Protein 1VP7 (pdb70)

Secondary structure (DSSP, 8-state):
---B--SHHHHHHHHHHHHH---S-S-HHHHHHHHHHHHHHHHHHHHHHHHHHHHHHHHHHHHHTT-/----SPBP-SHHHHHHHHHHHHH-------HHHHHHHHHHHHHHHHHHHHHHHHHHHHHHHHHHHHHGGG-PPPP-/-----SPBP-SHHHHHHHHHHHHH---S-S-HHHHHHHHHHHHHHHHHHHHHHHHHHHHHHHHHHHHT--/-PPPP-SHHHHHHHHHHHHH----HHHHHHHHHHHHHHHHHHHHHHHHHHHHHHHHHHHHHGGG-TT-/-PPBP-SHHHHHHHHHHHHH-----S-HHHHHHHHHHHHHHHHHHHHHHHHHHHHHHHHHHHHH--/------SHHHHHHHHHHHHH-----HHHHHHHHHHHHHHHHHHHHHHHHHHHHHHHHHHHHH--

Solvent-accessible surface area: 24234 Å² total

Foldseek 3Di:
DDDADQDQPVLVVLLVVLVCCVPPDQPPVVVVVSVVNNVVSVVSNVVNVVVVVVVVVVVVCVVPVVD/DADPPDQDLDQPVLVVVLVVLVVCVPPPDDPVVVVNSVVSNVVSVVSNVVVVVVVVVVVVVVVVVVCVVVDDDDDD/DDADPDDQDQDQPVLVVVLVVLVVVVVCVDDPVVNVNSVVNNVVSVVSNVVNVVVVVVVVVVVVCVVPVD/DDDADQAQPVLVVVLVVLVVVCDDDVVVVVSVVSNVVSVVSNVVNVVVVVVVVVVVVVVVCVVVDPVD/DPDQDQDQVVLVVVLVVLVVVVVPPDDPVVNVVSVVSNVVSVVSNVVVVVVVVVVVVVVVVVVVDD/DDDADLDLVVLVVVLVVLVVVCVDDPVVVVVSVVNNVVSVVSNVVNVVVVVVVVVVVVVVVVPD

Structure (mmCIF, N/CA/C/O backbone):
data_1VP7
#
_entry.id   1VP7
#
_cell.length_a   107.030
_cell.length_b   107.030
_cell.length_c   207.260
_cell.angle_alpha   90.00
_cell.angle_beta   90.00
_cell.angle_gamma   120.00
#
_symmetry.space_group_name_H-M   'P 6 2 2'
#
loop_
_entity.id
_entity.type
_entity.pdbx_description
1 polymer 'exodeoxyribonuclease VII small subunit'
2 water water
#
loop_
_atom_site.group_PDB
_atom_site.id
_atom_site.type_symbol
_atom_site.label_atom_id
_atom_site.label_alt_id
_atom_site.label_comp_id
_atom_site.label_asym_id
_atom_site.label_entity_id
_atom_site.label_seq_id
_atom_site.pdbx_PDB_ins_code
_atom_site.Cartn_x
_atom_site.Cartn_y
_atom_site.Cartn_z
_atom_site.occupancy
_atom_site.B_iso_or_equiv
_atom_site.auth_seq_id
_atom_site.auth_comp_id
_atom_site.auth_asym_id
_atom_site.auth_atom_id
_atom_site.pdbx_PDB_model_num
ATOM 1 N N . ALA A 1 25 ? 10.543 65.203 76.919 1.00 37.80 13 ALA A N 1
ATOM 2 C CA . ALA A 1 25 ? 10.619 65.785 75.550 1.00 39.01 13 ALA A CA 1
ATOM 3 C C . ALA A 1 25 ? 10.830 64.647 74.548 1.00 33.44 13 ALA A C 1
ATOM 4 O O . ALA A 1 25 ? 11.253 63.569 74.927 1.00 30.23 13 ALA A O 1
ATOM 6 N N . ARG A 1 26 ? 10.458 64.882 73.291 1.00 28.79 14 ARG A N 1
ATOM 7 C CA . ARG A 1 26 ? 10.352 63.816 72.341 1.00 25.06 14 ARG A CA 1
ATOM 8 C C . ARG A 1 26 ? 11.783 63.409 71.942 1.00 20.55 14 ARG A C 1
ATOM 9 O O . ARG A 1 26 ? 12.644 64.272 71.784 1.00 20.45 14 ARG A O 1
ATOM 11 N N . PRO A 1 27 ? 12.043 62.097 71.833 1.00 15.46 15 PRO A N 1
ATOM 12 C CA . PRO A 1 27 ? 13.350 61.601 71.352 1.00 14.77 15 PRO A CA 1
ATOM 13 C C . PRO A 1 27 ? 13.647 62.209 70.001 1.00 16.28 15 PRO A C 1
ATOM 14 O O . PRO A 1 27 ? 12.718 62.635 69.301 1.00 18.52 15 PRO A O 1
ATOM 18 N N . LEU A 1 28 ? 14.922 62.310 69.646 1.00 15.06 16 LEU A N 1
ATOM 19 C CA . LEU A 1 28 ? 15.299 63.026 68.427 1.00 14.12 16 LEU A CA 1
ATOM 20 C C . LEU A 1 28 ? 15.744 61.966 67.431 1.00 14.99 16 LEU A C 1
ATOM 21 O O . LEU A 1 28 ? 16.632 61.183 67.744 1.00 19.46 16 LEU A O 1
ATOM 26 N N . PRO A 1 29 ? 15.151 61.956 66.223 1.00 15.52 17 PRO A N 1
ATOM 27 C CA . PRO A 1 29 ? 15.539 60.951 65.226 1.00 13.72 17 PRO A CA 1
ATOM 28 C C . PRO A 1 29 ? 17.004 61.104 64.884 1.00 15.79 17 PRO A C 1
ATOM 29 O O . PRO A 1 29 ? 17.535 62.234 64.892 1.00 15.18 17 PRO A O 1
ATOM 33 N N . GLN A 1 30 ? 17.637 59.980 64.541 1.00 15.42 18 GLN A N 1
ATOM 34 C CA . GLN A 1 30 ? 19.063 59.966 64.245 1.00 14.78 18 GLN A CA 1
ATOM 35 C C . GLN A 1 30 ? 19.412 59.527 62.801 1.00 17.85 18 GLN A C 1
ATOM 36 O O . GLN A 1 30 ? 20.579 59.523 62.414 1.00 17.76 18 GLN A O 1
ATOM 42 N N . ASP A 1 31 ? 18.402 59.167 62.015 1.00 18.89 19 ASP A N 1
ATOM 43 C CA . ASP A 1 31 ? 18.595 58.821 60.606 1.00 19.31 19 ASP A CA 1
ATOM 44 C C . ASP A 1 31 ? 18.216 60.035 59.744 1.00 20.56 19 ASP A C 1
ATOM 45 O O . ASP A 1 31 ? 17.292 60.778 60.090 1.00 19.54 19 ASP A O 1
ATOM 50 N N . PHE A 1 32 ? 18.911 60.190 58.612 1.00 20.83 20 PHE A N 1
ATOM 51 C CA . PHE A 1 32 ? 18.738 61.302 57.719 1.00 20.10 20 PHE A CA 1
ATOM 52 C C . PHE A 1 32 ? 17.273 61.519 57.293 1.00 22.44 20 PHE A C 1
ATOM 53 O O . PHE A 1 32 ? 16.735 62.641 57.423 1.00 21.08 20 PHE A O 1
ATOM 61 N N . GLU A 1 33 ? 16.640 60.464 56.776 1.00 19.11 21 GLU A N 1
ATOM 62 C CA . GLU A 1 33 ? 15.290 60.591 56.208 1.00 23.05 21 GLU A CA 1
ATOM 63 C C . GLU A 1 33 ? 14.207 61.055 57.195 1.00 22.75 21 GLU A C 1
ATOM 64 O O . GLU A 1 33 ? 13.391 61.935 56.861 1.00 23.34 21 GLU A O 1
ATOM 67 N N . THR A 1 34 ? 14.168 60.463 58.392 1.00 21.91 22 THR A N 1
ATOM 68 C CA . THR A 1 34 ? 13.218 60.948 59.417 1.00 20.48 22 THR A CA 1
ATOM 69 C C . THR A 1 34 ? 13.532 62.371 59.908 1.00 20.04 22 THR A C 1
ATOM 70 O O . THR A 1 34 ? 12.620 63.178 60.081 1.00 22.07 22 THR A O 1
ATOM 74 N N . ALA A 1 35 ? 14.816 62.664 60.134 1.00 17.85 23 ALA A N 1
ATOM 75 C CA . ALA A 1 35 ? 15.226 63.988 60.615 1.00 17.86 23 ALA A CA 1
ATOM 76 C C . ALA A 1 35 ? 14.837 65.041 59.577 1.00 16.66 23 ALA A C 1
ATOM 77 O O . ALA A 1 35 ? 14.262 66.082 59.920 1.00 15.69 23 ALA A O 1
ATOM 79 N N . LEU A 1 36 ? 15.146 64.753 58.305 1.00 16.89 24 LEU A N 1
ATOM 80 C CA . LEU A 1 36 ? 14.786 65.648 57.185 1.00 19.90 24 LEU A CA 1
ATOM 81 C C . LEU A 1 36 ? 13.292 65.881 57.121 1.00 20.51 24 LEU A C 1
ATOM 82 O O . LEU A 1 36 ? 12.849 67.028 57.104 1.00 22.30 24 LEU A O 1
ATOM 87 N N . ALA A 1 37 ? 12.521 64.798 57.106 1.00 20.57 25 ALA A N 1
ATOM 88 C CA . ALA A 1 37 ? 11.049 64.903 57.106 1.00 20.88 25 ALA A CA 1
ATOM 89 C C . ALA A 1 37 ? 10.480 65.706 58.288 1.00 22.31 25 ALA A C 1
ATOM 90 O O . ALA A 1 37 ? 9.611 66.543 58.069 1.00 26.40 25 ALA A O 1
ATOM 92 N N . GLU A 1 38 ? 10.988 65.527 59.517 1.00 21.98 26 GLU A N 1
ATOM 93 C CA . GLU A 1 38 ? 10.547 66.422 60.605 1.00 21.47 26 GLU A CA 1
ATOM 94 C C . GLU A 1 38 ? 10.977 67.856 60.409 1.00 20.79 26 GLU A C 1
ATOM 95 O O . GLU A 1 38 ? 10.243 68.765 60.769 1.00 21.85 26 GLU A O 1
ATOM 101 N N . LEU A 1 39 ? 12.197 68.063 59.924 1.00 19.71 27 LEU A N 1
ATOM 102 C CA . LEU A 1 39 ? 12.662 69.419 59.662 1.00 20.42 27 LEU A CA 1
ATOM 103 C C . LEU A 1 39 ? 11.706 70.132 58.650 1.00 20.45 27 LEU A C 1
ATOM 104 O O . LEU A 1 39 ? 11.239 71.236 58.925 1.00 19.11 27 LEU A O 1
ATOM 109 N N . GLU A 1 40 ? 11.403 69.492 57.519 1.00 18.97 28 GLU A N 1
ATOM 110 C CA . GLU A 1 40 ? 10.444 70.052 56.527 1.00 22.40 28 GLU A CA 1
ATOM 111 C C . GLU A 1 40 ? 9.117 70.418 57.161 1.00 22.61 28 GLU A C 1
ATOM 112 O O . GLU A 1 40 ? 8.592 71.528 57.004 1.00 24.06 28 GLU A O 1
ATOM 118 N N . SER A 1 41 ? 8.613 69.496 57.949 1.00 22.94 29 SER A N 1
ATOM 119 C CA . SER A 1 41 ? 7.371 69.696 58.655 1.00 23.61 29 SER A CA 1
ATOM 120 C C . SER A 1 41 ? 7.419 70.821 59.721 1.00 24.59 29 SER A C 1
ATOM 121 O O . SER A 1 41 ? 6.443 71.574 59.906 1.00 29.51 29 SER A O 1
ATOM 124 N N . LEU A 1 42 ? 8.559 70.982 60.389 1.00 25.45 30 LEU A N 1
ATOM 125 C CA . LEU A 1 42 ? 8.734 72.062 61.375 1.00 24.67 30 LEU A CA 1
ATOM 126 C C . LEU A 1 42 ? 8.756 73.415 60.665 1.00 23.73 30 LEU A C 1
ATOM 127 O O . LEU A 1 42 ? 8.210 74.423 61.152 1.00 22.47 30 LEU A O 1
ATOM 132 N N . VAL A 1 43 ? 9.404 73.434 59.503 1.00 24.50 31 VAL A N 1
ATOM 133 C CA . VAL A 1 43 ? 9.510 74.663 58.693 1.00 24.37 31 VAL A CA 1
ATOM 134 C C . VAL A 1 43 ? 8.114 75.159 58.264 1.00 23.33 31 VAL A C 1
ATOM 135 O O . VAL A 1 43 ? 7.800 76.311 58.505 1.00 24.89 31 VAL A O 1
ATOM 139 N N . SER A 1 44 ? 7.286 74.292 57.671 1.00 21.65 32 SER A N 1
ATOM 140 C CA . SER A 1 44 ? 5.930 74.656 57.265 1.00 24.54 32 SER A CA 1
ATOM 141 C C . SER A 1 44 ? 5.142 75.213 58.426 1.00 25.16 32 SER A C 1
ATOM 142 O O . SER A 1 44 ? 4.496 76.242 58.271 1.00 29.09 32 SER A O 1
ATOM 145 N N . ALA A 1 45 ? 5.219 74.553 59.584 1.00 24.37 33 ALA A N 1
ATOM 146 C CA . ALA A 1 45 ? 4.474 74.977 60.787 1.00 23.26 33 ALA A CA 1
ATOM 147 C C . ALA A 1 45 ? 4.946 76.349 61.176 1.00 22.03 33 ALA A C 1
ATOM 148 O O . ALA A 1 45 ? 4.144 77.237 61.456 1.00 21.80 33 ALA A O 1
ATOM 158 N N . GLU A 1 47 ? 6.108 78.616 59.185 1.00 27.17 35 GLU A N 1
ATOM 159 C CA . GLU A 1 47 ? 5.750 79.613 58.180 1.00 25.91 35 GLU A CA 1
ATOM 160 C C . GLU A 1 47 ? 4.244 79.779 58.049 1.00 25.61 35 GLU A C 1
ATOM 161 O O . GLU A 1 47 ? 3.820 80.695 57.383 1.00 27.16 35 GLU A O 1
ATOM 167 N N . ASN A 1 48 ? 3.429 78.898 58.638 1.00 23.72 36 ASN A N 1
ATOM 168 C CA . ASN A 1 48 ? 1.984 79.056 58.489 1.00 22.44 36 ASN A CA 1
ATOM 169 C C . ASN A 1 48 ? 1.423 80.109 59.437 1.00 23.08 36 ASN A C 1
ATOM 170 O O . ASN A 1 48 ? 0.218 80.445 59.375 1.00 26.02 36 ASN A O 1
ATOM 175 N N . GLY A 1 49 ? 2.289 80.636 60.301 1.00 19.28 37 GLY A N 1
ATOM 176 C CA . GLY A 1 49 ? 1.950 81.772 61.143 1.00 19.96 37 GLY A CA 1
ATOM 177 C C . GLY A 1 49 ? 1.000 81.469 62.288 1.00 20.03 37 GLY A C 1
ATOM 178 O O . GLY A 1 49 ? 0.269 82.358 62.744 1.00 19.79 37 GLY A O 1
ATOM 179 N N . THR A 1 50 ? 1.024 80.235 62.782 1.00 17.74 38 THR A N 1
ATOM 180 C CA . THR A 1 50 ? 0.072 79.836 63.807 1.00 17.56 38 THR A CA 1
ATOM 181 C C . THR A 1 50 ? 0.739 79.355 65.089 1.00 19.57 38 THR A C 1
ATOM 182 O O . THR A 1 50 ? 0.075 79.220 66.089 1.00 23.39 38 THR A O 1
ATOM 186 N N . LEU A 1 51 ? 2.045 79.106 65.078 1.00 19.67 39 LEU A N 1
ATOM 187 C CA . LEU A 1 51 ? 2.743 78.707 66.306 1.00 18.17 39 LEU A CA 1
ATOM 188 C C . LEU A 1 51 ? 2.916 79.933 67.211 1.00 16.14 39 LEU A C 1
ATOM 189 O O . LEU A 1 51 ? 3.479 80.927 66.756 1.00 15.29 39 LEU A O 1
ATOM 194 N N . PRO A 1 52 ? 2.436 79.851 68.478 1.00 13.67 40 PRO A N 1
ATOM 195 C CA . PRO A 1 52 ? 2.693 80.907 69.498 1.00 13.76 40 PRO A CA 1
ATOM 196 C C . PRO A 1 52 ? 4.193 81.107 69.619 1.00 16.71 40 PRO A C 1
ATOM 197 O O . PRO A 1 52 ? 4.996 80.233 69.192 1.00 14.10 40 PRO A O 1
ATOM 201 N N . LEU A 1 53 ? 4.556 82.239 70.205 1.00 15.68 41 LEU A N 1
ATOM 202 C CA . LEU A 1 53 ? 5.943 82.583 70.463 1.00 16.74 41 LEU A CA 1
ATOM 203 C C . LEU A 1 53 ? 6.761 81.384 71.023 1.00 16.77 41 LEU A C 1
ATOM 204 O O . LEU A 1 53 ? 7.798 80.982 70.455 1.00 18.88 41 LEU A O 1
ATOM 209 N N . GLU A 1 54 ? 6.257 80.795 72.094 1.00 14.68 42 GLU A N 1
ATOM 210 C CA . GLU A 1 54 ? 6.968 79.772 72.821 1.00 19.87 42 GLU A CA 1
ATOM 211 C C . GLU A 1 54 ? 7.193 78.482 71.999 1.00 20.81 42 GLU A C 1
ATOM 212 O O . GLU A 1 54 ? 8.285 77.914 72.047 1.00 19.36 42 GLU A O 1
ATOM 218 N N . GLN A 1 55 ? 6.160 78.048 71.254 1.00 20.05 43 GLN A N 1
ATOM 219 C CA . GLN A 1 55 ? 6.252 76.912 70.345 1.00 18.58 43 GLN A CA 1
ATOM 220 C C . GLN A 1 55 ? 7.217 77.230 69.181 1.00 21.95 43 GLN A C 1
ATOM 221 O O . GLN A 1 55 ? 7.979 76.347 68.708 1.00 23.29 43 GLN A O 1
ATOM 227 N N . SER A 1 56 ? 7.235 78.487 68.745 1.00 19.89 44 SER A N 1
ATOM 228 C CA . SER A 1 56 ? 8.179 78.895 67.718 1.00 19.95 44 SER A CA 1
ATOM 229 C C . SER A 1 56 ? 9.634 78.755 68.164 1.00 20.12 44 SER A C 1
ATOM 230 O O . SER A 1 56 ? 10.465 78.321 67.377 1.00 19.02 44 SER A O 1
ATOM 233 N N . LEU A 1 57 ? 9.925 79.104 69.419 1.00 20.61 45 LEU A N 1
ATOM 234 C CA . LEU A 1 57 ? 11.269 78.928 69.977 1.00 19.86 45 LEU A CA 1
ATOM 235 C C . LEU A 1 57 ? 11.617 77.440 70.115 1.00 22.29 45 LEU A C 1
ATOM 236 O O . LEU A 1 57 ? 12.743 77.040 69.750 1.00 21.19 45 LEU A O 1
ATOM 241 N N . SER A 1 58 ? 10.649 76.626 70.572 1.00 18.86 46 SER A N 1
ATOM 242 C CA . SER A 1 58 ? 10.826 75.161 70.580 1.00 21.37 46 SER A CA 1
ATOM 243 C C . SER A 1 58 ? 11.069 74.604 69.206 1.00 21.04 46 SER A C 1
ATOM 244 O O . SER A 1 58 ? 11.939 73.723 69.058 1.00 21.29 46 SER A O 1
ATOM 247 N N . ALA A 1 59 ? 10.303 75.093 68.217 1.00 14.65 47 ALA A N 1
ATOM 248 C CA . ALA A 1 59 ? 10.439 74.569 66.875 1.00 15.06 47 ALA A CA 1
ATOM 249 C C . ALA A 1 59 ? 11.824 74.906 66.348 1.00 16.66 47 ALA A C 1
ATOM 250 O O . ALA A 1 59 ? 12.435 74.095 65.650 1.00 18.00 47 ALA A O 1
ATOM 252 N N . TYR A 1 60 ? 12.321 76.083 66.720 1.00 18.06 48 TYR A N 1
ATOM 253 C CA . TYR A 1 60 ? 13.615 76.535 66.295 1.00 18.65 48 TYR A CA 1
ATOM 254 C C . TYR A 1 60 ? 14.720 75.636 66.897 1.00 19.80 48 TYR A C 1
ATOM 255 O O . TYR A 1 60 ? 15.587 75.142 66.151 1.00 19.71 48 TYR A O 1
ATOM 264 N N . ARG A 1 61 ? 14.716 75.477 68.224 1.00 18.19 49 ARG A N 1
ATOM 265 C CA . ARG A 1 61 ? 15.650 74.586 68.915 1.00 24.57 49 ARG A CA 1
ATOM 266 C C . ARG A 1 61 ? 15.635 73.165 68.322 1.00 22.41 49 ARG A C 1
ATOM 267 O O . ARG A 1 61 ? 16.684 72.581 68.053 1.00 24.05 49 ARG A O 1
ATOM 275 N N . ARG A 1 62 ? 14.433 72.624 68.150 1.00 19.42 50 ARG A N 1
ATOM 276 C CA . ARG A 1 62 ? 14.222 71.322 67.550 1.00 19.11 50 ARG A CA 1
ATOM 277 C C . ARG A 1 62 ? 14.832 71.260 66.155 1.00 17.97 50 ARG A C 1
ATOM 278 O O . ARG A 1 62 ? 15.575 70.305 65.847 1.00 15.33 50 ARG A O 1
ATOM 286 N N . GLY A 1 63 ? 14.568 72.277 65.330 1.00 13.84 51 GLY A N 1
ATOM 287 C CA . GLY A 1 63 ? 15.055 72.245 63.935 1.00 10.24 51 GLY A CA 1
ATOM 288 C C . GLY A 1 63 ? 16.553 72.400 63.825 1.00 12.85 51 GLY A C 1
ATOM 289 O O . GLY A 1 63 ? 17.175 71.880 62.903 1.00 14.45 51 GLY A O 1
ATOM 290 N N . VAL A 1 64 ? 17.166 73.140 64.743 1.00 13.09 52 VAL A N 1
ATOM 291 C CA . VAL A 1 64 ? 18.605 73.204 64.761 1.00 13.62 52 VAL A CA 1
ATOM 292 C C . VAL A 1 64 ? 19.157 71.791 65.042 1.00 17.92 52 VAL A C 1
ATOM 293 O O . VAL A 1 64 ? 20.070 71.342 64.394 1.00 20.52 52 VAL A O 1
ATOM 297 N N . GLU A 1 65 ? 18.549 71.058 65.956 1.00 19.67 53 GLU A N 1
ATOM 298 C CA . GLU A 1 65 ? 19.046 69.741 66.286 1.00 17.21 53 GLU A CA 1
ATOM 299 C C . GLU A 1 65 ? 18.915 68.789 65.121 1.00 18.23 53 GLU A C 1
ATOM 300 O O . GLU A 1 65 ? 19.863 68.052 64.828 1.00 18.30 53 GLU A O 1
ATOM 306 N N . LEU A 1 66 ? 17.765 68.854 64.438 1.00 15.11 54 LEU A N 1
ATOM 307 C CA . LEU A 1 66 ? 17.466 68.045 63.254 1.00 16.34 54 LEU A CA 1
ATOM 308 C C . LEU A 1 66 ? 18.379 68.318 62.069 1.00 17.21 54 LEU A C 1
ATOM 309 O O . LEU A 1 66 ? 18.844 67.374 61.394 1.00 17.32 54 LEU A O 1
ATOM 314 N N . ALA A 1 67 ? 18.612 69.600 61.773 1.00 15.43 55 ALA A N 1
ATOM 315 C CA . ALA A 1 67 ? 19.542 69.975 60.705 1.00 12.85 55 ALA A CA 1
ATOM 316 C C . ALA A 1 67 ? 20.947 69.465 61.016 1.00 16.18 55 ALA A C 1
ATOM 317 O O . ALA A 1 67 ? 21.689 69.075 60.113 1.00 17.67 55 ALA A O 1
ATOM 319 N N . ARG A 1 68 ? 21.330 69.492 62.292 1.00 18.12 56 ARG A N 1
ATOM 320 C CA . ARG A 1 68 ? 22.628 68.982 62.713 1.00 16.65 56 ARG A CA 1
ATOM 321 C C . ARG A 1 68 ? 22.729 67.482 62.436 1.00 20.52 56 ARG A C 1
ATOM 322 O O . ARG A 1 68 ? 23.781 66.974 61.952 1.00 20.18 56 ARG A O 1
ATOM 330 N N . VAL A 1 69 ? 21.657 66.759 62.750 1.00 15.13 57 VAL A N 1
ATOM 331 C CA . VAL A 1 69 ? 21.624 65.341 62.409 1.00 15.74 57 VAL A CA 1
ATOM 332 C C . VAL A 1 69 ? 21.740 65.129 60.890 1.00 18.42 57 VAL A C 1
ATOM 333 O O . VAL A 1 69 ? 22.465 64.253 60.451 1.00 23.56 57 VAL A O 1
ATOM 337 N N . CYS A 1 70 ? 20.996 65.895 60.095 1.00 17.33 58 CYS A N 1
ATOM 338 C CA . CYS A 1 70 ? 21.063 65.729 58.657 1.00 18.83 58 CYS A CA 1
ATOM 339 C C . CYS A 1 70 ? 22.476 65.963 58.154 1.00 22.08 58 CYS A C 1
ATOM 340 O O . CYS A 1 70 ? 22.965 65.198 57.347 1.00 25.19 58 CYS A O 1
ATOM 343 N N . GLN A 1 71 ? 23.160 66.977 58.671 1.00 22.69 59 GLN A N 1
ATOM 344 C CA . GLN A 1 71 ? 24.488 67.320 58.169 1.00 22.86 59 GLN A CA 1
ATOM 345 C C . GLN A 1 71 ? 25.522 66.290 58.577 1.00 25.32 59 GLN A C 1
ATOM 346 O O . GLN A 1 71 ? 26.488 66.071 57.864 1.00 26.77 59 GLN A O 1
ATOM 352 N N . ASP A 1 72 ? 25.330 65.681 59.743 1.00 25.04 60 ASP A N 1
ATOM 353 C CA . ASP A 1 72 ? 26.261 64.710 60.239 1.00 26.11 60 ASP A CA 1
ATOM 354 C C . ASP A 1 72 ? 26.123 63.494 59.340 1.00 25.77 60 ASP A C 1
ATOM 355 O O . ASP A 1 72 ? 27.125 62.981 58.849 1.00 25.09 60 ASP A O 1
ATOM 360 N N . ARG A 1 73 ? 24.889 63.075 59.079 1.00 22.98 61 ARG A N 1
ATOM 361 C CA . ARG A 1 73 ? 24.688 61.932 58.211 1.00 22.11 61 ARG A CA 1
ATOM 362 C C . ARG A 1 73 ? 25.206 62.163 56.819 1.00 22.22 61 ARG A C 1
ATOM 363 O O . ARG A 1 73 ? 25.796 61.258 56.238 1.00 23.09 61 ARG A O 1
ATOM 371 N N . LEU A 1 74 ? 25.019 63.370 56.278 1.00 21.54 62 LEU A N 1
ATOM 372 C CA . LEU A 1 74 ? 25.575 63.657 54.946 1.00 20.54 62 LEU A CA 1
ATOM 373 C C . LEU A 1 74 ? 27.124 63.658 54.919 1.00 23.74 62 LEU A C 1
ATOM 374 O O . LEU A 1 74 ? 27.719 63.199 53.948 1.00 23.15 62 LEU A O 1
ATOM 379 N N . ALA A 1 75 ? 27.762 64.158 55.983 1.00 21.72 63 ALA A N 1
ATOM 380 C CA . ALA A 1 75 ? 29.222 64.170 56.080 1.00 21.87 63 ALA A CA 1
ATOM 381 C C . ALA A 1 75 ? 29.736 62.737 56.064 1.00 24.22 63 ALA A C 1
ATOM 382 O O . ALA A 1 75 ? 30.676 62.443 55.334 1.00 25.71 63 ALA A O 1
ATOM 384 N N . GLN A 1 76 ? 29.112 61.862 56.859 1.00 23.45 64 GLN A N 1
ATOM 385 C CA . GLN A 1 76 ? 29.422 60.435 56.859 1.00 26.45 64 GLN A CA 1
ATOM 386 C C . GLN A 1 76 ? 29.361 59.811 55.470 1.00 24.84 64 GLN A C 1
ATOM 387 O O . GLN A 1 76 ? 30.283 59.067 55.062 1.00 27.22 64 GLN A O 1
ATOM 393 N N . ALA A 1 77 ? 28.275 60.118 54.759 1.00 21.25 65 ALA A N 1
ATOM 394 C CA . ALA A 1 77 ? 28.032 59.599 53.425 1.00 20.81 65 ALA A CA 1
ATOM 395 C C . ALA A 1 77 ? 29.042 60.138 52.408 1.00 22.47 65 ALA A C 1
ATOM 396 O O . ALA A 1 77 ? 29.437 59.426 51.505 1.00 21.72 65 ALA A O 1
ATOM 398 N N . GLU A 1 78 ? 29.464 61.385 52.577 1.00 23.31 66 GLU A N 1
ATOM 399 C CA . GLU A 1 78 ? 30.419 62.009 51.685 1.00 27.27 66 GLU A CA 1
ATOM 400 C C . GLU A 1 78 ? 31.736 61.279 51.853 1.00 27.54 66 GLU A C 1
ATOM 401 O O . GLU A 1 78 ? 32.347 60.828 50.873 1.00 28.41 66 GLU A O 1
ATOM 405 N N . GLN A 1 79 ? 32.130 61.107 53.107 1.00 25.63 67 GLN A N 1
ATOM 406 C CA . GLN A 1 79 ? 33.341 60.386 53.459 1.00 27.24 67 GLN A CA 1
ATOM 407 C C . GLN A 1 79 ? 33.382 58.961 52.916 1.00 27.64 67 GLN A C 1
ATOM 408 O O . GLN A 1 79 ? 34.417 58.497 52.437 1.00 31.95 67 GLN A O 1
ATOM 414 N N . GLN A 1 80 ? 32.255 58.268 52.986 1.00 26.17 68 GLN A N 1
ATOM 415 C CA . GLN A 1 80 ? 32.156 56.896 52.537 1.00 25.70 68 GLN A CA 1
ATOM 416 C C . GLN A 1 80 ? 32.384 56.787 51.017 1.00 24.12 68 GLN A C 1
ATOM 417 O O . GLN A 1 80 ? 33.048 55.859 50.556 1.00 21.74 68 GLN A O 1
ATOM 423 N N . VAL A 1 81 ? 31.860 57.752 50.264 1.00 22.62 69 VAL A N 1
ATOM 424 C CA . VAL A 1 81 ? 32.039 57.825 48.812 1.00 23.40 69 VAL A CA 1
ATOM 425 C C . VAL A 1 81 ? 33.511 58.121 48.443 1.00 24.60 69 VAL A C 1
ATOM 426 O O . VAL A 1 81 ? 34.070 57.409 47.586 1.00 25.52 69 VAL A O 1
ATOM 430 N N . LYS A 1 82 ? 34.122 59.133 49.092 1.00 25.15 70 LYS A N 1
ATOM 431 C CA . LYS A 1 82 ? 35.567 59.442 48.981 1.00 25.25 70 LYS A CA 1
ATOM 432 C C . LYS A 1 82 ? 36.437 58.204 49.204 1.00 26.98 70 LYS A C 1
ATOM 433 O O . LYS A 1 82 ? 37.292 57.875 48.389 1.00 29.36 70 LYS A O 1
ATOM 436 N N . VAL A 1 83 ? 36.218 57.508 50.305 1.00 25.57 71 VAL A N 1
ATOM 437 C CA . VAL A 1 83 ? 36.922 56.272 50.546 1.00 21.99 71 VAL A CA 1
ATOM 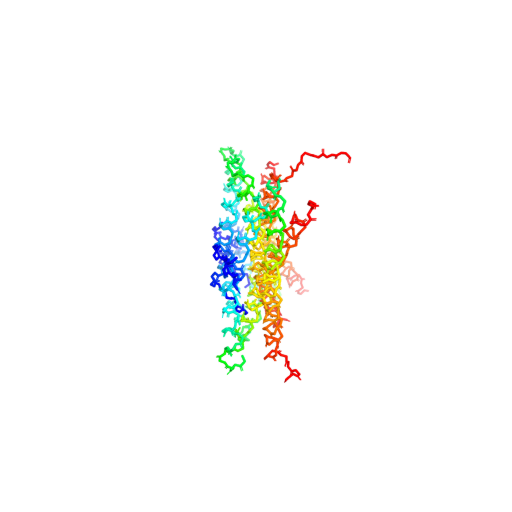438 C C . VAL A 1 83 ? 36.693 55.307 49.377 1.00 23.62 71 VAL A C 1
ATOM 439 O O . VAL A 1 83 ? 37.646 54.695 48.889 1.00 23.51 71 VAL A O 1
ATOM 443 N N . LEU A 1 84 ? 35.464 55.187 48.872 1.00 22.88 72 LEU A N 1
ATOM 444 C CA . LEU A 1 84 ? 35.249 54.268 47.744 1.00 23.65 72 LEU A CA 1
ATOM 445 C C . LEU A 1 84 ? 35.966 54.727 46.482 1.00 22.90 72 LEU A C 1
ATOM 446 O O . LEU A 1 84 ? 36.492 53.911 45.752 1.00 24.61 72 LEU A O 1
ATOM 451 N N . GLU A 1 85 ? 35.983 56.030 46.232 1.00 24.20 73 GLU A N 1
ATOM 452 C CA . GLU A 1 85 ? 36.719 56.568 45.110 1.00 25.47 73 GLU A CA 1
ATOM 453 C C . GLU A 1 85 ? 38.202 56.271 45.190 1.00 25.66 73 GLU A C 1
ATOM 454 O O . GLU A 1 85 ? 38.806 55.906 44.181 1.00 27.90 73 GLU A O 1
ATOM 460 N N . GLY A 1 86 ? 38.784 56.460 46.368 1.00 23.03 74 GLY A N 1
ATOM 461 C CA . GLY A 1 86 ? 40.176 56.121 46.607 1.00 21.52 74 GLY A CA 1
ATOM 462 C C . GLY A 1 86 ? 40.429 54.649 46.353 1.00 23.81 74 GLY A C 1
ATOM 463 O O . GLY A 1 86 ? 41.394 54.283 45.707 1.00 26.61 74 GLY A O 1
ATOM 464 N N . ASP A 1 87 ? 39.535 53.801 46.830 1.00 22.85 75 ASP A N 1
ATOM 465 C CA . ASP A 1 87 ? 39.696 52.371 46.676 1.00 24.76 75 ASP A CA 1
ATOM 466 C C . ASP A 1 87 ? 39.606 51.963 45.201 1.00 26.65 75 ASP A C 1
ATOM 467 O O . ASP A 1 87 ? 40.268 51.035 44.764 1.00 25.91 75 ASP A O 1
ATOM 472 N N . LEU A 1 88 ? 38.763 52.653 44.451 1.00 26.77 76 LEU A N 1
ATOM 473 C CA . LEU A 1 88 ? 38.589 52.359 43.048 1.00 25.71 76 LEU A CA 1
ATOM 474 C C . LEU A 1 88 ? 39.883 52.615 42.283 1.00 28.39 76 LEU A C 1
ATOM 475 O O . LEU A 1 88 ? 40.282 51.799 41.450 1.00 27.39 76 LEU A O 1
ATOM 480 N N . LEU A 1 89 ? 40.551 53.722 42.621 1.00 30.90 77 LEU A N 1
ATOM 481 C CA . LEU A 1 89 ? 41.720 54.242 41.907 1.00 33.12 77 LEU A CA 1
ATOM 482 C C . LEU A 1 89 ? 43.033 53.573 42.320 1.00 33.58 77 LEU A C 1
ATOM 483 O O . LEU A 1 89 ? 43.929 53.407 41.519 1.00 34.07 77 LEU A O 1
ATOM 488 N N . ARG A 1 90 ? 43.135 53.224 43.589 1.00 35.79 78 ARG A N 1
ATOM 489 C CA . ARG A 1 90 ? 44.301 52.572 44.175 1.00 38.00 78 ARG A CA 1
ATOM 490 C C . ARG A 1 90 ? 44.921 51.438 43.314 1.00 35.48 78 ARG A C 1
ATOM 491 O O . ARG A 1 90 ? 46.131 51.410 43.136 1.00 32.89 78 ARG A O 1
ATOM 499 N N . PRO A 1 91 ? 44.106 50.488 42.805 1.00 34.51 79 PRO A N 1
ATOM 500 C CA . PRO A 1 91 ? 44.703 49.497 41.905 1.00 34.65 79 PRO A CA 1
ATOM 501 C C . PRO A 1 91 ? 45.257 50.016 40.560 1.00 35.79 79 PRO A C 1
ATOM 502 O O . PRO A 1 91 ? 45.970 49.267 39.884 1.00 37.31 79 PRO A O 1
ATOM 506 N N . LEU A 1 92 ? 44.983 51.269 40.190 1.00 34.41 80 LEU A N 1
ATOM 507 C CA . LEU A 1 92 ? 45.411 51.788 38.878 1.00 35.58 80 LEU A CA 1
ATOM 508 C C . LEU A 1 92 ? 46.778 52.497 38.751 1.00 34.45 80 LEU A C 1
ATOM 509 O O . LEU A 1 92 ? 47.336 53.019 39.731 1.00 37.86 80 LEU A O 1
ATOM 514 N N . GLN B 1 22 ? 35.340 48.236 26.248 1.00 67.72 10 GLN B N 1
ATOM 515 C CA . GLN B 1 22 ? 35.538 49.724 26.377 1.00 69.48 10 GLN B CA 1
ATOM 516 C C . GLN B 1 22 ? 34.572 50.411 27.410 1.00 68.70 10 GLN B C 1
ATOM 517 O O . GLN B 1 22 ? 34.768 50.259 28.623 1.00 69.34 10 GLN B O 1
ATOM 519 N N . THR B 1 23 ? 33.560 51.162 26.953 1.00 65.92 11 THR B N 1
ATOM 520 C CA . THR B 1 23 ? 32.618 51.824 27.883 1.00 62.01 11 THR B CA 1
ATOM 521 C C . THR B 1 23 ? 31.382 50.956 28.234 1.00 59.17 11 THR B C 1
ATOM 522 O O . THR B 1 23 ? 30.828 50.254 27.374 1.00 59.26 11 THR B O 1
ATOM 524 N N . ASP B 1 24 ? 30.987 50.986 29.509 1.00 54.28 12 ASP B N 1
ATOM 525 C CA . ASP B 1 24 ? 29.847 50.224 30.009 1.00 50.12 12 ASP B CA 1
ATOM 526 C C . ASP B 1 24 ? 28.564 50.970 29.627 1.00 47.80 12 ASP B C 1
ATOM 527 O O . ASP B 1 24 ? 28.337 52.105 30.059 1.00 47.63 12 ASP B O 1
ATOM 532 N N . ALA B 1 25 ? 27.738 50.320 28.808 1.00 45.67 13 ALA B N 1
ATOM 533 C CA . ALA B 1 25 ? 26.617 50.979 28.137 1.00 44.66 13 ALA B CA 1
ATOM 534 C C . ALA B 1 25 ? 25.283 50.816 28.855 1.00 42.46 13 ALA B C 1
ATOM 535 O O . ALA B 1 25 ? 24.268 51.369 28.416 1.00 43.98 13 ALA B O 1
ATOM 537 N N . ARG B 1 26 ? 25.273 50.066 29.943 1.00 37.82 14 ARG B N 1
ATOM 538 C CA . ARG B 1 26 ? 24.063 49.954 30.721 1.00 37.32 14 ARG B CA 1
ATOM 539 C C . ARG B 1 26 ? 23.668 51.311 31.293 1.00 34.78 14 ARG B C 1
ATOM 540 O O . ARG B 1 26 ? 24.540 52.138 31.573 1.00 29.65 14 ARG B O 1
ATOM 548 N N . PRO B 1 27 ? 22.344 51.542 31.432 1.00 32.89 15 PRO B N 1
ATOM 549 C CA . PRO B 1 27 ? 21.867 52.793 31.974 1.00 29.89 15 PRO B CA 1
ATOM 550 C C . PRO B 1 27 ? 22.492 53.024 33.356 1.00 28.39 15 PRO B C 1
ATOM 551 O O . PRO B 1 27 ? 22.745 52.061 34.094 1.00 27.08 15 PRO B O 1
ATOM 555 N N . LEU B 1 28 ? 22.727 54.297 33.670 1.00 23.06 16 LEU B N 1
ATOM 556 C CA . LEU B 1 28 ? 23.391 54.722 34.884 1.00 22.22 16 LEU B CA 1
ATOM 557 C C . LEU B 1 28 ? 22.361 55.084 35.959 1.00 21.79 16 LEU B C 1
ATOM 558 O O . LEU B 1 28 ? 21.488 55.924 35.733 1.00 26.06 16 LEU B O 1
ATOM 563 N N . PRO B 1 29 ? 22.466 54.470 37.146 1.00 19.85 17 PRO B N 1
ATOM 564 C CA . PRO B 1 29 ? 21.509 54.838 38.203 1.00 17.31 17 PRO B CA 1
ATOM 565 C C . PRO B 1 29 ? 21.613 56.339 38.442 1.00 20.44 17 PRO B C 1
ATOM 566 O O . PRO B 1 29 ? 22.712 56.927 38.311 1.00 19.62 17 PRO B O 1
ATOM 570 N N . GLN B 1 30 ? 20.496 56.961 38.801 1.00 19.13 18 GLN B N 1
ATOM 571 C CA . GLN B 1 30 ? 20.509 58.378 39.088 1.00 18.22 18 GLN B CA 1
ATOM 572 C C . GLN B 1 30 ? 20.146 58.683 40.553 1.00 21.21 18 GLN B C 1
ATOM 573 O O . GLN B 1 30 ? 20.060 59.851 40.921 1.00 21.61 18 GLN B O 1
ATOM 579 N N . ASP B 1 31 ? 19.937 57.637 41.370 1.00 18.60 19 ASP B N 1
ATOM 580 C CA . ASP B 1 31 ? 19.6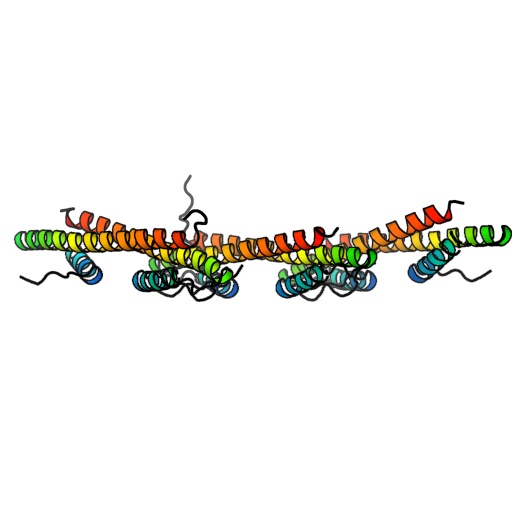03 57.778 42.799 1.00 19.50 19 ASP B CA 1
ATOM 581 C C . ASP B 1 31 ? 20.831 57.403 43.637 1.00 20.14 19 ASP B C 1
ATOM 582 O O . ASP B 1 31 ? 21.573 56.463 43.292 1.00 20.29 19 ASP B O 1
ATOM 587 N N . PHE B 1 32 ? 21.060 58.133 44.731 1.00 22.40 20 PHE B N 1
ATOM 588 C CA . PHE B 1 32 ? 22.174 57.834 45.634 1.00 19.80 20 PHE B CA 1
ATOM 589 C C . PHE B 1 32 ? 22.325 56.342 46.014 1.00 23.85 20 PHE B C 1
ATOM 590 O O . PHE B 1 32 ? 23.408 55.776 45.851 1.00 22.54 20 PHE B O 1
ATOM 598 N N . GLU B 1 33 ? 21.258 55.687 46.484 1.00 25.20 21 GLU B N 1
ATOM 599 C CA . GLU B 1 33 ? 21.411 54.340 47.038 1.00 25.76 21 GLU B CA 1
ATOM 600 C C . GLU B 1 33 ? 21.910 53.339 46.017 1.00 23.51 21 GLU B C 1
ATOM 601 O O . GLU B 1 33 ? 22.859 52.563 46.291 1.00 24.31 21 GLU B O 1
ATOM 607 N N . THR B 1 34 ? 21.274 53.334 44.847 1.00 19.48 22 THR B N 1
ATOM 608 C CA . THR B 1 34 ? 21.642 52.367 43.821 1.00 18.81 22 THR B CA 1
ATOM 609 C C . THR B 1 34 ? 23.008 52.679 43.259 1.00 18.99 22 THR B C 1
ATOM 610 O O . THR B 1 34 ? 23.769 51.754 42.937 1.00 22.12 22 THR B O 1
ATOM 614 N N . ALA B 1 35 ? 23.339 53.961 43.154 1.00 16.95 23 ALA B N 1
ATOM 615 C CA . ALA B 1 35 ? 24.666 54.308 42.606 1.00 15.75 23 ALA B CA 1
ATOM 616 C C . ALA B 1 35 ? 25.767 53.887 43.599 1.00 16.85 23 ALA B C 1
ATOM 617 O O . ALA B 1 35 ? 26.839 53.344 43.216 1.00 15.01 23 ALA B O 1
ATOM 619 N N . LEU B 1 36 ? 25.490 54.103 44.883 1.00 15.51 24 LEU B N 1
ATOM 620 C CA . LEU B 1 36 ? 26.436 53.726 45.910 1.00 18.33 24 LEU B CA 1
ATOM 621 C C . LEU B 1 36 ? 26.639 52.196 45.906 1.00 19.83 24 LEU B C 1
ATOM 622 O O . LEU B 1 36 ? 27.782 51.712 45.926 1.00 22.68 24 LEU B O 1
ATOM 627 N N . ALA B 1 37 ? 25.529 51.460 45.889 1.00 17.76 25 ALA B N 1
ATOM 628 C CA . ALA B 1 37 ? 25.545 50.011 45.840 1.00 19.23 25 ALA B CA 1
ATOM 629 C C . ALA B 1 37 ? 26.305 49.497 44.621 1.00 20.58 25 ALA B C 1
ATOM 630 O O . ALA B 1 37 ? 27.105 48.566 44.743 1.00 22.50 25 ALA B O 1
ATOM 632 N N . GLU B 1 38 ? 26.116 50.125 43.460 1.00 21.66 26 GLU B N 1
ATOM 633 C CA . GLU B 1 38 ? 26.841 49.667 42.267 1.00 21.89 26 GLU B CA 1
ATOM 634 C C . GLU B 1 38 ? 28.320 50.014 42.376 1.00 19.96 26 GLU B C 1
ATOM 635 O O . GLU B 1 38 ? 29.194 49.237 41.975 1.00 21.10 26 GLU B O 1
ATOM 641 N N . LEU B 1 39 ? 28.592 51.192 42.908 1.00 19.19 27 LEU B N 1
ATOM 642 C CA . LEU B 1 39 ? 29.960 51.625 43.187 1.00 19.57 27 LEU B CA 1
ATOM 643 C C . LEU B 1 39 ? 30.702 50.623 44.094 1.00 21.90 27 LEU B C 1
ATOM 644 O O . LEU B 1 39 ? 31.811 50.175 43.745 1.00 23.18 27 LEU B O 1
ATOM 649 N N . GLU B 1 40 ? 30.086 50.224 45.209 1.00 18.20 28 GLU B N 1
ATOM 650 C CA . GLU B 1 40 ? 30.710 49.192 46.055 1.00 19.07 28 GLU B CA 1
ATOM 651 C C . GLU B 1 40 ? 31.025 47.920 45.332 1.00 19.79 28 GLU B C 1
ATOM 652 O O . GLU B 1 40 ? 32.079 47.332 45.594 1.00 23.58 28 GLU B O 1
ATOM 658 N N . SER B 1 41 ? 30.151 47.484 44.413 1.00 19.35 29 SER B N 1
ATOM 659 C CA . SER B 1 41 ? 30.428 46.261 43.637 1.00 20.27 29 SER B CA 1
ATOM 660 C C . SER B 1 41 ? 31.578 46.401 42.630 1.00 19.81 29 SER B C 1
ATOM 661 O O . SER B 1 41 ? 32.318 45.437 42.384 1.00 25.00 29 SER B O 1
ATOM 664 N N . LEU B 1 42 ? 31.767 47.590 42.074 1.00 20.97 30 LEU B N 1
ATOM 665 C CA . LEU B 1 42 ? 32.928 47.840 41.218 1.00 19.00 30 LEU B CA 1
ATOM 666 C C . LEU B 1 42 ? 34.208 47.841 42.028 1.00 22.27 30 LEU B C 1
ATOM 667 O O . LEU B 1 42 ? 35.260 47.352 41.562 1.00 22.97 30 LEU B O 1
ATOM 672 N N . VAL B 1 43 ? 34.146 48.379 43.246 1.00 21.25 31 VAL B N 1
ATOM 673 C CA . VAL B 1 43 ? 35.338 48.401 44.065 1.00 22.29 31 VAL B CA 1
ATOM 674 C C . VAL B 1 43 ? 35.727 46.981 44.437 1.00 23.28 31 VAL B C 1
ATOM 675 O O . VAL B 1 43 ? 36.863 46.594 44.307 1.00 27.86 31 VAL B O 1
ATOM 679 N N . SER B 1 44 ? 34.763 46.195 44.856 1.00 25.89 32 SER B N 1
ATOM 680 C CA . SER B 1 44 ? 34.957 44.772 45.032 1.00 24.97 32 SER B CA 1
ATOM 681 C C . SER B 1 44 ? 35.578 44.095 43.792 1.00 25.59 32 SER B C 1
ATOM 682 O O . SER B 1 44 ? 36.449 43.244 43.915 1.00 24.71 32 SER B O 1
ATOM 685 N N . ALA B 1 45 ? 35.144 44.461 42.590 1.00 27.50 33 ALA B N 1
ATOM 686 C CA . ALA B 1 45 ? 35.653 43.792 41.393 1.00 26.53 33 ALA B CA 1
ATOM 687 C C . ALA B 1 45 ? 37.092 44.186 41.084 1.00 29.89 33 ALA B C 1
ATOM 688 O O . ALA B 1 45 ? 37.879 43.361 40.633 1.00 32.24 33 ALA B O 1
ATOM 698 N N . GLU B 1 47 ? 39.388 45.355 43.341 1.00 47.75 35 GLU B N 1
ATOM 699 C CA . GLU B 1 47 ? 40.316 44.855 44.343 1.00 53.23 35 GLU B CA 1
ATOM 700 C C . GLU B 1 47 ? 40.223 43.339 44.469 1.00 57.32 35 GLU B C 1
ATOM 701 O O . GLU B 1 47 ? 40.496 42.775 45.522 1.00 61.88 35 GLU B O 1
ATOM 707 N N . ASN B 1 48 ? 39.831 42.682 43.382 1.00 60.55 36 ASN B N 1
ATOM 708 C CA . ASN B 1 48 ? 40.021 41.236 43.259 1.00 64.22 36 ASN B CA 1
ATOM 709 C C . ASN B 1 48 ? 41.139 40.867 42.285 1.00 66.31 36 ASN B C 1
ATOM 710 O O . ASN B 1 48 ? 41.556 39.709 42.227 1.00 68.93 36 ASN B O 1
ATOM 715 N N . GLY B 1 49 ? 41.621 41.858 41.533 1.00 67.37 37 GLY B N 1
ATOM 716 C CA . GLY B 1 49 ? 42.813 41.710 40.687 1.00 67.81 37 GLY B CA 1
ATOM 717 C C . GLY B 1 49 ? 42.658 40.826 39.461 1.00 67.81 37 GLY B C 1
ATOM 718 O O . GLY B 1 49 ? 43.482 40.881 38.543 1.00 68.94 37 GLY B O 1
ATOM 719 N N . THR B 1 50 ? 41.600 40.017 39.436 1.00 66.40 38 THR B N 1
ATOM 720 C CA . THR B 1 50 ? 41.300 39.150 38.282 1.00 66.44 38 THR B CA 1
ATOM 721 C C . THR B 1 50 ? 40.917 39.897 37.001 1.00 61.80 38 THR B C 1
ATOM 722 O O . THR B 1 50 ? 40.723 39.259 35.947 1.00 62.24 38 THR B O 1
ATOM 726 N N . LEU B 1 51 ? 40.813 41.228 37.102 1.00 54.58 39 LEU B N 1
ATOM 727 C CA . LEU B 1 51 ? 40.383 42.053 35.988 1.00 46.90 39 LEU B CA 1
ATOM 728 C C . LEU B 1 51 ? 41.508 42.379 35.000 1.00 43.96 39 LEU B C 1
ATOM 729 O O . LEU B 1 51 ? 42.490 43.063 35.353 1.00 42.21 39 LEU B O 1
ATOM 734 N N . PRO B 1 52 ? 41.369 41.906 33.754 1.00 39.41 40 PRO B N 1
ATOM 735 C CA . PRO B 1 52 ? 42.271 42.402 32.722 1.00 38.55 40 PRO B CA 1
ATOM 736 C C . PRO B 1 52 ? 42.207 43.932 32.604 1.00 37.51 40 PRO B C 1
ATOM 737 O O . PRO B 1 52 ? 41.212 44.545 32.997 1.00 38.36 40 PRO B O 1
ATOM 741 N N . LEU B 1 53 ? 43.258 44.528 32.062 1.00 34.71 41 LEU B N 1
ATOM 742 C CA . LEU B 1 53 ? 43.376 45.982 31.971 1.00 35.87 41 LEU B CA 1
ATOM 743 C C . LEU B 1 53 ? 42.168 46.706 31.378 1.00 36.05 41 LEU B C 1
ATOM 744 O O . LEU B 1 53 ? 41.618 47.608 32.007 1.00 35.68 41 LEU B O 1
ATOM 749 N N . GLU B 1 54 ? 41.764 46.312 30.176 1.00 37.21 42 GLU B N 1
ATOM 750 C CA . GLU B 1 54 ? 40.604 46.917 29.519 1.00 39.67 42 GLU B CA 1
ATOM 751 C C . GLU B 1 54 ? 39.321 46.907 30.388 1.00 37.32 42 GLU B C 1
ATOM 752 O O . GLU B 1 54 ? 38.571 47.881 30.417 1.00 37.52 42 GLU B O 1
ATOM 755 N N . GLN B 1 55 ? 39.067 45.819 31.099 1.00 35.07 43 GLN B N 1
ATOM 756 C CA . GLN B 1 55 ? 37.913 45.805 31.984 1.00 34.00 43 GLN B CA 1
ATOM 757 C C . GLN B 1 55 ? 38.111 46.664 33.215 1.00 32.32 43 GLN B C 1
ATOM 758 O O . GLN B 1 55 ? 37.145 47.278 33.667 1.00 35.55 43 GLN B O 1
ATOM 764 N N . SER B 1 56 ? 39.335 46.715 33.758 1.00 26.44 44 SER B N 1
ATOM 765 C CA . SER B 1 56 ? 39.628 47.610 34.876 1.00 27.91 44 SER B CA 1
ATOM 766 C C . SER B 1 56 ? 39.321 49.055 34.502 1.00 26.43 44 SER B C 1
ATOM 767 O O . SER B 1 56 ? 38.751 49.787 35.296 1.00 24.44 44 SER B O 1
ATOM 770 N N . LEU B 1 57 ? 39.729 49.463 33.304 1.00 25.54 45 LEU B N 1
ATOM 771 C CA . LEU B 1 57 ? 39.572 50.847 32.899 1.00 27.11 45 LEU B CA 1
ATOM 772 C C . LEU B 1 57 ? 38.089 51.183 32.674 1.00 27.00 45 LEU B C 1
ATOM 773 O O . LEU B 1 57 ? 37.624 52.255 33.030 1.00 26.69 45 LEU B O 1
ATOM 778 N N . SER B 1 58 ? 37.358 50.238 32.104 1.00 28.91 46 SER B N 1
ATOM 779 C CA . SER B 1 58 ? 35.911 50.328 31.994 1.00 30.18 46 SER B CA 1
ATOM 780 C C . SER B 1 58 ? 35.198 50.427 33.370 1.00 28.90 46 SER B C 1
ATOM 781 O O . SER B 1 58 ? 34.289 51.237 33.570 1.00 27.95 46 SER B O 1
ATOM 784 N N . ALA B 1 59 ? 35.610 49.573 34.302 1.00 28.08 47 ALA B N 1
ATOM 785 C CA . ALA B 1 59 ? 35.129 49.608 35.676 1.00 25.84 47 ALA B CA 1
ATOM 786 C C . ALA B 1 59 ? 35.500 50.930 36.344 1.00 26.60 47 ALA B C 1
ATOM 787 O O . ALA B 1 59 ? 34.710 51.485 37.104 1.00 28.62 47 ALA B O 1
ATOM 789 N N . TYR B 1 60 ? 36.679 51.458 36.041 1.00 25.34 48 TYR B N 1
ATOM 790 C CA . TYR B 1 60 ? 37.070 52.719 36.634 1.00 28.14 48 TYR B CA 1
ATOM 791 C C . TYR B 1 60 ? 36.175 53.898 36.180 1.00 28.01 48 TYR B C 1
ATOM 792 O O . TYR B 1 60 ? 35.761 54.712 37.009 1.00 26.60 48 TYR B O 1
ATOM 801 N N . ARG B 1 61 ? 35.901 53.979 34.875 1.00 28.34 49 ARG B N 1
ATOM 802 C CA . ARG B 1 61 ? 35.112 55.063 34.295 1.00 30.54 49 ARG B CA 1
ATOM 803 C C . ARG B 1 61 ? 33.666 55.004 34.760 1.00 28.15 49 ARG B C 1
ATOM 804 O O . ARG B 1 61 ? 33.097 56.027 35.076 1.00 30.88 49 ARG B O 1
ATOM 812 N N . ARG B 1 62 ? 33.077 53.813 34.793 1.00 24.51 50 ARG B N 1
ATOM 813 C CA . ARG B 1 62 ? 31.763 53.604 35.390 1.00 22.69 50 ARG B CA 1
ATOM 814 C C . ARG B 1 62 ? 31.801 54.107 36.834 1.00 21.69 50 ARG B C 1
ATOM 815 O O . ARG B 1 62 ? 30.922 54.869 37.272 1.00 19.35 50 ARG B O 1
ATOM 823 N N . GLY B 1 63 ? 32.867 53.708 37.528 1.00 18.73 51 GLY B N 1
ATOM 824 C CA . GLY B 1 63 ? 33.087 54.047 38.922 1.00 19.99 51 GLY B CA 1
ATOM 825 C C . GLY B 1 63 ? 33.015 55.525 39.172 1.00 22.00 51 GLY B C 1
ATOM 826 O O . GLY B 1 63 ? 32.294 55.958 40.065 1.00 25.69 51 GLY B O 1
ATOM 827 N N . VAL B 1 64 ? 33.748 56.290 38.370 1.00 20.04 52 VAL B N 1
ATOM 828 C CA . VAL B 1 64 ? 33.800 57.752 38.436 1.00 18.33 52 VAL B CA 1
ATOM 829 C C . VAL B 1 64 ? 32.437 58.403 38.137 1.00 21.29 52 VAL B C 1
ATOM 830 O O . VAL B 1 64 ? 32.035 59.388 38.799 1.00 25.94 52 VAL B O 1
ATOM 834 N N . GLU B 1 65 ? 31.718 57.859 37.157 1.00 20.73 53 GLU B N 1
ATOM 835 C CA . GLU B 1 65 ? 30.347 58.301 36.860 1.00 17.81 53 GLU B CA 1
ATOM 836 C C . GLU B 1 65 ? 29.410 58.046 38.037 1.00 19.45 53 GLU B C 1
ATOM 837 O O . GLU B 1 65 ? 28.516 58.857 38.324 1.00 20.79 53 GLU B O 1
ATOM 843 N N . LEU B 1 66 ? 29.602 56.907 38.719 1.00 20.50 54 LEU B N 1
ATOM 844 C CA . LEU B 1 66 ? 28.766 56.521 39.857 1.00 19.40 54 LEU B CA 1
ATOM 845 C C . LEU B 1 66 ? 29.046 57.395 41.046 1.00 19.19 54 LEU B C 1
ATOM 846 O O . LEU B 1 66 ? 28.131 57.874 41.699 1.00 22.50 54 LEU B O 1
ATOM 851 N N . ALA B 1 67 ? 30.316 57.638 41.308 1.00 17.73 55 ALA B N 1
ATOM 852 C CA . ALA B 1 67 ? 30.704 58.478 42.410 1.00 19.45 55 ALA B CA 1
ATOM 853 C C . ALA B 1 67 ? 30.212 59.913 42.213 1.00 21.22 55 ALA B C 1
ATOM 854 O O . ALA B 1 67 ? 29.800 60.584 43.174 1.00 23.71 55 ALA B O 1
ATOM 856 N N . ARG B 1 68 ? 30.222 60.359 40.964 1.00 18.61 56 ARG B N 1
ATOM 857 C CA . ARG B 1 68 ? 29.706 61.663 40.589 1.00 19.46 56 ARG B CA 1
ATOM 858 C C . ARG B 1 68 ? 28.198 61.783 40.835 1.00 22.09 56 ARG B C 1
ATOM 859 O O . ARG B 1 68 ? 27.778 62.792 41.322 1.00 22.36 56 ARG B O 1
ATOM 867 N N . VAL B 1 69 ? 27.393 60.763 40.508 1.00 21.35 57 VAL B N 1
ATOM 868 C CA . VAL B 1 69 ? 25.987 60.774 40.900 1.00 19.75 57 VAL B CA 1
ATOM 869 C C . VAL B 1 69 ? 25.891 60.888 42.419 1.00 21.51 57 VAL B C 1
ATOM 870 O O . VAL B 1 69 ? 25.185 61.728 42.929 1.00 24.65 57 VAL B O 1
ATOM 874 N N . CYS B 1 70 ? 26.606 60.048 43.162 1.00 23.62 58 CYS B N 1
ATOM 875 C CA . CYS B 1 70 ? 26.526 60.135 44.612 1.00 22.55 58 CYS B CA 1
ATOM 876 C C . CYS B 1 70 ? 26.863 61.531 45.124 1.00 25.74 58 CYS B C 1
ATOM 877 O O . CYS B 1 70 ? 26.098 62.075 45.901 1.00 28.03 58 CYS B O 1
ATOM 880 N N . GLN B 1 71 ? 27.988 62.097 44.681 1.00 26.07 59 GLN B N 1
ATOM 881 C CA . GLN B 1 71 ? 28.441 63.407 45.135 1.00 27.55 59 GLN B CA 1
ATOM 882 C C . GLN B 1 71 ? 27.459 64.527 44.733 1.00 28.69 59 GLN B C 1
ATOM 883 O O . GLN B 1 71 ? 27.267 65.511 45.481 1.00 28.06 59 GLN B O 1
ATOM 889 N N . ASP B 1 72 ? 26.832 64.386 43.563 1.00 26.81 60 ASP B N 1
ATOM 890 C CA . ASP B 1 72 ? 25.812 65.353 43.172 1.00 27.76 60 ASP B CA 1
ATOM 891 C C . ASP B 1 72 ? 24.605 65.327 44.095 1.00 26.38 60 ASP B C 1
ATOM 892 O O . ASP B 1 72 ? 24.078 66.380 44.430 1.00 30.85 60 ASP B O 1
ATOM 897 N N . ARG B 1 73 ? 24.163 64.143 44.491 1.00 22.39 61 ARG B N 1
ATOM 898 C CA . ARG B 1 73 ? 22.941 64.011 45.291 1.00 23.99 61 ARG B CA 1
ATOM 899 C C . ARG B 1 73 ? 23.207 64.497 46.702 1.00 24.73 61 ARG B C 1
ATOM 900 O O . ARG B 1 73 ? 22.397 65.211 47.265 1.00 23.70 61 ARG B O 1
ATOM 908 N N . LEU B 1 74 ? 24.378 64.158 47.240 1.00 23.82 62 LEU B N 1
ATOM 909 C CA . LEU B 1 74 ? 24.791 64.657 48.550 1.00 25.25 62 LEU B CA 1
ATOM 910 C C . LEU B 1 74 ? 24.847 66.187 48.561 1.00 28.41 62 LEU B C 1
ATOM 911 O O . LEU B 1 74 ? 24.217 66.812 49.419 1.00 29.77 62 LEU B O 1
ATOM 916 N N . ALA B 1 75 ? 25.560 66.781 47.598 1.00 26.19 63 ALA B N 1
ATOM 917 C CA . ALA B 1 75 ? 25.593 68.240 47.457 1.00 27.72 63 ALA B CA 1
ATOM 918 C C . ALA B 1 75 ? 24.201 68.860 47.433 1.00 28.42 63 ALA B C 1
ATOM 919 O O . ALA B 1 75 ? 23.986 69.878 48.076 1.00 31.26 63 ALA B O 1
ATOM 921 N N . GLN B 1 76 ? 23.264 68.264 46.697 1.00 25.46 64 GLN B N 1
ATOM 922 C CA . GLN B 1 76 ? 21.895 68.793 46.656 1.00 26.36 64 GLN B CA 1
ATOM 923 C C . GLN B 1 76 ? 21.156 68.688 47.994 1.00 25.99 64 GLN B C 1
ATOM 924 O O . GLN B 1 76 ? 20.441 69.605 48.385 1.00 30.12 64 GLN B O 1
ATOM 930 N N . ALA B 1 77 ? 21.278 67.539 48.645 1.00 23.21 65 ALA B N 1
ATOM 931 C CA . ALA B 1 77 ? 20.695 67.312 49.940 1.00 21.74 65 ALA B CA 1
ATOM 932 C C . ALA B 1 77 ? 21.279 68.311 50.942 1.00 22.84 65 ALA B C 1
ATOM 933 O O . ALA B 1 77 ? 20.557 68.898 51.722 1.00 25.73 65 ALA B O 1
ATOM 935 N N . GLU B 1 78 ? 22.581 68.520 50.907 1.00 24.79 66 GLU B N 1
ATOM 936 C CA . GLU B 1 78 ? 23.198 69.499 51.783 1.00 27.42 66 GLU B CA 1
ATOM 937 C C . GLU B 1 78 ? 22.662 70.911 51.568 1.00 26.93 66 GLU B C 1
ATOM 938 O O . GLU B 1 78 ? 22.484 71.645 52.512 1.00 28.06 66 GLU B O 1
ATOM 944 N N . GLN B 1 79 ? 22.407 71.280 50.328 1.00 25.83 67 GLN B N 1
ATOM 945 C CA . GLN B 1 79 ? 21.886 72.593 50.002 1.00 28.16 67 GLN B CA 1
ATOM 946 C C . GLN B 1 79 ? 20.423 72.718 50.462 1.00 27.44 67 GLN B C 1
ATOM 947 O O . GLN B 1 79 ? 20.032 73.724 51.072 1.00 29.27 67 GLN B O 1
ATOM 953 N N . GLN B 1 80 ? 19.646 71.667 50.229 1.00 24.60 68 GLN B N 1
ATOM 954 C CA . GLN B 1 80 ? 18.269 71.559 50.720 1.00 25.68 68 GLN B CA 1
ATOM 955 C C . GLN B 1 80 ? 18.167 71.729 52.261 1.00 22.36 68 GLN B C 1
ATOM 956 O O . GLN B 1 80 ? 17.279 72.433 52.770 1.00 19.76 68 GLN B O 1
ATOM 962 N N . VAL B 1 81 ? 19.097 71.118 52.992 1.00 20.92 69 VAL B N 1
ATOM 963 C CA . VAL B 1 81 ? 19.164 71.277 54.445 1.00 19.94 69 VAL B CA 1
ATOM 964 C C . VAL B 1 81 ? 19.531 72.720 54.819 1.00 22.33 69 VAL B C 1
ATOM 965 O O . VAL B 1 81 ? 18.940 73.261 55.752 1.00 25.70 69 VAL B O 1
ATOM 969 N N . LYS B 1 82 ? 20.455 73.351 54.087 1.00 24.07 70 LYS B N 1
ATOM 970 C CA . LYS B 1 82 ? 20.887 74.724 54.398 1.00 26.75 70 LYS B CA 1
ATOM 971 C C . LYS B 1 82 ? 19.751 75.689 54.158 1.00 25.79 70 LYS B C 1
ATOM 972 O O . LYS B 1 82 ? 19.516 76.540 54.994 1.00 27.05 70 LYS B O 1
ATOM 978 N N . VAL B 1 83 ? 19.040 75.531 53.042 1.00 24.48 71 VAL B N 1
ATOM 979 C CA . VAL B 1 83 ? 17.817 76.302 52.775 1.00 26.00 71 VAL B CA 1
ATOM 980 C C . VAL B 1 83 ? 16.793 76.147 53.917 1.00 25.06 71 VAL B C 1
ATOM 981 O O . VAL B 1 83 ? 16.327 77.156 54.432 1.00 25.56 71 VAL B O 1
ATOM 985 N N . LEU B 1 84 ? 16.519 74.906 54.348 1.00 21.95 72 LEU B N 1
ATOM 986 C CA . LEU B 1 84 ? 15.583 74.629 55.441 1.00 20.95 72 LEU B CA 1
ATOM 987 C C . LEU B 1 84 ? 16.007 75.302 56.740 1.00 25.32 72 LEU B C 1
ATOM 988 O O . LEU B 1 84 ? 15.159 75.848 57.457 1.00 25.59 72 LEU B O 1
ATOM 993 N N . GLU B 1 85 ? 17.309 75.311 57.029 1.00 26.70 73 GLU B N 1
ATOM 994 C CA . GLU B 1 85 ? 17.815 76.023 58.213 1.00 30.29 73 GLU B CA 1
ATOM 995 C C . GLU B 1 85 ? 17.498 77.514 58.137 1.00 30.17 73 GLU B C 1
ATOM 996 O O . GLU B 1 85 ? 17.035 78.101 59.102 1.00 31.29 73 GLU B O 1
ATOM 1002 N N . GLY B 1 86 ? 17.781 78.106 56.983 1.00 28.34 74 GLY B N 1
ATOM 1003 C CA . GLY B 1 86 ? 17.497 79.504 56.714 1.00 29.92 74 GLY B CA 1
ATOM 1004 C C . GLY B 1 86 ? 16.020 79.813 56.876 1.00 30.16 74 GLY B C 1
ATOM 1005 O O . GLY B 1 86 ? 15.668 80.805 57.498 1.00 29.74 74 GLY B O 1
ATOM 1006 N N . ASP B 1 87 ? 15.162 78.933 56.365 1.00 28.95 75 ASP B N 1
ATOM 1007 C CA . ASP B 1 87 ? 13.716 79.125 56.476 1.00 31.29 75 ASP B CA 1
ATOM 1008 C C . ASP B 1 87 ? 13.211 79.069 57.923 1.00 31.64 75 ASP B C 1
ATOM 1009 O O . ASP B 1 87 ? 12.142 79.595 58.232 1.00 32.17 75 ASP B O 1
ATOM 1014 N N . LEU B 1 88 ? 13.952 78.372 58.778 1.00 29.14 76 LEU B N 1
ATOM 1015 C CA . LEU B 1 88 ? 13.580 78.177 60.143 1.00 30.48 76 LEU B CA 1
ATOM 1016 C C . LEU B 1 88 ? 13.851 79.458 60.928 1.00 33.14 76 LEU B C 1
ATOM 1017 O O . LEU B 1 88 ? 13.152 79.770 61.894 1.00 34.41 76 LEU B O 1
ATOM 1022 N N . LEU B 1 89 ? 14.871 80.191 60.496 1.00 32.69 77 LEU B N 1
ATOM 1023 C CA . LEU B 1 89 ? 15.389 81.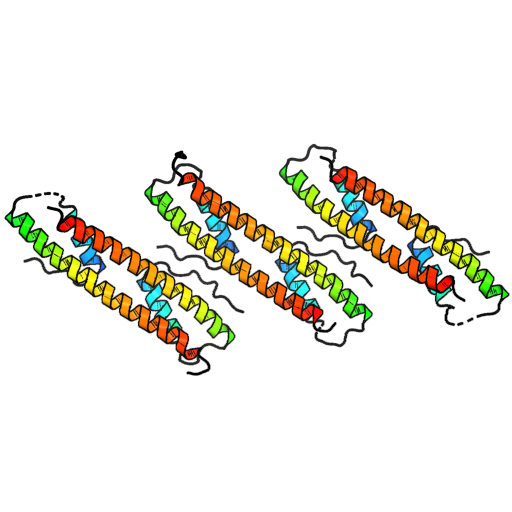332 61.216 1.00 34.42 77 LEU B CA 1
ATOM 1024 C C . LEU B 1 89 ? 14.705 82.625 60.783 1.00 32.74 77 LEU B C 1
ATOM 1025 O O . LEU B 1 89 ? 14.577 83.538 61.582 1.00 31.93 77 LEU B O 1
ATOM 1030 N N . ARG B 1 90 ? 14.242 82.669 59.534 1.00 32.11 78 ARG B N 1
ATOM 1031 C CA . ARG B 1 90 ? 13.589 83.819 58.939 1.00 35.29 78 ARG B CA 1
ATOM 1032 C C . ARG B 1 90 ? 12.439 84.412 59.803 1.00 32.98 78 ARG B C 1
ATOM 1033 O O . ARG B 1 90 ? 12.460 85.585 60.134 1.00 31.76 78 ARG B O 1
ATOM 1037 N N . PRO B 1 91 ? 11.450 83.591 60.190 1.00 32.38 79 PRO B N 1
ATOM 1038 C CA . PRO B 1 91 ? 10.350 84.118 60.985 1.00 29.94 79 PRO B CA 1
ATOM 1039 C C . PRO B 1 91 ? 10.774 84.585 62.363 1.00 27.98 79 PRO B C 1
ATOM 1040 O O . PRO B 1 91 ? 9.959 85.142 63.093 1.00 25.83 79 PRO B O 1
ATOM 1044 N N . LEU B 1 92 ? 12.022 84.335 62.746 1.00 26.86 80 LEU B N 1
ATOM 1045 C CA . LEU B 1 92 ? 12.465 84.774 64.075 1.00 26.10 80 LEU B CA 1
ATOM 1046 C C . LEU B 1 92 ? 13.284 86.042 64.020 1.00 27.50 80 LEU B C 1
ATOM 1047 O O . LEU B 1 92 ? 13.686 86.546 65.047 1.00 22.77 80 LEU B O 1
ATOM 1052 N N . ASP B 1 93 ? 13.478 86.550 62.802 1.00 32.62 81 ASP B N 1
ATOM 1053 C CA . ASP B 1 93 ? 14.149 87.829 62.531 1.00 41.91 81 ASP B CA 1
ATOM 1054 C C . ASP B 1 93 ? 13.265 89.053 62.797 1.00 43.65 81 ASP B C 1
ATOM 1055 O O . ASP B 1 93 ? 12.255 89.261 62.097 1.00 45.29 81 ASP B O 1
ATOM 1060 N N . PRO B 1 94 ? 13.637 89.873 63.792 1.00 45.41 82 PRO B N 1
ATOM 1061 C CA . PRO B 1 94 ? 12.939 91.174 63.819 1.00 47.79 82 PRO B CA 1
ATOM 1062 C C . PRO B 1 94 ? 13.289 92.039 62.580 1.00 50.47 82 PRO B C 1
ATOM 1063 O O . PRO B 1 94 ? 14.291 91.775 61.867 1.00 49.43 82 PRO B O 1
ATOM 1067 N N . ALA B 1 95 ? 12.446 93.040 62.314 1.00 51.95 83 ALA B N 1
ATOM 1068 C CA . ALA B 1 95 ? 12.692 94.020 61.237 1.00 49.88 83 ALA B CA 1
ATOM 1069 C C . ALA B 1 95 ? 14.109 94.602 61.301 1.00 48.62 83 ALA B C 1
ATOM 1070 O O . ALA B 1 95 ? 14.589 94.960 62.382 1.00 47.29 83 ALA B O 1
ATOM 1072 N N . ALA B 1 96 ? 14.769 94.685 60.144 1.00 49.81 84 ALA B N 1
ATOM 1073 C CA . ALA B 1 96 ? 16.132 95.234 60.050 1.00 50.72 84 ALA B CA 1
ATOM 1074 C C . ALA B 1 96 ? 16.264 96.680 60.586 1.00 51.84 84 ALA B C 1
ATOM 1075 O O . ALA B 1 96 ? 15.429 97.540 60.308 1.00 51.41 84 ALA B O 1
ATOM 1077 N N . LEU B 1 97 ? 17.300 96.919 61.388 1.00 54.35 85 LEU B N 1
ATOM 1078 C CA . LEU B 1 97 ? 17.686 98.274 61.811 1.00 54.94 85 LEU B CA 1
ATOM 1079 C C . LEU B 1 97 ? 18.848 98.765 60.941 1.00 53.38 85 LEU B C 1
ATOM 1080 O O . LEU B 1 97 ? 19.435 97.977 60.184 1.00 52.65 85 LEU B O 1
ATOM 1085 N N . ASP B 1 98 ? 19.182 100.051 61.045 1.00 52.71 86 ASP B N 1
ATOM 1086 C CA . ASP B 1 98 ? 20.289 100.619 60.254 1.00 52.55 86 ASP B CA 1
ATOM 1087 C C . ASP B 1 98 ? 21.639 100.607 61.001 1.00 52.68 86 ASP B C 1
ATOM 1088 O O . ASP B 1 98 ? 22.297 99.561 61.119 1.00 52.13 86 ASP B O 1
ATOM 1093 N N . PRO C 1 21 ? 31.781 52.186 58.871 1.00 43.22 9 PRO C N 1
ATOM 1094 C CA . PRO C 1 21 ? 31.538 53.043 60.056 1.00 44.03 9 PRO C CA 1
ATOM 1095 C C . PRO C 1 21 ? 30.030 53.159 60.419 1.00 45.64 9 PRO C C 1
ATOM 1096 O O . PRO C 1 21 ? 29.283 54.017 59.885 1.00 45.84 9 PRO C O 1
ATOM 1100 N N . GLN C 1 22 ? 29.616 52.279 61.332 1.00 44.23 10 GLN C N 1
ATOM 1101 C CA . GLN C 1 22 ? 28.264 52.196 61.841 1.00 41.63 10 GLN C CA 1
ATOM 1102 C C . GLN C 1 22 ? 27.880 53.463 62.585 1.00 41.06 10 GLN C C 1
ATOM 1103 O O . GLN C 1 22 ? 28.687 54.025 63.344 1.00 42.10 10 GLN C O 1
ATOM 1109 N N . THR C 1 23 ? 26.649 53.908 62.377 1.00 38.06 11 THR C N 1
ATOM 1110 C CA . THR C 1 23 ? 26.097 54.934 63.237 1.00 38.15 11 THR C CA 1
ATOM 1111 C C . THR C 1 23 ? 24.815 54.414 63.905 1.00 33.64 11 THR C C 1
ATOM 1112 O O . THR C 1 23 ? 24.011 53.715 63.266 1.00 33.56 11 THR C O 1
ATOM 1116 N N . ASP C 1 24 ? 24.637 54.713 65.189 1.00 27.28 12 ASP C N 1
ATOM 1117 C CA . ASP C 1 24 ? 23.418 54.282 65.887 1.00 22.48 12 ASP C CA 1
ATOM 1118 C C . ASP C 1 24 ? 22.200 55.106 65.401 1.00 19.18 12 ASP C C 1
ATOM 1119 O O . ASP C 1 24 ? 22.143 56.310 65.628 1.00 18.65 12 ASP C O 1
ATOM 1124 N N . ALA C 1 25 ? 21.241 54.448 64.751 1.00 16.11 13 ALA C N 1
ATOM 1125 C CA . ALA C 1 25 ? 20.055 55.106 64.175 1.00 14.21 13 ALA C CA 1
ATOM 1126 C C . ALA C 1 25 ? 18.821 55.122 65.095 1.00 15.70 13 ALA C C 1
ATOM 1127 O O . ALA C 1 25 ? 17.752 55.604 64.694 1.00 17.52 13 ALA C O 1
ATOM 1129 N N . ARG C 1 26 ? 18.938 54.584 66.307 1.00 13.13 14 ARG C N 1
ATOM 1130 C CA . ARG C 1 26 ? 17.819 54.658 67.247 1.00 13.68 14 ARG C CA 1
ATOM 1131 C C . ARG C 1 26 ? 17.610 56.123 67.673 1.00 15.67 14 ARG C C 1
ATOM 1132 O O . ARG C 1 26 ? 18.573 56.880 67.765 1.00 15.26 14 ARG C O 1
ATOM 1140 N N . PRO C 1 27 ? 16.355 56.544 67.914 1.00 15.10 15 PRO C N 1
ATOM 1141 C CA . PRO C 1 27 ? 16.146 57.923 68.399 1.00 15.36 15 PRO C CA 1
ATOM 1142 C C . PRO C 1 27 ? 17.008 58.279 69.626 1.00 16.45 15 PRO C C 1
ATOM 1143 O O . PRO C 1 27 ? 17.238 57.427 70.489 1.00 17.97 15 PRO C O 1
ATOM 1147 N N . LEU C 1 28 ? 17.489 59.521 69.689 1.00 15.57 16 LEU C N 1
ATOM 1148 C CA . LEU C 1 28 ? 18.317 59.974 70.794 1.00 13.02 16 LEU C CA 1
ATOM 1149 C C . LEU C 1 28 ? 17.415 60.578 71.913 1.00 14.61 16 LEU C C 1
ATOM 1150 O O . LEU C 1 28 ? 16.580 61.446 71.660 1.00 13.78 16 LEU C O 1
ATOM 1155 N N . PRO C 1 29 ? 17.567 60.110 73.158 1.00 15.56 17 PRO C N 1
ATOM 1156 C CA . PRO C 1 29 ? 16.752 60.772 74.187 1.00 17.83 17 PRO C CA 1
ATOM 1157 C C . PRO C 1 29 ? 17.116 62.254 74.313 1.00 18.03 17 PRO C C 1
ATOM 1158 O O . PRO C 1 29 ? 18.263 62.631 74.033 1.00 18.50 17 PRO C O 1
ATOM 1162 N N . GLN C 1 30 ? 16.137 63.067 74.720 1.00 17.56 18 GLN C N 1
ATOM 1163 C CA . GLN C 1 30 ? 16.295 64.502 74.856 1.00 16.39 18 GLN C CA 1
ATOM 1164 C C . GLN C 1 30 ? 16.065 65.039 76.271 1.00 21.25 18 GLN C C 1
ATOM 1165 O O . GLN C 1 30 ? 16.218 66.232 76.496 1.00 24.17 18 GLN C O 1
ATOM 1171 N N . ASP C 1 31 ? 15.743 64.174 77.226 1.00 22.48 19 ASP C N 1
ATOM 1172 C CA . ASP C 1 31 ? 15.648 64.578 78.646 1.00 23.08 19 ASP C CA 1
ATOM 1173 C C . ASP C 1 31 ? 16.885 64.074 79.394 1.00 22.85 19 ASP C C 1
ATOM 1174 O O . ASP C 1 31 ? 17.427 63.009 79.065 1.00 23.05 19 ASP C O 1
ATOM 1179 N N . PHE C 1 32 ? 17.329 64.836 80.386 1.00 22.52 20 PHE C N 1
ATOM 1180 C CA . PHE C 1 32 ? 18.544 64.531 81.138 1.00 20.84 20 PHE C CA 1
ATOM 1181 C C . PHE C 1 32 ? 18.587 63.106 81.703 1.00 21.93 20 PHE C C 1
ATOM 1182 O O . PHE C 1 32 ? 19.581 62.395 81.537 1.00 25.55 20 PHE C O 1
ATOM 1190 N N . GLU C 1 33 ? 17.539 62.690 82.389 1.00 21.54 21 GLU C N 1
ATOM 1191 C CA . GLU C 1 33 ? 17.575 61.384 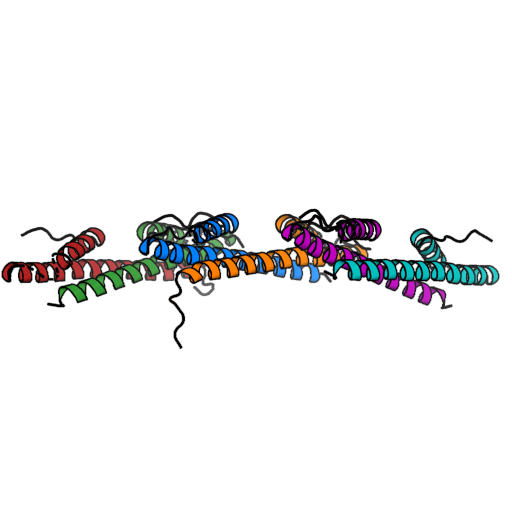83.076 1.00 23.05 21 GLU C CA 1
ATOM 1192 C C . GLU C 1 33 ? 17.719 60.178 82.132 1.00 23.08 21 GLU C C 1
ATOM 1193 O O . GLU C 1 33 ? 18.505 59.278 82.379 1.00 26.23 21 GLU C O 1
ATOM 1196 N N . THR C 1 34 ? 16.962 60.157 81.050 1.00 21.71 22 THR C N 1
ATOM 1197 C CA . THR C 1 34 ? 17.037 59.061 80.109 1.00 19.44 22 THR C CA 1
ATOM 1198 C C . THR C 1 34 ? 18.383 59.051 79.376 1.00 20.00 22 THR C C 1
ATOM 1199 O O . THR C 1 34 ? 18.916 57.989 79.079 1.00 18.41 22 THR C O 1
ATOM 1203 N N . ALA C 1 35 ? 18.913 60.234 79.055 1.00 17.03 23 ALA C N 1
ATOM 1204 C CA . ALA C 1 35 ? 20.228 60.326 78.410 1.00 14.95 23 ALA C CA 1
ATOM 1205 C C . ALA C 1 35 ? 21.332 59.897 79.365 1.00 16.84 23 ALA C C 1
ATOM 1206 O O . ALA C 1 35 ? 22.322 59.299 78.935 1.00 17.31 23 ALA C O 1
ATOM 1208 N N . LEU C 1 36 ? 21.216 60.272 80.645 1.00 18.14 24 LEU C N 1
ATOM 1209 C CA . LEU C 1 36 ? 22.215 59.856 81.633 1.00 20.27 24 LEU C CA 1
ATOM 1210 C C . LEU C 1 36 ? 22.230 58.319 81.765 1.00 19.30 24 LEU C C 1
ATOM 1211 O O . LEU C 1 36 ? 23.269 57.674 81.625 1.00 21.90 24 LEU C O 1
ATOM 1216 N N . ALA C 1 37 ? 21.069 57.738 81.960 1.00 17.26 25 ALA C N 1
ATOM 1217 C CA . ALA C 1 37 ? 20.981 56.295 82.169 1.00 16.98 25 ALA C CA 1
ATOM 1218 C C . ALA C 1 37 ? 21.508 55.544 80.956 1.00 18.87 25 ALA C C 1
ATOM 1219 O O . ALA C 1 37 ? 22.146 54.498 81.098 1.00 20.31 25 ALA C O 1
ATOM 1221 N N . GLU C 1 38 ? 21.266 56.073 79.753 1.00 18.87 26 GLU C N 1
ATOM 1222 C CA . GLU C 1 38 ? 21.657 55.356 78.552 1.00 17.70 26 GLU C CA 1
ATOM 1223 C C . GLU C 1 38 ? 23.178 55.480 78.409 1.00 18.94 26 GLU C C 1
ATOM 1224 O O . GLU C 1 38 ? 23.884 54.512 78.046 1.00 15.72 26 GLU C O 1
ATOM 1230 N N . LEU C 1 39 ? 23.689 56.653 78.777 1.00 17.96 27 LEU C N 1
ATOM 1231 C CA . LEU C 1 39 ? 25.137 56.879 78.767 1.00 17.67 27 LEU C CA 1
ATOM 1232 C C . LEU C 1 39 ? 25.896 55.975 79.755 1.00 18.80 27 LEU C C 1
ATOM 1233 O O . LEU C 1 39 ? 26.966 55.442 79.440 1.00 20.39 27 LEU C O 1
ATOM 1238 N N . GLU C 1 40 ? 25.343 55.807 80.949 1.00 19.17 28 GLU C N 1
ATOM 1239 C CA . GLU C 1 40 ? 25.901 54.910 81.943 1.00 21.56 28 GLU C CA 1
ATOM 1240 C C . GLU C 1 40 ? 26.035 53.478 81.416 1.00 20.83 28 GLU C C 1
ATOM 1241 O O . GLU C 1 40 ? 27.139 52.905 81.420 1.00 22.10 28 GLU C O 1
ATOM 1247 N N . SER C 1 41 ? 24.915 52.918 80.953 1.00 16.80 29 SER C N 1
ATOM 1248 C CA . SER C 1 41 ? 24.869 51.613 80.315 1.00 15.13 29 SER C CA 1
ATOM 1249 C C . SER C 1 41 ? 25.838 51.438 79.132 1.00 15.20 29 SER C C 1
ATOM 1250 O O . SER C 1 41 ? 26.428 50.366 78.933 1.00 12.19 29 SER C O 1
ATOM 1253 N N . LEU C 1 42 ? 25.944 52.478 78.312 1.00 10.70 30 LEU C N 1
ATOM 1254 C CA . LEU C 1 42 ? 26.777 52.421 77.145 1.00 10.97 30 LEU C CA 1
ATOM 1255 C C . LEU C 1 42 ? 28.266 52.327 77.541 1.00 14.47 30 LEU C C 1
ATOM 1256 O O . LEU C 1 42 ? 28.994 51.461 77.044 1.00 12.46 30 LEU C O 1
ATOM 1261 N N . VAL C 1 43 ? 28.705 53.201 78.460 1.00 17.68 31 VAL C N 1
ATOM 1262 C CA . VAL C 1 43 ? 30.098 53.229 78.901 1.00 16.76 31 VAL C CA 1
ATOM 1263 C C . VAL C 1 43 ? 30.487 51.869 79.507 1.00 19.59 31 VAL C C 1
ATOM 1264 O O . VAL C 1 43 ? 31.587 51.352 79.279 1.00 19.42 31 VAL C O 1
ATOM 1268 N N . SER C 1 44 ? 29.559 51.306 80.274 1.00 18.97 32 SER C N 1
ATOM 1269 C CA . SER C 1 44 ? 29.762 50.035 80.947 1.00 18.66 32 SER C CA 1
ATOM 1270 C C . SER C 1 44 ? 29.956 48.908 79.939 1.00 19.22 32 SER C C 1
ATOM 1271 O O . SER C 1 44 ? 30.902 48.126 80.041 1.00 22.12 32 SER C O 1
ATOM 1274 N N . ALA C 1 45 ? 29.084 48.850 78.943 1.00 19.86 33 ALA C N 1
ATOM 1275 C CA . ALA C 1 45 ? 29.206 47.863 77.871 1.00 18.21 33 ALA C CA 1
ATOM 1276 C C . ALA C 1 45 ? 30.522 48.015 77.167 1.00 17.71 33 ALA C C 1
ATOM 1277 O O . ALA C 1 45 ? 31.168 47.041 76.881 1.00 20.10 33 ALA C O 1
ATOM 1287 N N . GLU C 1 47 ? 33.435 49.428 78.372 1.00 21.71 35 GLU C N 1
ATOM 1288 C CA . GLU C 1 47 ? 34.577 49.058 79.172 1.00 23.45 35 GLU C CA 1
ATOM 1289 C C . GLU C 1 47 ? 34.586 47.533 79.447 1.00 21.13 35 GLU C C 1
ATOM 1290 O O . GLU C 1 47 ? 35.628 46.975 79.667 1.00 18.77 35 GLU C O 1
ATOM 1296 N N . ASN C 1 48 ? 33.444 46.854 79.377 1.00 16.88 36 ASN C N 1
ATOM 1297 C CA . ASN C 1 48 ? 33.468 45.412 79.553 1.00 15.64 36 ASN C CA 1
ATOM 1298 C C . ASN C 1 48 ? 33.983 44.626 78.338 1.00 16.71 36 ASN C C 1
ATOM 1299 O O . ASN C 1 48 ? 34.063 43.401 78.417 1.00 12.85 36 ASN C O 1
ATOM 1304 N N . GLY C 1 49 ? 34.293 45.288 77.218 1.00 16.54 37 GLY C N 1
ATOM 1305 C CA . GLY C 1 49 ? 34.725 44.549 76.014 1.00 16.50 37 GLY C CA 1
ATOM 1306 C C . GLY C 1 49 ? 33.556 43.862 75.326 1.00 19.19 37 GLY C C 1
ATOM 1307 O O . GLY C 1 49 ? 33.757 42.979 74.518 1.00 18.94 37 GLY C O 1
ATOM 1308 N N . THR C 1 50 ? 32.322 44.279 75.618 1.00 18.21 38 THR C N 1
ATOM 1309 C CA . THR C 1 50 ? 31.154 43.595 75.078 1.00 14.53 38 THR C CA 1
ATOM 1310 C C . THR C 1 50 ? 30.957 43.999 73.605 1.00 14.14 38 THR C C 1
ATOM 1311 O O . THR C 1 50 ? 30.522 43.180 72.793 1.00 7.36 38 THR C O 1
ATOM 1315 N N . LEU C 1 51 ? 31.323 45.239 73.248 1.00 12.51 39 LEU C N 1
ATOM 1316 C CA . LEU C 1 51 ? 31.089 45.737 71.874 1.00 11.56 39 LEU C CA 1
ATOM 1317 C C . LEU C 1 51 ? 32.280 45.421 70.959 1.00 10.74 39 LEU C C 1
ATOM 1318 O O . LEU C 1 51 ? 33.405 45.650 71.325 1.00 10.04 39 LEU C O 1
ATOM 1323 N N . PRO C 1 52 ? 32.026 44.879 69.764 1.00 10.52 40 PRO C N 1
ATOM 1324 C CA . PRO C 1 52 ? 33.143 44.771 68.816 1.00 10.28 40 PRO C CA 1
ATOM 1325 C C . PRO C 1 52 ? 33.683 46.152 68.386 1.00 11.01 40 PRO C C 1
ATOM 1326 O O . PRO C 1 52 ? 33.063 47.183 68.708 1.00 9.30 40 PRO C O 1
ATOM 1330 N N . LEU C 1 53 ? 34.822 46.170 67.681 1.00 10.85 41 LEU C N 1
ATOM 1331 C CA . LEU C 1 53 ? 35.434 47.432 67.285 1.00 13.50 41 LEU C CA 1
ATOM 1332 C C . LEU C 1 53 ? 34.401 48.397 66.622 1.00 17.28 41 LEU C C 1
ATOM 1333 O O . LEU C 1 53 ? 34.239 49.533 67.076 1.00 19.95 41 LEU C O 1
ATOM 1338 N N . GLU C 1 54 ? 33.722 47.944 65.561 1.00 16.63 42 GLU C N 1
ATOM 1339 C CA . GLU C 1 54 ? 32.783 48.801 64.802 1.00 20.96 42 GLU C CA 1
ATOM 1340 C C . GLU C 1 54 ? 31.715 49.366 65.676 1.00 16.90 42 GLU C C 1
ATOM 1341 O O . GLU C 1 54 ? 31.445 50.557 65.611 1.00 19.53 42 GLU C O 1
ATOM 1344 N N . GLN C 1 55 ? 31.123 48.521 66.514 1.00 16.06 43 GLN C N 1
ATOM 1345 C CA . GLN C 1 55 ? 30.105 48.981 67.480 1.00 15.20 43 GLN C CA 1
ATOM 1346 C C . GLN C 1 55 ? 30.674 49.863 68.579 1.00 15.71 43 GLN C C 1
ATOM 1347 O O . GLN C 1 55 ? 29.960 50.721 69.114 1.00 19.28 43 GLN C O 1
ATOM 1353 N N . SER C 1 56 ? 31.945 49.661 68.934 1.00 13.70 44 SER C N 1
ATOM 1354 C CA . SER C 1 56 ? 32.597 50.512 69.921 1.00 12.33 44 SER C CA 1
ATOM 1355 C C . SER C 1 56 ? 32.780 51.920 69.376 1.00 15.21 44 SER C C 1
ATOM 1356 O O . SER C 1 56 ? 32.608 52.875 70.130 1.00 13.49 44 SER C O 1
ATOM 1359 N N . LEU C 1 57 ? 33.109 52.057 68.083 1.00 15.01 45 LEU C N 1
ATOM 1360 C CA . LEU C 1 57 ? 33.287 53.404 67.522 1.00 18.55 45 LEU C CA 1
ATOM 1361 C C . LEU C 1 57 ? 31.927 54.071 67.384 1.00 19.34 45 LEU C C 1
ATOM 1362 O O . LEU C 1 57 ? 31.797 55.265 67.578 1.00 19.96 45 LEU C O 1
ATOM 1367 N N . SER C 1 58 ? 30.906 53.271 67.104 1.00 18.55 46 SER C N 1
ATOM 1368 C CA . SER C 1 58 ? 29.549 53.781 66.987 1.00 18.43 46 SER C CA 1
ATOM 1369 C C . SER C 1 58 ? 29.043 54.237 68.391 1.00 20.39 46 SER C C 1
ATOM 1370 O O . SER C 1 58 ? 28.440 55.331 68.545 1.00 19.01 46 SER C O 1
ATOM 1373 N N . ALA C 1 59 ? 29.344 53.425 69.409 1.00 16.30 47 ALA C N 1
ATOM 1374 C CA . ALA C 1 59 ? 29.075 53.779 70.822 1.00 17.51 47 ALA C CA 1
ATOM 1375 C C . ALA C 1 59 ? 29.798 55.043 71.265 1.00 17.62 47 ALA C C 1
ATOM 1376 O O . ALA C 1 59 ? 29.279 55.819 72.065 1.00 16.29 47 ALA C O 1
ATOM 1378 N N . TYR C 1 60 ? 31.011 55.259 70.766 1.00 16.23 48 TYR C N 1
ATOM 1379 C CA . TYR C 1 60 ? 31.688 56.499 71.087 1.00 14.77 48 TYR C CA 1
ATOM 1380 C C . TYR C 1 60 ? 30.891 57.721 70.577 1.00 15.57 48 TYR C C 1
ATOM 1381 O O . TYR C 1 60 ? 30.692 58.705 71.292 1.00 16.82 48 TYR C O 1
ATOM 1390 N N . ARG C 1 61 ? 30.459 57.663 69.327 1.00 14.36 49 ARG C N 1
ATOM 1391 C CA . ARG C 1 61 ? 29.684 58.743 68.755 1.00 15.78 49 ARG C CA 1
ATOM 1392 C C . ARG C 1 61 ? 28.361 58.988 69.481 1.00 15.95 49 ARG C C 1
ATOM 1393 O O . ARG C 1 61 ? 27.957 60.133 69.673 1.00 19.28 49 ARG C O 1
ATOM 1401 N N . ARG C 1 62 ? 27.708 57.900 69.872 1.00 15.01 50 ARG C N 1
ATOM 1402 C CA . ARG C 1 62 ? 26.449 57.941 70.577 1.00 15.42 50 ARG C CA 1
ATOM 1403 C C . ARG C 1 62 ? 26.669 58.552 71.963 1.00 14.65 50 ARG C C 1
ATOM 1404 O O . ARG C 1 62 ? 25.914 59.418 72.382 1.00 17.87 50 ARG C O 1
ATOM 1412 N N . GLY C 1 63 ? 27.740 58.137 72.632 1.00 13.85 51 GLY C N 1
ATOM 1413 C CA . GLY C 1 63 ? 28.084 58.616 73.954 1.00 12.98 51 GLY C CA 1
ATOM 1414 C C . GLY C 1 63 ? 28.371 60.089 73.909 1.00 14.03 51 GLY C C 1
ATOM 1415 O O . GLY C 1 63 ? 27.949 60.853 74.783 1.00 15.51 51 GLY C O 1
ATOM 1416 N N . VAL C 1 64 ? 29.081 60.516 72.880 1.00 13.58 52 VAL C N 1
ATOM 1417 C CA . VAL C 1 64 ? 29.279 61.961 72.698 1.00 15.26 52 VAL C CA 1
ATOM 1418 C C . VAL C 1 64 ? 27.905 62.704 72.584 1.00 16.42 52 VAL C C 1
ATOM 1419 O O . VAL C 1 64 ? 27.700 63.731 73.256 1.00 18.82 52 VAL C O 1
ATOM 1423 N N . GLU C 1 65 ? 26.966 62.171 71.794 1.00 12.64 53 GLU C N 1
ATOM 1424 C CA . GLU C 1 65 ? 25.638 62.818 71.636 1.00 14.84 53 GLU C CA 1
ATOM 1425 C C . GLU C 1 65 ? 24.889 62.849 72.944 1.00 15.31 53 GLU C C 1
ATOM 1426 O O . GLU C 1 65 ? 24.217 63.848 73.238 1.00 17.49 53 GLU C O 1
ATOM 1432 N N . LEU C 1 66 ? 24.976 61.748 73.709 1.00 14.14 54 LEU C N 1
ATOM 1433 C CA . LEU C 1 66 ? 24.230 61.639 74.952 1.00 16.08 54 LEU C CA 1
ATOM 1434 C C . LEU C 1 66 ? 24.801 62.593 75.997 1.00 15.02 54 LEU C C 1
ATOM 1435 O O . LEU C 1 66 ? 24.049 63.255 76.701 1.00 19.39 54 LEU C O 1
ATOM 1440 N N . ALA C 1 67 ? 26.122 62.666 76.091 1.00 11.69 55 ALA C N 1
ATOM 1441 C CA . ALA C 1 67 ? 26.754 63.608 77.011 1.00 15.27 55 ALA C CA 1
ATOM 1442 C C . ALA C 1 67 ? 26.450 65.066 76.632 1.00 15.14 55 ALA C C 1
ATOM 1443 O O . ALA C 1 67 ? 26.401 65.909 77.490 1.00 14.30 55 ALA C O 1
ATOM 1445 N N . ARG C 1 68 ? 26.277 65.335 75.339 1.00 15.31 56 ARG C N 1
ATOM 1446 C CA . ARG C 1 68 ? 25.897 66.640 74.857 1.00 13.89 56 ARG C CA 1
ATOM 1447 C C . ARG C 1 68 ? 24.442 66.993 75.278 1.00 19.36 56 ARG C C 1
ATOM 1448 O O . ARG C 1 68 ? 24.176 68.137 75.680 1.00 23.97 56 ARG C O 1
ATOM 1456 N N . VAL C 1 69 ? 23.517 66.038 75.220 1.00 16.55 57 VAL C N 1
ATOM 1457 C CA . VAL C 1 69 ? 22.158 66.273 75.743 1.00 15.84 57 VAL C CA 1
ATOM 1458 C C . VAL C 1 69 ? 22.271 66.641 77.207 1.00 17.62 57 VAL C C 1
ATOM 1459 O O . VAL C 1 69 ? 21.773 67.663 77.622 1.00 19.21 57 VAL C O 1
ATOM 1463 N N . CYS C 1 70 ? 22.946 65.804 77.989 1.00 18.41 58 CYS C N 1
ATOM 1464 C CA . CYS C 1 70 ? 23.074 66.045 79.420 1.00 18.11 58 CYS C CA 1
ATOM 1465 C C . CYS C 1 70 ? 23.653 67.434 79.754 1.00 17.13 58 CYS C C 1
ATOM 1466 O O . CYS C 1 70 ? 23.102 68.132 80.602 1.00 18.15 58 CYS C O 1
ATOM 1469 N N . GLN C 1 71 ? 24.771 67.814 79.136 1.00 15.47 59 GLN C N 1
ATOM 1470 C CA . GLN C 1 71 ? 25.386 69.123 79.412 1.00 16.82 59 GLN C CA 1
ATOM 1471 C C . GLN C 1 71 ? 24.458 70.266 79.039 1.00 20.96 59 GLN C C 1
ATOM 1472 O O . GLN C 1 71 ? 24.375 71.233 79.761 1.00 25.81 59 GLN C O 1
ATOM 1478 N N . ASP C 1 72 ? 23.761 70.159 77.910 1.00 23.05 60 ASP C N 1
ATOM 1479 C CA . ASP C 1 72 ? 22.818 71.184 77.494 1.00 25.66 60 ASP C CA 1
ATOM 1480 C C . ASP C 1 72 ? 21.718 71.355 78.532 1.00 25.80 60 ASP C C 1
ATOM 1481 O O . ASP C 1 72 ? 21.410 72.488 78.921 1.00 26.69 60 ASP C O 1
ATOM 1486 N N . ARG C 1 73 ? 21.119 70.241 78.960 1.00 23.17 61 ARG C N 1
ATOM 1487 C CA . ARG C 1 73 ? 20.055 70.288 79.931 1.00 24.68 61 ARG C CA 1
ATOM 1488 C C . ARG C 1 73 ? 20.552 70.872 81.236 1.00 25.59 61 ARG C C 1
ATOM 1489 O O . ARG C 1 73 ? 19.847 71.681 81.854 1.00 26.97 61 ARG C O 1
ATOM 1497 N N . LEU C 1 74 ? 21.770 70.500 81.635 1.00 24.55 62 LEU C N 1
ATOM 1498 C CA . LEU C 1 74 ? 22.332 70.989 82.897 1.00 24.65 62 LEU C CA 1
ATOM 1499 C C . LEU C 1 74 ? 22.567 72.471 82.812 1.00 24.03 62 LEU C C 1
ATOM 1500 O O . LEU C 1 74 ? 22.307 73.169 83.785 1.00 26.15 62 LEU C O 1
ATOM 1505 N N . ALA C 1 75 ? 23.039 72.952 81.658 1.00 20.91 63 ALA C N 1
ATOM 1506 C CA . ALA C 1 75 ? 23.295 74.375 81.473 1.00 21.73 63 ALA C CA 1
ATOM 1507 C C . ALA C 1 75 ? 21.972 75.157 81.533 1.00 24.97 63 ALA C C 1
ATOM 1508 O O . ALA C 1 75 ? 21.868 76.202 82.206 1.00 27.98 63 ALA C O 1
ATOM 1510 N N . GLN C 1 76 ? 20.966 74.652 80.835 1.00 25.50 64 GLN C N 1
ATOM 1511 C CA . GLN C 1 76 ? 19.678 75.307 80.822 1.00 28.43 64 GLN C CA 1
ATOM 1512 C C . GLN C 1 76 ? 19.107 75.362 82.249 1.00 27.61 64 GLN C C 1
ATOM 1513 O O . GLN C 1 76 ? 18.580 76.408 82.674 1.00 26.44 64 GLN C O 1
ATOM 1519 N N . ALA C 1 77 ? 19.254 74.260 83.000 1.00 23.47 65 ALA C N 1
ATOM 1520 C CA . ALA C 1 77 ? 18.735 74.209 84.355 1.00 22.44 65 ALA C CA 1
ATOM 1521 C C . ALA C 1 77 ? 19.456 75.200 85.268 1.00 25.55 65 ALA C C 1
ATOM 1522 O O . ALA C 1 77 ? 18.809 75.898 86.083 1.00 25.98 65 ALA C O 1
ATOM 1524 N N . GLU C 1 78 ? 20.779 75.281 85.113 1.00 25.80 66 GLU C N 1
ATOM 1525 C CA . GLU C 1 78 ? 21.606 76.174 85.901 1.00 26.91 66 GLU C CA 1
ATOM 1526 C C . GLU C 1 78 ? 21.177 77.642 85.662 1.00 29.29 66 GLU C C 1
ATOM 1527 O O . GLU C 1 78 ? 20.904 78.389 86.600 1.00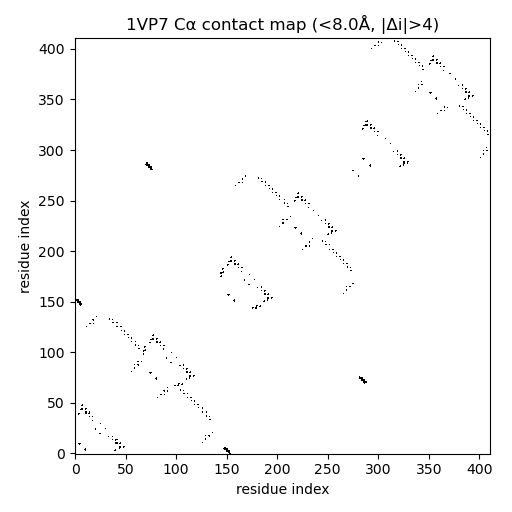 30.95 66 GLU C O 1
ATOM 1533 N N . GLN C 1 79 ? 21.072 78.028 84.401 1.00 30.08 67 GLN C N 1
ATOM 1534 C CA . GLN C 1 79 ? 20.604 79.354 84.017 1.00 31.18 67 GLN C CA 1
ATOM 1535 C C . GLN C 1 79 ? 19.202 79.717 84.574 1.00 29.68 67 GLN C C 1
ATOM 1536 O O . GLN C 1 79 ? 18.986 80.830 85.059 1.00 29.22 67 GLN C O 1
ATOM 1542 N N . GLN C 1 80 ? 18.274 78.770 84.521 1.00 26.72 68 GLN C N 1
ATOM 1543 C CA . GLN C 1 80 ? 16.938 78.924 85.070 1.00 29.83 68 GLN C CA 1
ATOM 1544 C C . GLN C 1 80 ? 16.979 79.212 86.589 1.00 30.89 68 GLN C C 1
ATOM 1545 O O . GLN C 1 80 ? 16.298 80.128 87.083 1.00 31.83 68 GLN C O 1
ATOM 1551 N N . VAL C 1 81 ? 17.793 78.449 87.320 1.00 28.90 69 VAL C N 1
ATOM 1552 C CA . VAL C 1 81 ? 17.979 78.666 88.739 1.00 28.03 69 VAL C CA 1
ATOM 1553 C C . VAL C 1 81 ? 18.649 80.012 89.010 1.00 29.22 69 VAL C C 1
ATOM 1554 O O . VAL C 1 81 ? 18.226 80.737 89.906 1.00 27.86 69 VAL C O 1
ATOM 1558 N N . LYS C 1 82 ? 19.675 80.347 88.237 1.00 30.34 70 LYS C N 1
ATOM 1559 C CA . LYS C 1 82 ? 20.372 81.618 88.387 1.00 32.02 70 LYS C CA 1
ATOM 1560 C C . LYS C 1 82 ? 19.364 82.786 88.319 1.00 33.01 70 LYS C C 1
ATOM 1561 O O . LYS C 1 82 ? 19.338 83.659 89.200 1.00 33.03 70 LYS C O 1
ATOM 1565 N N . VAL C 1 83 ? 18.510 82.761 87.294 1.00 33.21 71 VAL C N 1
ATOM 1566 C CA . VAL C 1 83 ? 17.470 83.763 87.068 1.00 30.39 71 VAL C CA 1
ATOM 1567 C C . VAL C 1 83 ? 16.515 83.861 88.258 1.00 32.07 71 VAL C C 1
ATOM 1568 O O . VAL C 1 83 ? 16.150 84.973 88.700 1.00 32.05 71 VAL C O 1
ATOM 1572 N N . LEU C 1 84 ? 16.122 82.698 88.769 1.00 29.91 72 LEU C N 1
ATOM 1573 C CA . LEU C 1 84 ? 15.243 82.622 89.913 1.00 29.59 72 LEU C CA 1
ATOM 1574 C C . LEU C 1 84 ? 15.864 83.094 91.225 1.00 31.28 72 LEU C C 1
ATOM 1575 O O . LEU C 1 84 ? 15.151 83.653 92.038 1.00 33.49 72 LEU C O 1
ATOM 1580 N N . GLU C 1 85 ? 17.156 82.841 91.456 1.00 31.91 73 GLU C N 1
ATOM 1581 C CA . GLU C 1 85 ? 17.861 83.405 92.621 1.00 32.61 73 GLU C CA 1
ATOM 1582 C C . GLU C 1 85 ? 17.859 84.931 92.485 1.00 31.90 73 GLU C C 1
ATOM 1583 O O . GLU C 1 85 ? 17.648 85.639 93.448 1.00 30.93 73 GLU C O 1
ATOM 1589 N N . GLY C 1 86 ? 18.116 85.413 91.271 1.00 30.91 74 GLY C N 1
ATOM 1590 C CA . GLY C 1 86 ? 18.168 86.823 90.990 1.00 28.56 74 GLY C CA 1
ATOM 1591 C C . GLY C 1 86 ? 16.850 87.470 91.354 1.00 30.59 74 GLY C C 1
ATOM 1592 O O . GLY C 1 86 ? 16.826 88.529 92.007 1.00 29.63 74 GLY C O 1
ATOM 1593 N N . ASP C 1 87 ? 15.757 86.826 90.948 1.00 30.49 75 ASP C N 1
ATOM 1594 C CA . ASP C 1 87 ? 14.425 87.395 91.116 1.00 33.26 75 ASP C CA 1
ATOM 1595 C C . ASP C 1 87 ? 14.019 87.388 92.566 1.00 35.45 75 ASP C C 1
ATOM 1596 O O . ASP C 1 87 ? 13.319 88.285 93.024 1.00 37.84 75 ASP C O 1
ATOM 1601 N N . LEU C 1 88 ? 14.467 86.355 93.271 1.00 35.93 76 LEU C N 1
ATOM 1602 C CA . LEU C 1 88 ? 14.135 86.140 94.654 1.00 37.37 76 LEU C CA 1
ATOM 1603 C C . LEU C 1 88 ? 14.717 87.256 95.480 1.00 39.95 76 LEU C C 1
ATOM 1604 O O . LEU C 1 88 ? 13.993 87.892 96.244 1.00 40.72 76 LEU C O 1
ATOM 1609 N N . LEU C 1 89 ? 16.009 87.530 95.308 1.00 42.46 77 LEU C N 1
ATOM 1610 C CA . LEU C 1 89 ? 16.623 88.594 96.090 1.00 48.37 77 LEU C CA 1
ATOM 1611 C C . LEU C 1 89 ? 16.614 89.956 95.402 1.00 50.25 77 LEU C C 1
ATOM 1612 O O . LEU C 1 89 ? 17.400 90.827 95.754 1.00 52.34 77 LEU C O 1
ATOM 1617 N N . ARG C 1 90 ? 15.701 90.148 94.450 1.00 51.77 78 ARG C N 1
ATOM 1618 C CA . ARG C 1 90 ? 15.487 91.470 93.835 1.00 52.71 78 ARG C CA 1
ATOM 1619 C C . ARG C 1 90 ? 14.980 92.467 94.910 1.00 52.81 78 ARG C C 1
ATOM 1620 O O . ARG C 1 90 ? 15.705 93.413 95.254 1.00 54.43 78 ARG C O 1
ATOM 1628 N N . PRO C 1 91 ? 13.772 92.238 95.479 1.00 51.46 79 PRO C N 1
ATOM 1629 C CA . PRO C 1 91 ? 13.266 93.100 96.581 1.00 50.52 79 PRO C CA 1
ATOM 1630 C C . PRO C 1 91 ? 14.300 93.648 97.606 1.00 48.07 79 PRO C C 1
ATOM 1631 O O . PRO C 1 91 ? 14.743 92.951 98.514 1.00 45.04 79 PRO C O 1
ATOM 1635 N N . ALA D 1 25 ? 7.505 75.482 108.738 1.00 56.54 13 ALA D N 1
ATOM 1636 C CA . ALA D 1 25 ? 7.282 74.117 109.296 1.00 54.52 13 ALA D CA 1
ATOM 1637 C C . ALA D 1 25 ? 7.151 73.076 108.183 1.00 52.98 13 ALA D C 1
ATOM 1638 O O . ALA D 1 25 ? 7.245 71.869 108.448 1.00 54.28 13 ALA D O 1
ATOM 1640 N N . ARG D 1 26 ? 6.932 73.516 106.944 1.00 47.97 14 ARG D N 1
ATOM 1641 C CA . ARG D 1 26 ? 6.730 72.536 105.871 1.00 44.63 14 ARG D CA 1
ATOM 1642 C C . ARG D 1 26 ? 8.067 71.919 105.520 1.00 39.89 14 ARG D C 1
ATOM 1643 O O . ARG D 1 26 ? 9.067 72.629 105.421 1.00 37.23 14 ARG D O 1
ATOM 1646 N N . PRO D 1 27 ? 8.102 70.581 105.382 1.00 37.79 15 PRO D N 1
ATOM 1647 C CA . PRO D 1 27 ? 9.321 69.886 104.981 1.00 34.41 15 PRO D CA 1
ATOM 1648 C C . PRO D 1 27 ? 9.853 70.397 103.645 1.00 34.93 15 PRO D C 1
ATOM 1649 O O . PRO D 1 27 ? 9.068 70.793 102.781 1.00 36.68 15 PRO D O 1
ATOM 1653 N N . LEU D 1 28 ? 11.176 70.393 103.486 1.00 32.80 16 LEU D N 1
ATOM 1654 C CA . LEU D 1 28 ? 11.825 70.929 102.307 1.00 29.49 16 LEU D CA 1
ATOM 1655 C C . LEU D 1 28 ? 12.072 69.824 101.291 1.00 32.85 16 LEU D C 1
ATOM 1656 O O . LEU D 1 28 ? 12.688 68.805 101.633 1.00 35.68 16 LEU D O 1
ATOM 1661 N N . PRO D 1 29 ? 11.592 70.011 100.036 1.00 31.67 17 PRO D N 1
ATOM 1662 C CA . PRO D 1 29 ? 11.907 69.119 98.929 1.00 30.00 17 PRO D CA 1
ATOM 1663 C C . PRO D 1 29 ? 13.403 68.866 98.834 1.00 31.87 17 PRO D C 1
ATOM 1664 O O . PRO D 1 29 ? 14.208 69.802 99.044 1.00 33.16 17 PRO D O 1
ATOM 1668 N N . GLN D 1 30 ? 13.788 67.629 98.525 1.00 30.69 18 GLN D N 1
ATOM 1669 C CA . GLN D 1 30 ? 15.215 67.315 98.438 1.00 30.66 18 GLN D CA 1
ATOM 1670 C C . GLN D 1 30 ? 15.649 66.853 97.055 1.00 33.01 18 GLN D C 1
ATOM 1671 O O . GLN D 1 30 ? 16.819 66.504 96.850 1.00 35.05 18 GLN D O 1
ATOM 1677 N N . ASP D 1 31 ? 14.717 66.875 96.101 1.00 32.86 19 ASP D N 1
ATOM 1678 C CA . ASP D 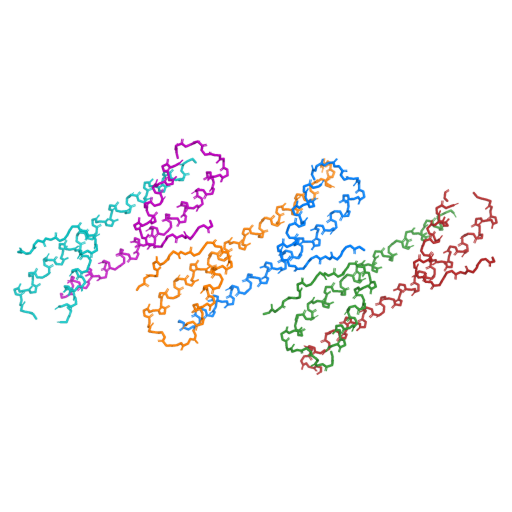1 31 ? 15.028 66.529 94.720 1.00 34.18 19 ASP D CA 1
ATOM 1679 C C . ASP D 1 31 ? 14.928 67.764 93.851 1.00 33.61 19 ASP D C 1
ATOM 1680 O O . ASP D 1 31 ? 14.155 68.677 94.146 1.00 34.07 19 ASP D O 1
ATOM 1685 N N . PHE D 1 32 ? 15.719 67.797 92.785 1.00 34.03 20 PHE D N 1
ATOM 1686 C CA . PHE D 1 32 ? 15.777 68.974 91.935 1.00 34.69 20 PHE D CA 1
ATOM 1687 C C . PHE D 1 32 ? 14.392 69.431 91.457 1.00 33.92 20 PHE D C 1
ATOM 1688 O O . PHE D 1 32 ? 14.049 70.587 91.652 1.00 32.72 20 PHE D O 1
ATOM 1696 N N . GLU D 1 33 ? 13.595 68.536 90.877 1.00 35.12 21 GLU D N 1
ATOM 1697 C CA . GLU D 1 33 ? 12.319 68.969 90.241 1.00 38.73 21 GLU D CA 1
ATOM 1698 C C . GLU D 1 33 ? 11.314 69.578 91.196 1.00 36.19 21 GLU D C 1
ATOM 1699 O O . GLU D 1 33 ? 10.706 70.599 90.882 1.00 37.35 21 GLU D O 1
ATOM 1705 N N . THR D 1 34 ? 11.118 68.951 92.347 1.00 34.95 22 THR D N 1
ATOM 1706 C CA . THR D 1 34 ? 10.183 69.497 93.320 1.00 35.59 22 THR D CA 1
ATOM 1707 C C . THR D 1 34 ? 10.702 70.840 93.870 1.00 36.61 22 THR D C 1
ATOM 1708 O O . THR D 1 34 ? 9.901 71.767 94.127 1.00 37.05 22 THR D O 1
ATOM 1712 N N . ALA D 1 35 ? 12.028 70.952 94.031 1.00 33.36 23 ALA D N 1
ATOM 1713 C CA . ALA D 1 35 ? 12.601 72.160 94.614 1.00 31.16 23 ALA D CA 1
ATOM 1714 C C . ALA D 1 35 ? 12.423 73.311 93.633 1.00 30.93 23 ALA D C 1
ATOM 1715 O O . ALA D 1 35 ? 12.002 74.395 94.027 1.00 29.13 23 ALA D O 1
ATOM 1717 N N . LEU D 1 36 ? 12.665 73.043 92.348 1.00 30.32 24 LEU D N 1
ATOM 1718 C CA . LEU D 1 36 ? 12.547 74.049 91.310 1.00 29.28 24 LEU D CA 1
ATOM 1719 C C . LEU D 1 36 ? 11.120 74.551 91.150 1.00 31.40 24 LEU D C 1
ATOM 1720 O O . LEU D 1 36 ? 10.898 75.764 91.093 1.00 31.85 24 LEU D O 1
ATOM 1725 N N . ALA D 1 37 ? 10.158 73.628 91.077 1.00 31.83 25 ALA D N 1
ATOM 1726 C CA . ALA D 1 37 ? 8.732 74.008 90.960 1.00 33.06 25 ALA D CA 1
ATOM 1727 C C . ALA D 1 37 ? 8.345 74.862 92.139 1.00 34.59 25 ALA D C 1
ATOM 1728 O O . ALA D 1 37 ? 7.687 75.888 91.993 1.00 37.58 25 ALA D O 1
ATOM 1730 N N . GLU D 1 38 ? 8.799 74.471 93.320 1.00 36.36 26 GLU D N 1
ATOM 1731 C CA . GLU D 1 38 ? 8.406 75.210 94.496 1.00 36.02 26 GLU D CA 1
ATOM 1732 C C . GLU D 1 38 ? 9.038 76.601 94.572 1.00 34.85 26 GLU D C 1
ATOM 1733 O O . GLU D 1 38 ? 8.373 77.574 94.973 1.00 36.97 26 GLU D O 1
ATOM 1739 N N . LEU D 1 39 ? 10.299 76.683 94.152 1.00 32.85 27 LEU D N 1
ATOM 1740 C CA . LEU D 1 39 ? 11.024 77.941 94.018 1.00 31.66 27 LEU D CA 1
ATOM 1741 C C . LEU D 1 39 ? 10.350 78.857 92.994 1.00 34.16 27 LEU D C 1
ATOM 1742 O O . LEU D 1 39 ? 10.277 80.064 93.205 1.00 34.47 27 LEU D O 1
ATOM 1747 N N . GLU D 1 40 ? 9.860 78.272 91.901 1.00 34.90 28 GLU D N 1
ATOM 1748 C CA . GLU D 1 40 ? 9.093 79.015 90.903 1.00 40.05 28 GLU D CA 1
ATOM 1749 C C . GLU D 1 40 ? 7.805 79.614 91.468 1.00 40.09 28 GLU D C 1
ATOM 1750 O O . GLU D 1 40 ? 7.552 80.787 91.247 1.00 43.09 28 GLU D O 1
ATOM 1756 N N . SER D 1 41 ? 7.011 78.835 92.209 1.00 40.04 29 SER D N 1
ATOM 1757 C CA . SER D 1 41 ? 5.806 79.370 92.868 1.00 40.15 29 SER D CA 1
ATOM 1758 C C . SER D 1 41 ? 6.158 80.408 93.876 1.00 38.82 29 SER D C 1
ATOM 1759 O O . SER D 1 41 ? 5.466 81.395 94.016 1.00 39.21 29 SER D O 1
ATOM 1762 N N . LEU D 1 42 ? 7.241 80.173 94.600 1.00 39.56 30 LEU D N 1
ATOM 1763 C CA . LEU D 1 42 ? 7.664 81.106 95.643 1.00 38.83 30 LEU D CA 1
ATOM 1764 C C . LEU D 1 42 ? 8.026 82.460 95.067 1.00 36.92 30 LEU D C 1
ATOM 1765 O O . LEU D 1 42 ? 7.500 83.452 95.499 1.00 38.65 30 LEU D O 1
ATOM 1770 N N . VAL D 1 43 ? 8.911 82.497 94.075 1.00 37.37 31 VAL D N 1
ATOM 1771 C CA . VAL D 1 43 ? 9.291 83.751 93.407 1.00 36.42 31 VAL D CA 1
ATOM 1772 C C . VAL D 1 43 ? 8.052 84.418 92.785 1.00 38.53 31 VAL D C 1
ATOM 1773 O O . VAL D 1 43 ? 7.821 85.621 92.934 1.00 35.93 31 VAL D O 1
ATOM 1777 N N . SER D 1 44 ? 7.244 83.623 92.097 1.00 39.40 32 SER D N 1
ATOM 1778 C CA . SER D 1 44 ? 6.034 84.144 91.504 1.00 42.18 32 SER D CA 1
ATOM 1779 C C . SER D 1 44 ? 5.096 84.806 92.540 1.00 43.38 32 SER D C 1
ATOM 1780 O O . SER D 1 44 ? 4.568 85.891 92.304 1.00 45.03 32 SER D O 1
ATOM 1783 N N . ALA D 1 45 ? 4.902 84.162 93.684 1.00 46.29 33 ALA D N 1
ATOM 1784 C CA . ALA D 1 45 ? 4.069 84.707 94.764 1.00 48.81 33 ALA D CA 1
ATOM 1785 C C . ALA D 1 45 ? 4.655 85.937 95.421 1.00 53.80 33 ALA D C 1
ATOM 1786 O O . ALA D 1 45 ? 4.056 86.492 96.325 1.00 56.91 33 ALA D O 1
ATOM 1796 N N . GLU D 1 47 ? 6.595 88.789 93.885 1.00 69.64 35 GLU D N 1
ATOM 1797 C CA . GLU D 1 47 ? 7.049 89.926 93.095 1.00 69.53 35 GLU D CA 1
ATOM 1798 C C . GLU D 1 47 ? 5.869 90.807 92.714 1.00 68.85 35 GLU D C 1
ATOM 1799 O O . GLU D 1 47 ? 5.547 91.755 93.417 1.00 68.54 35 GLU D O 1
ATOM 1805 N N . LEU D 1 51 ? 2.840 91.040 99.523 1.00 48.53 39 LEU D N 1
ATOM 1806 C CA . LEU D 1 51 ? 2.956 90.099 100.657 1.00 52.12 39 LEU D CA 1
ATOM 1807 C C . LEU D 1 51 ? 3.501 90.770 101.920 1.00 52.13 39 LEU D C 1
ATOM 1808 O O . LEU D 1 51 ? 4.420 91.580 101.816 1.00 51.59 39 LEU D O 1
ATOM 1813 N N . PRO D 1 52 ? 2.972 90.406 103.122 1.00 53.80 40 PRO D N 1
ATOM 1814 C CA . PRO D 1 52 ? 3.469 90.990 104.394 1.00 53.53 40 PRO D CA 1
ATOM 1815 C C . PRO D 1 52 ? 4.936 90.656 104.608 1.00 53.38 40 PRO D C 1
ATOM 1816 O O . PRO D 1 52 ? 5.444 89.707 103.988 1.00 53.42 40 PRO D O 1
ATOM 1820 N N . LEU D 1 53 ? 5.600 91.417 105.483 1.00 51.24 41 LEU D N 1
ATOM 1821 C CA . LEU D 1 53 ? 7.052 91.315 105.666 1.00 48.10 41 LEU D CA 1
ATOM 1822 C C . LEU D 1 53 ? 7.543 89.975 106.238 1.00 46.60 41 LEU D C 1
ATOM 1823 O O . LEU D 1 53 ? 8.516 89.409 105.730 1.00 45.93 41 LEU D O 1
ATOM 1828 N N . GLU D 1 54 ? 6.884 89.483 107.284 1.00 45.27 42 GLU D N 1
ATOM 1829 C C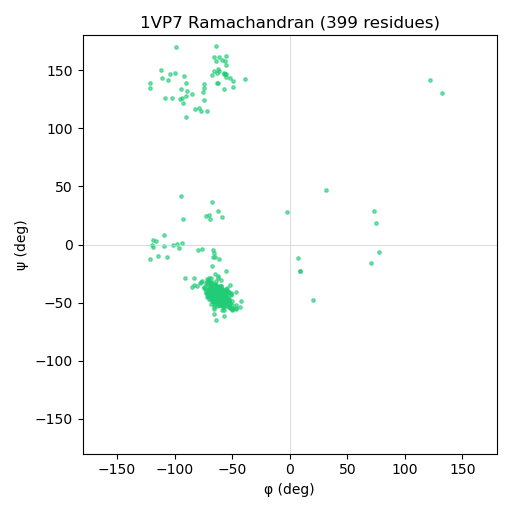A . GLU D 1 54 ? 7.310 88.240 107.935 1.00 47.45 42 GLU D CA 1
ATOM 1830 C C . GLU D 1 54 ? 7.055 87.023 107.033 1.00 47.12 42 GLU D C 1
ATOM 1831 O O . GLU D 1 54 ? 7.765 86.018 107.120 1.00 49.41 42 GLU D O 1
ATOM 1834 N N . GLN D 1 55 ? 6.040 87.129 106.175 1.00 45.11 43 GLN D N 1
ATOM 1835 C CA . GLN D 1 55 ? 5.773 86.145 105.137 1.00 44.89 43 GLN D CA 1
ATOM 1836 C C . GLN D 1 55 ? 6.801 86.240 104.033 1.00 43.10 43 GLN D C 1
ATOM 1837 O O . GLN D 1 55 ? 7.237 85.212 103.487 1.00 42.19 43 GLN D O 1
ATOM 1843 N N . SER D 1 56 ? 7.134 87.483 103.674 1.00 40.04 44 SER D N 1
ATOM 1844 C CA . SER D 1 56 ? 8.126 87.764 102.651 1.00 37.81 44 SER D CA 1
ATOM 1845 C C . SER D 1 56 ? 9.490 87.251 103.066 1.00 37.01 44 SER D C 1
ATOM 1846 O O . SER D 1 56 ? 10.159 86.576 102.293 1.00 38.82 44 SER D O 1
ATOM 1849 N N . LEU D 1 57 ? 9.889 87.556 104.295 1.00 37.21 45 LEU D N 1
ATOM 1850 C CA . LEU D 1 57 ? 11.150 87.049 104.830 1.00 35.07 45 LEU D CA 1
ATOM 1851 C C . LEU D 1 57 ? 11.134 85.528 104.969 1.00 35.15 45 LEU D C 1
ATOM 1852 O O . LEU D 1 57 ? 12.107 84.875 104.601 1.00 35.90 45 LEU D O 1
ATOM 1857 N N . SER D 1 58 ? 10.024 84.963 105.441 1.00 35.17 46 SER D N 1
ATOM 1858 C CA . SER D 1 58 ? 9.883 83.503 105.490 1.00 35.90 46 SER D CA 1
ATOM 1859 C C . SER D 1 58 ? 10.093 82.864 104.126 1.00 33.62 46 SER D C 1
ATOM 1860 O O . SER D 1 58 ? 10.751 81.829 104.023 1.00 33.22 46 SER D O 1
ATOM 1863 N N . ALA D 1 59 ? 9.533 83.498 103.096 1.00 31.23 47 ALA D N 1
ATOM 1864 C CA . ALA D 1 59 ? 9.620 83.012 101.727 1.00 32.11 47 ALA D CA 1
ATOM 1865 C C . ALA D 1 59 ? 11.003 83.236 101.122 1.00 32.38 47 ALA D C 1
ATOM 1866 O O . ALA D 1 59 ? 11.515 82.378 100.379 1.00 32.81 47 ALA D O 1
ATOM 1868 N N . TYR D 1 60 ? 11.622 84.368 101.439 1.00 30.48 48 TYR D N 1
ATOM 1869 C CA . TYR D 1 60 ? 12.987 84.551 101.011 1.00 28.75 48 TYR D CA 1
ATOM 1870 C C . TYR D 1 60 ? 13.880 83.425 101.588 1.00 29.50 48 TYR D C 1
ATOM 1871 O O . TYR D 1 60 ? 14.638 82.812 100.839 1.00 30.05 48 TYR D O 1
ATOM 1880 N N . ARG D 1 61 ? 13.787 83.161 102.898 1.00 26.77 49 ARG D N 1
ATOM 1881 C CA . ARG D 1 61 ? 14.567 82.091 103.531 1.00 30.78 49 ARG D CA 1
ATOM 1882 C C . ARG D 1 61 ? 14.331 80.725 102.853 1.00 28.92 49 ARG D C 1
ATOM 1883 O O . ARG D 1 61 ? 15.274 79.995 102.547 1.00 31.29 49 ARG D O 1
ATOM 1891 N N . ARG D 1 62 ? 13.063 80.400 102.644 1.00 26.74 50 ARG D N 1
ATOM 1892 C CA . ARG D 1 62 ? 12.639 79.158 102.034 1.00 27.23 50 ARG D CA 1
ATOM 1893 C C . ARG D 1 62 ? 13.223 79.127 100.632 1.00 26.94 50 ARG D C 1
ATOM 1894 O O . ARG D 1 62 ? 13.746 78.101 100.184 1.00 27.29 50 ARG D O 1
ATOM 1902 N N . GLY D 1 63 ? 13.137 80.266 99.950 1.00 25.83 51 GLY D N 1
ATOM 1903 C CA . GLY D 1 63 ? 13.643 80.388 98.592 1.00 24.91 51 GLY D CA 1
ATOM 1904 C C . GLY D 1 63 ? 15.138 80.144 98.530 1.00 24.73 51 GLY D C 1
ATOM 1905 O O . GLY D 1 63 ? 15.620 79.392 97.662 1.00 23.68 51 GLY D O 1
ATOM 1906 N N . VAL D 1 64 ? 15.881 80.763 99.446 1.00 24.82 52 VAL D N 1
ATOM 1907 C CA . VAL D 1 64 ? 17.323 80.471 99.549 1.00 27.28 52 VAL D CA 1
ATOM 1908 C C . VAL D 1 64 ? 17.589 78.949 99.710 1.00 28.40 52 VAL D C 1
ATOM 1909 O O . VAL D 1 64 ? 18.385 78.385 98.963 1.00 29.77 52 VAL D O 1
ATOM 1913 N N . GLU D 1 65 ? 16.883 78.283 100.628 1.00 28.97 53 GLU D N 1
ATOM 1914 C CA . GLU D 1 65 ? 17.008 76.811 100.786 1.00 31.00 53 GLU D CA 1
ATOM 1915 C C . GLU D 1 65 ? 16.694 75.983 99.524 1.00 31.41 53 GLU D C 1
ATOM 1916 O O . GLU D 1 65 ? 17.364 74.982 99.226 1.00 32.16 53 GLU D O 1
ATOM 1922 N N . LEU D 1 66 ? 15.657 76.381 98.801 1.00 31.23 54 LEU D N 1
ATOM 1923 C CA . LEU D 1 66 ? 15.296 75.702 97.567 1.00 29.71 54 LEU D CA 1
ATOM 1924 C C . LEU D 1 66 ? 16.360 75.867 96.456 1.00 29.45 54 LEU D C 1
ATOM 1925 O O . LEU D 1 66 ? 16.719 74.898 95.748 1.00 32.49 54 LEU D O 1
ATOM 1930 N N . ALA D 1 67 ? 16.863 77.086 96.289 1.00 26.36 55 ALA D N 1
ATOM 1931 C CA . ALA D 1 67 ? 17.939 77.320 95.347 1.00 24.85 55 ALA D CA 1
ATOM 1932 C C . ALA D 1 67 ? 19.151 76.458 95.710 1.00 27.26 55 ALA D C 1
ATOM 1933 O O . ALA D 1 67 ? 19.805 75.897 94.834 1.00 27.06 55 ALA D O 1
ATOM 1935 N N . ARG D 1 68 ? 19.416 76.324 97.011 1.00 27.36 56 ARG D N 1
ATOM 1936 C CA . ARG D 1 68 ? 20.552 75.550 97.507 1.00 26.77 56 ARG D CA 1
ATOM 1937 C C . ARG D 1 68 ? 20.397 74.083 97.116 1.00 28.17 56 ARG D C 1
ATOM 1938 O O . ARG D 1 68 ? 21.377 73.442 96.659 1.00 24.87 56 ARG D O 1
ATOM 1946 N N . VAL D 1 69 ? 19.172 73.560 97.275 1.00 29.17 57 VAL D N 1
ATOM 1947 C CA . VAL D 1 69 ? 18.877 72.196 96.810 1.00 30.04 57 VAL D CA 1
ATOM 1948 C C . VAL D 1 69 ? 19.135 72.099 95.320 1.00 29.93 57 VAL D C 1
ATOM 1949 O O . VAL D 1 69 ? 19.951 71.297 94.893 1.00 32.65 57 VAL D O 1
ATOM 1953 N N . CYS D 1 70 ? 18.489 72.953 94.536 1.00 31.53 58 CYS D N 1
ATOM 1954 C CA . CYS D 1 70 ? 18.680 72.907 93.075 1.00 30.97 58 CYS D CA 1
ATOM 1955 C C . CYS D 1 70 ? 20.143 72.944 92.667 1.00 30.00 58 CYS D C 1
ATOM 1956 O O . CYS D 1 70 ? 20.611 72.058 91.948 1.00 31.26 58 CYS D O 1
ATOM 1959 N N . GLN D 1 71 ? 20.854 73.959 93.134 1.00 27.54 59 GLN D N 1
ATOM 1960 C CA . GLN D 1 71 ? 22.294 74.074 92.875 1.00 28.39 59 GLN D CA 1
ATOM 1961 C C . GLN D 1 71 ? 23.140 72.864 93.284 1.00 27.44 59 GLN D C 1
ATOM 1962 O O . GLN D 1 71 ? 24.116 72.561 92.609 1.00 30.44 59 GLN D O 1
ATOM 1968 N N . ASP D 1 72 ? 22.803 72.220 94.401 1.00 28.50 60 ASP D N 1
ATOM 1969 C CA . ASP D 1 72 ? 23.540 71.035 94.877 1.00 30.02 60 ASP D CA 1
ATOM 1970 C C . ASP D 1 72 ? 23.254 69.826 93.986 1.00 29.87 60 ASP D C 1
ATOM 1971 O O . ASP D 1 72 ? 24.176 69.111 93.598 1.00 33.59 60 ASP D O 1
ATOM 1973 N N . ARG D 1 73 ? 21.991 69.610 93.642 1.00 27.91 61 ARG D N 1
ATOM 1974 C CA . ARG D 1 73 ? 21.641 68.551 92.704 1.00 27.90 61 ARG D CA 1
ATOM 1975 C C . ARG D 1 73 ? 22.308 68.715 91.347 1.00 27.68 61 ARG D C 1
ATOM 1976 O O . ARG D 1 73 ? 22.826 67.758 90.790 1.00 32.30 61 ARG D O 1
ATOM 1984 N N . LEU D 1 74 ? 22.292 69.929 90.815 1.00 27.25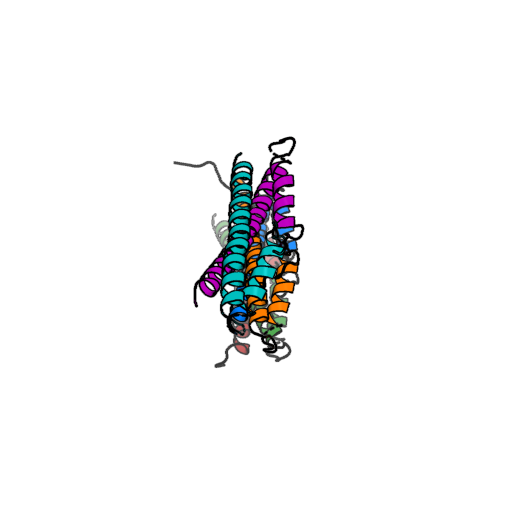 62 LEU D N 1
ATOM 1985 C CA . LEU D 1 74 ? 22.978 70.241 89.585 1.00 24.79 62 LEU D CA 1
ATOM 1986 C C . LEU D 1 74 ? 24.467 69.989 89.661 1.00 27.12 62 LEU D C 1
ATOM 1987 O O . LEU D 1 74 ? 25.047 69.407 88.732 1.00 30.57 62 LEU D O 1
ATOM 1992 N N . ALA D 1 75 ? 25.092 70.383 90.762 1.00 23.75 63 ALA D N 1
ATOM 1993 C CA . ALA D 1 75 ? 26.532 70.170 90.879 1.00 25.75 63 ALA D CA 1
ATOM 1994 C C . ALA D 1 75 ? 26.893 68.664 90.859 1.00 26.70 63 ALA D C 1
ATOM 1995 O O . ALA D 1 75 ? 27.829 68.271 90.161 1.00 27.27 63 ALA D O 1
ATOM 1997 N N . GLN D 1 76 ? 26.125 67.852 91.597 1.00 24.25 64 GLN D N 1
ATOM 1998 C CA . GLN D 1 76 ? 26.238 66.401 91.599 1.00 26.01 64 GLN D CA 1
ATOM 1999 C C . GLN D 1 76 ? 26.029 65.820 90.192 1.00 27.53 64 GLN D C 1
ATOM 2000 O O . GLN D 1 76 ? 26.815 64.984 89.763 1.00 29.99 64 GLN D O 1
ATOM 2006 N N . ALA D 1 77 ? 24.990 66.277 89.479 1.00 23.29 65 ALA D N 1
ATOM 2007 C CA . ALA D 1 77 ? 24.718 65.848 88.120 1.00 22.50 65 ALA D CA 1
ATOM 2008 C C . ALA D 1 77 ? 25.836 66.193 87.158 1.00 24.21 65 ALA D C 1
ATOM 2009 O O . ALA D 1 77 ? 26.238 65.355 86.356 1.00 28.72 65 ALA D O 1
ATOM 2011 N N . GLU D 1 78 ? 26.349 67.412 87.235 1.00 26.50 66 GLU D N 1
ATOM 2012 C CA . GLU D 1 78 ? 27.539 67.818 86.459 1.00 29.74 66 GLU D CA 1
ATOM 2013 C C . GLU D 1 78 ? 28.739 66.905 86.692 1.00 30.99 66 GLU D C 1
ATOM 2014 O O . GLU D 1 78 ? 29.467 66.566 85.743 1.00 32.14 66 GLU D O 1
ATOM 2020 N N . GLN D 1 79 ? 28.941 66.537 87.957 1.00 29.44 67 GLN D N 1
ATOM 2021 C CA . GLN D 1 79 ? 30.023 65.651 88.368 1.00 31.73 67 GLN D CA 1
ATOM 2022 C C . GLN D 1 79 ? 29.911 64.264 87.682 1.00 29.63 67 GLN D C 1
ATOM 2023 O O . GLN D 1 79 ? 30.866 63.806 87.054 1.00 30.51 67 GLN D O 1
ATOM 2029 N N . GLN D 1 80 ? 28.733 63.640 87.774 1.00 27.01 68 GLN D N 1
ATOM 2030 C CA . GLN D 1 80 ? 28.441 62.372 87.130 1.00 26.28 68 GLN D CA 1
ATOM 2031 C C . GLN D 1 80 ? 28.667 62.374 85.630 1.00 26.22 68 GLN D C 1
ATOM 2032 O O . GLN D 1 80 ? 29.135 61.365 85.087 1.00 28.42 68 GLN D O 1
ATOM 2038 N N . VAL D 1 81 ? 28.306 63.471 84.958 1.00 23.15 69 VAL D N 1
ATOM 2039 C CA . VAL D 1 81 ? 28.488 63.583 83.501 1.00 22.34 69 VAL D CA 1
ATOM 2040 C C . VAL D 1 81 ? 29.971 63.631 83.122 1.00 23.64 69 VAL D C 1
ATOM 2041 O O . VAL D 1 81 ? 30.398 62.922 82.203 1.00 25.19 69 VAL D O 1
ATOM 2045 N N . LYS D 1 82 ? 30.747 64.444 83.845 1.00 24.56 70 LYS D N 1
ATOM 2046 C CA . LYS D 1 82 ? 32.194 64.550 83.643 1.00 26.86 70 LYS D CA 1
ATOM 2047 C C . LYS D 1 82 ? 32.915 63.204 83.802 1.00 25.79 70 LYS D C 1
ATOM 2048 O O . LYS D 1 82 ? 33.826 62.897 83.024 1.00 25.99 70 LYS D O 1
ATOM 2051 N N . VAL D 1 83 ? 32.524 62.416 84.810 1.00 23.79 71 VAL D N 1
ATOM 2052 C CA . VAL D 1 83 ? 33.080 61.072 84.986 1.00 21.81 71 VAL D CA 1
ATOM 2053 C C . VAL D 1 83 ? 32.755 60.175 83.790 1.00 24.44 71 VAL D C 1
ATOM 2054 O O . VAL D 1 83 ? 33.649 59.520 83.268 1.00 24.30 71 VAL D O 1
ATOM 2058 N N . LEU D 1 84 ? 31.489 60.183 83.332 1.00 21.77 72 LEU D N 1
ATOM 2059 C CA . LEU D 1 84 ? 31.096 59.410 82.176 1.00 19.56 72 LEU D CA 1
ATOM 2060 C C . LEU D 1 84 ? 31.817 59.866 80.932 1.00 20.29 72 LEU D C 1
ATOM 2061 O O . LEU D 1 84 ? 32.252 59.036 80.161 1.00 22.99 72 LEU D O 1
ATOM 2066 N N . GLU D 1 85 ? 32.002 61.171 80.748 1.00 23.29 73 GLU D N 1
ATOM 2067 C CA . GLU D 1 85 ? 32.722 61.660 79.555 1.00 24.03 73 GLU D CA 1
ATOM 2068 C C . GLU D 1 85 ? 34.156 61.175 79.574 1.00 23.79 73 GLU D C 1
ATOM 2069 O O . GLU D 1 85 ? 34.721 60.825 78.534 1.00 24.05 73 GLU D O 1
ATOM 2075 N N . GLY D 1 86 ? 34.738 61.136 80.770 1.00 23.68 74 GLY D N 1
ATOM 2076 C CA . GLY D 1 86 ? 36.098 60.671 80.902 1.00 23.00 74 GLY D CA 1
ATOM 2077 C C . GLY D 1 86 ? 36.209 59.194 80.619 1.00 23.11 74 GLY D C 1
ATOM 2078 O O . GLY D 1 86 ? 37.131 58.741 79.930 1.00 21.05 74 GLY D O 1
ATOM 2079 N N . ASP D 1 87 ? 35.258 58.440 81.157 1.00 24.17 75 ASP D N 1
ATOM 2080 C CA . ASP D 1 87 ? 35.281 56.985 81.070 1.00 22.58 75 ASP D CA 1
ATOM 2081 C C . ASP D 1 87 ? 35.029 56.545 79.667 1.00 24.08 75 ASP D C 1
ATOM 2082 O O . ASP D 1 87 ? 35.562 55.527 79.229 1.00 25.25 75 ASP D O 1
ATOM 2087 N N . LEU D 1 88 ? 34.211 57.322 78.958 1.00 23.04 76 LEU D N 1
ATOM 2088 C CA . LEU D 1 88 ? 33.878 57.014 77.576 1.00 25.57 76 LEU D CA 1
ATOM 2089 C C . LEU D 1 88 ? 35.150 56.979 76.693 1.00 25.16 76 LEU D C 1
ATOM 2090 O O . LEU D 1 88 ? 35.208 56.253 75.710 1.00 24.13 76 LEU D O 1
ATOM 2095 N N . LEU D 1 89 ? 36.152 57.776 77.039 1.00 26.43 77 LEU D N 1
ATOM 2096 C CA . LEU D 1 89 ? 37.374 57.865 76.222 1.00 30.17 77 LEU D CA 1
ATOM 2097 C C . LEU D 1 89 ? 38.373 56.752 76.516 1.00 29.98 77 LEU D C 1
ATOM 2098 O O . LEU D 1 89 ? 39.112 56.315 75.630 1.00 30.56 77 LEU D O 1
ATOM 2103 N N . ARG D 1 90 ? 38.333 56.269 77.751 1.00 29.51 78 ARG D N 1
ATOM 2104 C CA . ARG D 1 90 ? 39.270 55.290 78.256 1.00 32.11 78 ARG D CA 1
ATOM 2105 C C . ARG D 1 90 ? 39.445 54.036 77.418 1.00 30.54 78 ARG D C 1
ATOM 2106 O O . ARG D 1 90 ? 40.574 53.662 77.102 1.00 31.58 78 ARG D O 1
ATOM 2114 N N . PRO D 1 91 ? 38.342 53.345 77.094 1.00 28.29 79 PRO D N 1
ATOM 2115 C CA . PRO D 1 91 ? 38.499 52.101 76.329 1.00 26.74 79 PRO D CA 1
ATOM 2116 C C . PRO D 1 91 ? 39.015 52.299 74.909 1.00 26.20 79 PRO D C 1
ATOM 2117 O O . PRO D 1 91 ? 39.367 51.305 74.259 1.00 25.89 79 PRO D O 1
ATOM 2121 N N . LEU D 1 92 ? 39.060 53.555 74.444 1.00 26.26 80 LEU D N 1
ATOM 2122 C CA . LEU D 1 92 ? 39.481 53.873 73.071 1.00 26.91 80 LEU D CA 1
ATOM 2123 C C . LEU D 1 92 ? 40.830 54.544 73.003 1.00 28.40 80 LEU D C 1
ATOM 2124 O O . LEU D 1 92 ? 41.308 54.870 71.925 1.00 28.15 80 LEU D O 1
ATOM 2129 N N . ASP D 1 93 ? 41.432 54.774 74.153 1.00 30.79 81 ASP D N 1
ATOM 2130 C CA . ASP D 1 93 ? 42.705 55.441 74.190 1.00 36.80 81 ASP D CA 1
ATOM 2131 C C . ASP D 1 93 ? 43.804 54.359 74.102 1.00 39.56 81 ASP D C 1
ATOM 2132 O O . ASP D 1 93 ? 43.991 53.586 75.052 1.00 35.92 81 ASP D O 1
ATOM 2137 N N . PRO D 1 94 ? 44.524 54.306 72.946 1.00 42.58 82 PRO D N 1
ATOM 2138 C CA . PRO D 1 94 ? 45.469 53.227 72.620 1.00 44.36 82 PRO D CA 1
ATOM 2139 C C . PRO D 1 94 ? 46.701 53.218 73.523 1.00 47.58 82 PRO D C 1
ATOM 2140 O O . PRO D 1 94 ? 47.384 52.195 73.590 1.00 48.78 82 PRO D O 1
ATOM 2144 N N . ALA D 1 95 ? 46.970 54.338 74.203 1.00 49.50 83 ALA D N 1
ATOM 2145 C CA . ALA D 1 95 ? 48.071 54.429 75.162 1.00 52.73 83 ALA D CA 1
ATOM 2146 C C . ALA D 1 95 ? 47.642 54.240 76.635 1.00 52.66 83 ALA D C 1
ATOM 2147 O O . ALA D 1 95 ? 48.483 54.292 77.547 1.00 52.46 83 ALA D O 1
ATOM 2149 N N . ALA D 1 96 ? 46.342 54.018 76.853 1.00 52.94 84 ALA D N 1
ATOM 2150 C CA . ALA D 1 96 ? 45.778 53.717 78.187 1.00 52.59 84 ALA D CA 1
ATOM 2151 C C . ALA D 1 96 ? 45.594 52.207 78.442 1.00 51.75 84 ALA D C 1
ATOM 2152 O O . ALA D 1 96 ? 46.088 51.361 77.684 1.00 51.48 84 ALA D O 1
ATOM 2154 N N . ALA E 1 25 ? 15.191 60.778 37.991 1.00 44.48 13 ALA E N 1
ATOM 2155 C CA . ALA E 1 25 ? 15.447 59.603 38.910 1.00 44.13 13 ALA E CA 1
ATOM 2156 C C . ALA E 1 25 ? 15.362 58.263 38.172 1.00 42.72 13 ALA E C 1
ATOM 2157 O O . ALA E 1 25 ? 15.694 57.230 38.754 1.00 45.65 13 ALA E O 1
ATOM 2159 N N . ARG E 1 26 ? 14.913 58.299 36.913 1.00 37.10 14 ARG E N 1
ATOM 2160 C CA . ARG E 1 26 ? 15.092 57.205 35.962 1.00 37.07 14 ARG E CA 1
ATOM 2161 C C . ARG E 1 26 ? 16.574 57.034 35.641 1.00 31.45 14 ARG E C 1
ATOM 2162 O O . ARG E 1 26 ? 17.336 58.008 35.652 1.00 25.49 14 ARG E O 1
ATOM 2170 N N . PRO E 1 27 ? 16.989 55.793 35.345 1.00 27.81 15 PRO E N 1
ATOM 2171 C CA . PRO E 1 27 ? 18.365 55.551 34.893 1.00 26.75 15 PRO E CA 1
ATOM 2172 C C . PRO E 1 27 ? 18.709 56.394 33.672 1.00 29.17 15 PRO E C 1
ATOM 2173 O O . PRO E 1 27 ? 17.820 56.677 32.826 1.00 30.94 15 PRO E O 1
ATOM 2177 N N . LEU E 1 28 ? 19.968 56.844 33.616 1.00 27.57 16 LEU E N 1
ATOM 2178 C CA . LEU E 1 28 ? 20.455 57.698 32.525 1.00 24.67 16 LEU E CA 1
ATOM 2179 C C . LEU E 1 28 ? 21.074 56.822 31.435 1.00 27.40 16 LEU E C 1
ATOM 2180 O O . LEU E 1 28 ? 21.994 56.041 31.701 1.00 28.35 16 LEU E O 1
ATOM 2185 N N . PRO E 1 29 ? 20.559 56.919 30.202 1.00 28.16 17 PRO E N 1
ATOM 2186 C CA . PRO E 1 29 ? 21.187 56.134 29.115 1.00 27.51 17 PRO E CA 1
ATOM 2187 C C . PRO E 1 29 ? 22.663 56.454 29.015 1.00 28.22 17 PRO E C 1
ATOM 2188 O O . PRO E 1 29 ? 23.054 57.604 29.256 1.00 27.91 17 PRO E O 1
ATOM 2192 N N . GLN E 1 30 ? 23.475 55.459 28.650 1.00 26.72 18 GLN E N 1
ATOM 2193 C CA . GLN E 1 30 ? 24.902 55.682 28.502 1.00 26.56 18 GLN E CA 1
ATOM 2194 C C . GLN E 1 30 ? 25.410 55.525 27.054 1.00 30.14 18 GLN E C 1
ATOM 2195 O O . GLN E 1 30 ? 26.547 55.891 26.747 1.00 30.78 18 GLN E O 1
ATOM 2201 N N . ASP E 1 31 ? 24.571 55.015 26.156 1.00 31.09 19 ASP E N 1
ATOM 2202 C CA . ASP E 1 31 ? 24.957 54.909 24.739 1.00 31.87 19 ASP E CA 1
ATOM 2203 C C . ASP E 1 31 ? 24.488 56.177 24.032 1.00 32.37 19 ASP E C 1
ATOM 2204 O O . ASP E 1 31 ? 23.425 56.735 24.366 1.00 33.55 19 ASP E O 1
ATOM 2209 N N . PHE E 1 32 ? 25.276 56.626 23.069 1.00 31.35 20 PHE E N 1
ATOM 2210 C CA . PHE E 1 32 ? 24.947 57.790 22.246 1.00 33.83 20 PHE E CA 1
ATOM 2211 C C . PHE E 1 32 ? 23.559 57.795 21.612 1.00 35.08 20 PHE E C 1
ATOM 2212 O O . PHE E 1 32 ? 22.865 58.790 21.685 1.00 35.40 20 PHE E O 1
ATOM 2220 N N . GLU E 1 33 ? 23.173 56.699 20.968 1.00 36.99 21 GLU E N 1
ATOM 2221 C CA . GLU E 1 33 ? 21.901 56.656 20.245 1.00 38.32 21 GLU E CA 1
ATOM 2222 C C . GLU E 1 33 ? 20.688 56.921 21.151 1.00 38.40 21 GLU E C 1
ATOM 2223 O O . GLU E 1 33 ? 19.834 57.768 20.838 1.00 41.02 21 GLU E O 1
ATOM 2226 N N . THR E 1 34 ? 20.610 56.226 22.282 1.00 37.12 22 THR E N 1
ATOM 2227 C CA . THR E 1 34 ? 19.511 56.464 23.242 1.00 34.51 22 THR E CA 1
ATOM 2228 C C . THR E 1 34 ? 19.590 57.860 23.852 1.00 31.91 22 THR E C 1
ATOM 2229 O O . THR E 1 34 ? 18.567 58.522 23.982 1.00 34.19 22 THR E O 1
ATOM 2233 N N . ALA E 1 35 ? 20.799 58.307 24.198 1.00 28.18 23 ALA E N 1
ATOM 2234 C CA . ALA E 1 35 ? 20.980 59.608 24.863 1.00 26.73 23 ALA E CA 1
ATOM 2235 C C . ALA E 1 35 ? 20.506 60.731 23.969 1.00 28.27 23 ALA E C 1
ATOM 2236 O O . ALA E 1 35 ? 19.781 61.604 24.414 1.00 32.66 23 ALA E O 1
ATOM 2238 N N . LEU E 1 36 ? 20.901 60.691 22.703 1.00 26.32 24 LEU E N 1
ATOM 2239 C CA . LEU E 1 36 ? 20.479 61.677 21.725 1.00 27.90 24 LEU E CA 1
ATOM 2240 C C . LEU E 1 36 ? 18.960 61.683 21.515 1.00 27.05 24 LEU E C 1
ATOM 2241 O O . LEU E 1 36 ? 18.300 62.728 21.599 1.00 28.96 24 LEU E O 1
ATOM 2246 N N . ALA E 1 37 ? 18.411 60.508 21.248 1.00 27.51 25 ALA E N 1
ATOM 2247 C CA . ALA E 1 37 ? 16.992 60.372 21.018 1.00 27.20 25 ALA E CA 1
ATOM 2248 C C . ALA E 1 37 ? 16.237 60.853 22.242 1.00 30.51 25 ALA E C 1
ATOM 2249 O O . ALA E 1 37 ? 15.211 61.506 22.113 1.00 32.41 25 ALA E O 1
ATOM 2251 N N . GLU E 1 38 ? 16.745 60.577 23.442 1.00 32.68 26 GLU E N 1
ATOM 2252 C CA . GLU E 1 38 ? 16.018 61.060 24.634 1.00 32.58 26 GLU E CA 1
ATOM 2253 C C . GLU E 1 38 ? 16.133 62.573 24.804 1.00 30.52 26 GLU E C 1
ATOM 2254 O O . GLU E 1 38 ? 15.145 63.227 25.154 1.00 30.58 26 GLU E O 1
ATOM 2260 N N . LEU E 1 39 ? 17.337 63.107 24.585 1.00 29.36 27 LEU E N 1
ATOM 2261 C CA . LEU E 1 39 ? 17.571 64.560 24.527 1.00 30.47 27 LEU E CA 1
ATOM 2262 C C . LEU E 1 39 ? 16.678 65.308 23.503 1.00 33.57 27 LEU E C 1
ATOM 2263 O O . LEU E 1 39 ? 16.229 66.420 23.781 1.00 36.20 27 LEU E O 1
ATOM 2268 N N . GLU E 1 40 ? 16.453 64.726 22.323 1.00 36.32 28 GLU E N 1
ATOM 2269 C CA . GLU E 1 40 ? 15.674 65.391 21.258 1.00 38.25 28 GLU E CA 1
ATOM 2270 C C . GLU E 1 40 ? 14.251 65.473 21.710 1.00 37.70 28 GLU E C 1
ATOM 2271 O O . GLU E 1 40 ? 13.639 66.539 21.679 1.00 38.81 28 GLU E O 1
ATOM 2277 N N . SER E 1 41 ? 13.735 64.328 22.137 1.00 37.57 29 SER E N 1
ATOM 2278 C CA . SER E 1 41 ? 12.392 64.198 22.665 1.00 39.52 29 SER E CA 1
ATOM 2279 C C . SER E 1 41 ? 12.057 65.195 23.796 1.00 40.16 29 SER E C 1
ATOM 2280 O O . SER E 1 41 ? 10.929 65.702 23.913 1.00 42.07 29 SER E O 1
ATOM 2283 N N . LEU E 1 42 ? 13.065 65.484 24.603 1.00 37.69 30 LEU E N 1
ATOM 2284 C CA . LEU E 1 42 ? 12.934 66.344 25.753 1.00 36.89 30 LEU E CA 1
ATOM 2285 C C . LEU E 1 42 ? 13.088 67.824 25.402 1.00 37.55 30 LEU E C 1
ATOM 2286 O O . LEU E 1 42 ? 12.393 68.661 25.967 1.00 38.24 30 LEU E O 1
ATOM 2291 N N . VAL E 1 43 ? 13.980 68.153 24.467 1.00 37.56 31 VAL E N 1
ATOM 2292 C CA . VAL E 1 43 ? 14.090 69.525 23.978 1.00 36.55 31 VAL E CA 1
ATOM 2293 C C . VAL E 1 43 ? 12.790 69.880 23.272 1.00 37.44 31 VAL E C 1
ATOM 2294 O O . VAL E 1 43 ? 12.223 70.955 23.475 1.00 36.15 31 VAL E O 1
ATOM 2298 N N . SER E 1 44 ? 12.315 68.947 22.458 1.00 38.17 32 SER E N 1
ATOM 2299 C CA . SER E 1 44 ? 11.052 69.100 21.768 1.00 38.00 32 SER E CA 1
ATOM 2300 C C . SER E 1 44 ? 9.878 69.234 22.763 1.00 39.42 32 SER E C 1
ATOM 2301 O O . SER E 1 44 ? 8.982 70.023 22.543 1.00 38.38 32 SER E O 1
ATOM 2304 N N . ALA E 1 45 ? 9.906 68.509 23.877 1.00 42.72 33 ALA E N 1
ATOM 2305 C CA . ALA E 1 45 ? 8.856 68.659 24.885 1.00 45.48 33 ALA E CA 1
ATOM 2306 C C . ALA E 1 45 ? 8.903 70.009 25.604 1.00 49.23 33 ALA E C 1
ATOM 2307 O O . ALA E 1 45 ? 7.904 70.483 26.122 1.00 48.37 33 ALA E O 1
ATOM 2317 N N . GLU E 1 47 ? 10.479 73.309 24.517 1.00 66.49 35 GLU E N 1
ATOM 2318 C CA . GLU E 1 47 ? 10.189 74.535 23.764 1.00 70.01 35 GLU E CA 1
ATOM 2319 C C . GLU E 1 47 ? 8.694 74.615 23.405 1.00 71.31 35 GLU E C 1
ATOM 2320 O O . GLU E 1 47 ? 8.148 75.696 23.181 1.00 69.68 35 GLU E O 1
ATOM 2326 N N . ASN E 1 48 ? 8.063 73.440 23.381 1.00 74.17 36 ASN E N 1
ATOM 2327 C CA . ASN E 1 48 ? 6.612 73.253 23.260 1.00 75.88 36 ASN E CA 1
ATOM 2328 C C . ASN E 1 48 ? 5.791 73.849 24.438 1.00 76.35 36 ASN E C 1
ATOM 2329 O O . ASN E 1 48 ? 4.614 74.198 24.267 1.00 77.41 36 ASN E O 1
ATOM 2334 N N . GLY E 1 49 ? 6.400 73.938 25.623 1.00 75.28 37 GLY E N 1
ATOM 2335 C CA . GLY E 1 49 ? 5.991 74.928 26.638 1.00 74.77 37 GLY E CA 1
ATOM 2336 C C . GLY E 1 49 ? 4.762 74.792 27.537 1.00 73.99 37 GLY E C 1
ATOM 2337 O O . GLY E 1 49 ? 4.564 75.616 28.439 1.00 73.34 37 GLY E O 1
ATOM 2338 N N . THR E 1 50 ? 3.932 73.776 27.315 1.00 72.65 38 THR E N 1
ATOM 2339 C CA . THR E 1 50 ? 2.833 73.478 28.252 1.00 70.22 38 THR E CA 1
ATOM 2340 C C . THR E 1 50 ? 3.335 73.120 29.666 1.00 66.11 38 THR E C 1
ATOM 2341 O O . THR E 1 50 ? 2.543 73.071 30.613 1.00 66.20 38 THR E O 1
ATOM 2345 N N . LEU E 1 51 ? 4.643 72.876 29.802 1.00 60.24 39 LEU E N 1
ATOM 2346 C CA . LEU E 1 51 ? 5.211 72.355 31.052 1.00 53.47 39 LEU E CA 1
ATOM 2347 C C . LEU E 1 51 ? 5.324 73.399 32.160 1.00 47.64 39 LEU E C 1
ATOM 2348 O O . LEU E 1 51 ? 5.823 74.498 31.924 1.00 44.38 39 LEU E O 1
ATOM 2353 N N . PRO E 1 52 ? 4.853 73.048 33.369 1.00 44.31 40 PRO E N 1
ATOM 2354 C CA . PRO E 1 52 ? 5.057 73.821 34.590 1.00 42.40 40 PRO E CA 1
ATOM 2355 C C . PRO E 1 52 ? 6.539 73.997 34.876 1.00 39.70 40 PRO E C 1
ATOM 2356 O O . PRO E 1 52 ? 7.374 73.225 34.377 1.00 39.28 40 PRO E O 1
ATOM 2360 N N . LEU E 1 53 ? 6.850 75.011 35.673 1.00 36.62 41 LEU E N 1
ATOM 2361 C CA . LEU E 1 53 ? 8.224 75.419 35.891 1.00 34.87 41 LEU E CA 1
ATOM 2362 C C . LEU E 1 53 ? 9.091 74.264 36.417 1.00 35.29 41 LEU E C 1
ATOM 2363 O O . LEU E 1 53 ? 10.139 73.981 35.841 1.00 37.54 41 LEU E O 1
ATOM 2368 N N . GLU E 1 54 ? 8.632 73.579 37.464 1.00 35.72 42 GLU E N 1
ATOM 2369 C CA . GLU E 1 54 ? 9.390 72.473 38.053 1.00 38.24 42 GLU E CA 1
ATOM 2370 C C . GLU E 1 54 ? 9.670 71.312 37.087 1.00 37.29 42 GLU E C 1
ATOM 2371 O O . GLU E 1 54 ? 10.788 70.796 37.063 1.00 36.54 42 GLU E O 1
ATOM 2374 N N . GLN E 1 55 ? 8.683 70.913 36.286 1.00 36.47 43 GLN E N 1
ATOM 2375 C CA . GLN E 1 55 ? 8.947 69.938 35.210 1.00 37.58 43 GLN E CA 1
ATOM 2376 C C . GLN E 1 55 ? 9.942 70.437 34.168 1.00 36.45 43 GLN E C 1
ATOM 2377 O O . GLN E 1 55 ? 10.831 69.699 33.777 1.00 37.73 43 GLN E O 1
ATOM 2383 N N . SER E 1 56 ? 9.808 71.686 33.732 1.00 34.97 44 SER E N 1
ATOM 2384 C CA . SER E 1 56 ? 10.786 72.275 32.817 1.00 33.30 44 SER E CA 1
ATOM 2385 C C . SER E 1 56 ? 12.206 72.198 33.371 1.00 33.27 44 SER E C 1
ATOM 2386 O O . SER E 1 56 ? 13.135 71.882 32.631 1.00 34.05 44 SER E O 1
ATOM 2389 N N . LEU E 1 57 ? 12.379 72.511 34.661 1.00 32.69 45 LEU E N 1
ATOM 2390 C CA . LEU E 1 57 ? 13.712 72.562 35.256 1.00 29.90 45 LEU E CA 1
ATOM 2391 C C . LEU E 1 57 ? 14.320 71.189 35.372 1.00 27.73 45 LEU E C 1
ATOM 2392 O O . LEU E 1 57 ? 15.466 70.984 35.021 1.00 29.53 45 LEU E O 1
ATOM 2397 N N . SER E 1 58 ? 13.537 70.259 35.882 1.00 27.21 46 SER E N 1
ATOM 2398 C CA . SER E 1 58 ? 13.915 68.858 35.956 1.00 28.43 46 SER E CA 1
ATOM 2399 C C . SER E 1 58 ? 14.343 68.306 34.573 1.00 28.44 46 SER E C 1
ATOM 2400 O O . SER E 1 58 ? 15.400 67.677 34.441 1.00 29.36 46 SER E O 1
ATOM 2403 N N . ALA E 1 59 ? 13.538 68.583 33.553 1.00 25.22 47 ALA E N 1
ATOM 2404 C CA . ALA E 1 59 ? 13.895 68.333 32.162 1.00 28.55 47 ALA E CA 1
ATOM 2405 C C . ALA E 1 59 ? 15.202 69.029 31.723 1.00 29.52 47 ALA E C 1
ATOM 2406 O O . ALA E 1 59 ? 16.002 68.455 30.962 1.00 28.21 47 ALA E O 1
ATOM 2408 N N . TYR E 1 60 ? 15.416 70.260 32.174 1.00 27.03 48 TYR E N 1
ATOM 2409 C CA . TYR E 1 60 ? 16.663 70.949 31.833 1.00 28.66 48 TYR E CA 1
ATOM 2410 C C . TYR E 1 60 ? 17.872 70.189 32.417 1.00 27.73 48 TYR E C 1
ATOM 2411 O O . TYR E 1 60 ? 18.854 69.955 31.733 1.00 29.61 48 TYR E O 1
ATOM 2420 N N . ARG E 1 61 ? 17.777 69.787 33.676 1.00 26.63 49 ARG E N 1
ATOM 2421 C CA . ARG E 1 61 ? 18.845 69.069 34.356 1.00 28.48 49 ARG E CA 1
ATOM 2422 C C . ARG E 1 61 ? 19.128 67.719 33.701 1.00 25.35 49 ARG E C 1
ATOM 2423 O O . ARG E 1 61 ? 20.255 67.284 33.593 1.00 24.96 49 ARG E O 1
ATOM 2431 N N . ARG E 1 62 ? 18.062 67.052 33.303 1.00 24.25 50 ARG E N 1
ATOM 2432 C CA . ARG E 1 62 ? 18.122 65.765 32.682 1.00 23.88 50 ARG E CA 1
ATOM 2433 C C . ARG E 1 62 ? 18.804 65.948 31.330 1.00 24.74 50 ARG E C 1
ATOM 2434 O O . ARG E 1 62 ? 19.666 65.162 30.960 1.00 28.61 50 ARG E O 1
ATOM 2442 N N . GLY E 1 63 ? 18.429 66.996 30.606 1.00 23.64 51 GLY E N 1
ATOM 2443 C CA . GLY E 1 63 ? 18.986 67.262 29.284 1.00 24.23 51 GLY E CA 1
ATOM 2444 C C . GLY E 1 63 ? 20.467 67.599 29.333 1.00 24.74 51 GLY E C 1
ATOM 2445 O O . GLY E 1 63 ? 21.244 67.179 28.461 1.00 27.38 51 GLY E O 1
ATOM 2446 N N . VAL E 1 64 ? 20.872 68.340 30.354 1.00 23.29 52 VAL E N 1
ATOM 2447 C CA . VAL E 1 64 ? 22.284 68.642 30.526 1.00 25.22 52 VAL E CA 1
ATOM 2448 C C . VAL E 1 64 ? 23.072 67.321 30.698 1.00 28.11 52 VAL E C 1
ATOM 2449 O O . VAL E 1 64 ? 24.185 67.176 30.171 1.00 31.20 52 VAL E O 1
ATOM 2453 N N . GLU E 1 65 ? 22.480 66.361 31.409 1.00 24.16 53 GLU E N 1
ATOM 2454 C CA . GLU E 1 65 ? 23.151 65.116 31.709 1.00 24.82 53 GLU E CA 1
ATOM 2455 C C . GLU E 1 65 ? 23.194 64.271 30.455 1.00 23.98 53 GLU E C 1
ATOM 2456 O O . GLU E 1 65 ? 24.183 63.596 30.220 1.00 25.95 53 GLU E O 1
ATOM 2462 N N . LEU E 1 66 ? 22.122 64.293 29.661 1.00 20.74 54 LEU E N 1
ATOM 2463 C CA . LEU E 1 66 ? 22.110 63.592 28.363 1.00 25.14 54 LEU E CA 1
ATOM 2464 C C . LEU E 1 66 ? 23.083 64.138 27.320 1.00 26.77 54 LEU E C 1
ATOM 2465 O O . LEU E 1 66 ? 23.666 63.369 26.542 1.00 28.89 54 LEU E O 1
ATOM 2470 N N . ALA E 1 67 ? 23.215 65.461 27.273 1.00 27.65 55 ALA E N 1
ATOM 2471 C CA . ALA E 1 67 ? 24.135 66.117 26.356 1.00 28.24 55 ALA E CA 1
ATOM 2472 C C . ALA E 1 67 ? 25.567 65.811 26.772 1.00 30.15 55 ALA E C 1
ATOM 2473 O O . ALA E 1 67 ? 26.425 65.641 25.921 1.00 30.41 55 ALA E O 1
ATOM 2475 N N . ARG E 1 68 ? 25.815 65.726 28.081 1.00 28.30 56 ARG E N 1
ATOM 2476 C CA . ARG E 1 68 ? 27.144 65.351 28.599 1.00 28.53 56 ARG E CA 1
ATOM 2477 C C . ARG E 1 68 ? 27.553 63.932 28.169 1.00 29.02 56 ARG E C 1
ATOM 2478 O O . ARG E 1 68 ? 28.706 63.700 27.816 1.00 29.18 56 ARG E O 1
ATOM 2486 N N . VAL E 1 69 ? 26.607 62.994 28.195 1.00 28.94 57 VAL E N 1
ATOM 2487 C CA . VAL E 1 69 ? 26.826 61.618 27.678 1.00 26.58 57 VAL E CA 1
ATOM 2488 C C . VAL E 1 69 ? 27.134 61.662 26.193 1.00 27.05 57 VAL E C 1
ATOM 2489 O O . VAL E 1 69 ? 28.061 61.009 25.727 1.00 28.30 57 VAL E O 1
ATOM 2493 N N . CYS E 1 70 ? 26.339 62.423 25.442 1.00 28.59 58 CYS E N 1
ATOM 2494 C CA . CYS E 1 70 ? 26.578 62.558 23.993 1.00 28.68 58 CYS E CA 1
ATOM 2495 C C . CYS E 1 70 ? 27.973 63.082 23.660 1.00 29.02 58 CYS E C 1
ATOM 2496 O O . CYS E 1 70 ? 28.696 62.441 22.910 1.00 29.67 58 CYS E O 1
ATOM 2499 N N . GLN E 1 71 ? 28.347 64.220 24.252 1.00 29.44 59 GLN E N 1
ATOM 2500 C CA . GLN E 1 71 ? 29.695 64.771 24.157 1.00 29.96 59 GLN E CA 1
ATOM 2501 C C . GLN E 1 71 ? 30.820 63.788 24.536 1.00 31.81 59 GLN E C 1
ATOM 2502 O O . GLN E 1 71 ? 31.845 63.764 23.888 1.00 34.91 59 GLN E O 1
ATOM 2508 N N . ASP E 1 72 ? 30.637 62.994 25.589 1.00 35.41 60 ASP E N 1
ATOM 2509 C CA . ASP E 1 72 ? 31.660 62.037 26.024 1.00 36.72 60 ASP E CA 1
ATOM 2510 C C . ASP E 1 72 ? 31.821 60.875 25.060 1.00 35.27 60 ASP E C 1
ATOM 2511 O O . ASP E 1 72 ? 32.957 60.486 24.777 1.00 37.52 60 ASP E O 1
ATOM 2516 N N . ARG E 1 73 ? 30.712 60.302 24.582 1.00 32.48 61 ARG E N 1
ATOM 2517 C CA . ARG E 1 73 ? 30.802 59.225 23.598 1.00 31.13 61 ARG E CA 1
ATOM 2518 C C . ARG E 1 73 ? 31.451 59.725 22.309 1.00 32.34 61 ARG E C 1
ATOM 2519 O O . ARG E 1 73 ? 32.259 59.006 21.697 1.00 34.05 61 ARG E O 1
ATOM 2527 N N . LEU E 1 74 ? 31.139 60.957 21.918 1.00 31.31 62 LEU E N 1
ATOM 2528 C CA . LEU E 1 74 ? 31.726 61.507 20.711 1.00 31.60 62 LEU E CA 1
ATOM 2529 C C . LEU E 1 74 ? 33.219 61.772 20.858 1.00 32.28 62 LEU E C 1
ATOM 2530 O O . LEU E 1 74 ? 33.942 61.629 19.883 1.00 32.98 62 LEU E O 1
ATOM 2535 N N . ALA E 1 75 ? 33.688 62.135 22.051 1.00 31.64 63 ALA E N 1
ATOM 2536 C CA . ALA E 1 75 ? 35.112 62.412 22.228 1.00 35.23 63 ALA E CA 1
ATOM 2537 C C . ALA E 1 75 ? 35.949 61.122 22.158 1.00 38.53 63 ALA E C 1
ATOM 2538 O O . ALA E 1 75 ? 36.992 61.086 21.472 1.00 40.78 63 ALA E O 1
ATOM 2540 N N . GLN E 1 76 ? 35.468 60.077 22.836 1.00 36.96 64 GLN E N 1
ATOM 2541 C CA . GLN E 1 76 ? 36.046 58.734 22.783 1.00 36.25 64 GLN E CA 1
ATOM 2542 C C . GLN E 1 76 ? 36.147 58.217 21.365 1.00 36.01 64 GLN E C 1
ATOM 2543 O O . GLN E 1 76 ? 37.187 57.694 20.956 1.00 37.55 64 GLN E O 1
ATOM 2549 N N . ALA E 1 77 ? 35.037 58.331 20.639 1.00 35.59 65 ALA E N 1
ATOM 2550 C CA . ALA E 1 77 ? 34.945 57.906 19.250 1.00 33.84 65 ALA E CA 1
ATOM 2551 C C . ALA E 1 77 ? 35.942 58.681 18.366 1.00 34.73 65 ALA E C 1
ATOM 2552 O O . ALA E 1 77 ? 36.578 58.098 17.472 1.00 35.28 65 ALA E O 1
ATOM 2554 N N . GLU E 1 78 ? 36.074 59.983 18.634 1.00 34.31 66 GLU E N 1
ATOM 2555 C CA . GLU E 1 78 ? 37.045 60.839 17.951 1.00 35.92 66 GLU E CA 1
ATOM 2556 C C . GLU E 1 78 ? 38.472 60.335 18.216 1.00 37.01 66 GLU E C 1
ATOM 2557 O O . GLU E 1 78 ? 39.278 60.211 17.302 1.00 37.15 66 GLU E O 1
ATOM 2560 N N . GLN E 1 79 ? 38.762 60.033 19.475 1.00 38.44 67 GLN E N 1
ATOM 2561 C CA . GLN E 1 79 ? 40.050 59.513 19.884 1.00 39.72 67 GLN E CA 1
ATOM 2562 C C . GLN E 1 79 ? 40.384 58.198 19.171 1.00 39.78 67 GLN E C 1
ATOM 2563 O O . GLN E 1 79 ? 41.481 58.064 18.638 1.00 43.05 67 GLN E O 1
ATOM 2569 N N . GLN E 1 80 ? 39.458 57.238 19.146 1.00 38.25 68 GLN E N 1
ATOM 2570 C CA . GLN E 1 80 ? 39.705 55.952 18.476 1.00 40.56 68 GLN E CA 1
ATOM 2571 C C . GLN E 1 80 ? 40.033 56.136 17.000 1.00 40.16 68 GLN E C 1
ATOM 2572 O O . GLN E 1 80 ? 40.953 55.493 16.481 1.00 42.29 68 GLN E O 1
ATOM 2578 N N . VAL E 1 81 ? 39.269 56.992 16.324 1.00 38.76 69 VAL E N 1
ATOM 2579 C CA . VAL E 1 81 ? 39.480 57.266 14.900 1.00 37.55 69 VAL E CA 1
ATOM 2580 C C . VAL E 1 81 ? 40.859 57.882 14.614 1.00 36.77 69 VAL E C 1
ATOM 2581 O O . VAL E 1 81 ? 41.501 57.481 13.654 1.00 36.91 69 VAL E O 1
ATOM 2585 N N . LYS E 1 82 ? 41.324 58.810 15.455 1.00 37.58 70 LYS E N 1
ATOM 2586 C CA . LYS E 1 82 ? 42.632 59.474 15.257 1.00 40.30 70 LYS E CA 1
ATOM 2587 C C . LYS E 1 82 ? 43.804 58.502 15.373 1.00 40.51 70 LYS E C 1
ATOM 2588 O O . LYS E 1 82 ? 44.815 58.605 14.631 1.00 40.33 70 LYS E O 1
ATOM 2592 N N . VAL E 1 83 ? 43.652 57.572 16.316 1.00 38.78 71 VAL E N 1
ATOM 2593 C CA . VAL E 1 83 ? 44.613 56.511 16.547 1.00 39.49 71 VAL E CA 1
ATOM 2594 C C . VAL E 1 83 ? 44.639 55.592 15.331 1.00 40.93 71 VAL E C 1
ATOM 2595 O O . VAL E 1 83 ? 45.718 55.335 14.767 1.00 43.02 71 VAL E O 1
ATOM 2599 N N . LEU E 1 84 ? 43.459 55.138 14.903 1.00 39.00 72 LEU E N 1
ATOM 2600 C CA . LEU E 1 84 ? 43.351 54.326 13.690 1.00 38.94 72 LEU E CA 1
ATOM 2601 C C . LEU E 1 84 ? 43.856 55.035 12.423 1.00 38.94 72 LEU E C 1
ATOM 2602 O O . LEU E 1 84 ? 44.445 54.388 11.546 1.00 39.42 72 LEU E O 1
ATOM 2607 N N . GLU E 1 85 ? 43.642 56.350 12.331 1.00 38.44 73 GLU E N 1
ATOM 2608 C CA . GLU E 1 85 ? 44.194 57.153 11.229 1.00 38.95 73 GLU E CA 1
ATOM 2609 C C . GLU E 1 85 ? 45.714 57.158 11.293 1.00 38.56 73 GLU E C 1
ATOM 2610 O O . GLU E 1 85 ? 46.388 56.924 10.283 1.00 35.40 73 GLU E O 1
ATOM 2616 N N . GLY E 1 86 ? 46.232 57.441 12.492 1.00 38.95 74 GLY E N 1
ATOM 2617 C CA . GLY E 1 86 ? 47.665 57.439 12.748 1.00 39.22 74 GLY E CA 1
ATOM 2618 C C . GLY E 1 86 ? 48.268 56.119 12.326 1.00 39.26 74 GLY E C 1
ATOM 2619 O O . GLY E 1 86 ? 49.209 56.092 11.530 1.00 39.77 74 GLY E O 1
ATOM 2620 N N . ASP E 1 87 ? 47.682 55.031 12.824 1.00 40.56 75 ASP E N 1
ATOM 2621 C CA . ASP E 1 87 ? 48.184 53.678 12.587 1.00 42.92 75 ASP E CA 1
ATOM 2622 C C . ASP E 1 87 ? 48.054 53.227 11.135 1.00 44.46 75 ASP E C 1
ATOM 2623 O O . ASP E 1 87 ? 48.896 52.465 10.645 1.00 45.78 75 ASP E O 1
ATOM 2625 N N . LEU E 1 88 ? 47.014 53.702 10.446 1.00 44.95 76 LEU E N 1
ATOM 2626 C CA . LEU E 1 88 ? 46.883 53.486 9.000 1.00 43.44 76 LEU E CA 1
ATOM 2627 C C . LEU E 1 88 ? 47.985 54.215 8.221 1.00 44.10 76 LEU E C 1
ATOM 2628 O O . LEU E 1 88 ? 48.709 53.585 7.466 1.00 41.95 76 LEU E O 1
ATOM 2633 N N . LEU E 1 89 ? 48.099 55.531 8.433 1.00 46.69 77 LEU E N 1
ATOM 2634 C CA . LEU E 1 89 ? 49.051 56.412 7.723 1.00 50.39 77 LEU E CA 1
ATOM 2635 C C . LEU E 1 89 ? 50.551 56.014 7.785 1.00 52.74 77 LEU E C 1
ATOM 2636 O O . LEU E 1 89 ? 51.331 56.423 6.918 1.00 51.72 77 LEU E O 1
ATOM 2641 N N . ARG E 1 90 ? 50.956 55.239 8.795 1.00 55.85 78 ARG E N 1
ATOM 2642 C CA . ARG E 1 90 ? 52.277 54.577 8.768 1.00 58.76 78 ARG E CA 1
ATOM 2643 C C . ARG E 1 90 ? 52.048 53.058 8.885 1.00 61.20 78 ARG E C 1
ATOM 2644 O O . ARG E 1 90 ? 51.260 52.636 9.744 1.00 61.15 78 ARG E O 1
ATOM 2652 N N . PRO E 1 91 ? 52.726 52.219 8.052 1.00 63.27 79 PRO E N 1
ATOM 2653 C CA . PRO E 1 91 ? 53.807 52.322 7.027 1.00 64.93 79 PRO E CA 1
ATOM 2654 C C . PRO E 1 91 ? 54.004 53.678 6.329 1.00 65.83 79 PRO E C 1
ATOM 2655 O O . PRO E 1 91 ? 54.888 54.453 6.760 1.00 68.39 79 PRO E O 1
ATOM 2659 N N . ALA F 1 25 ? 36.584 47.788 -4.879 1.00 58.80 13 ALA F N 1
ATOM 2660 C CA . ALA F 1 25 ? 35.676 46.796 -5.525 1.00 59.54 13 ALA F CA 1
ATOM 2661 C C . ALA F 1 25 ? 34.490 46.465 -4.620 1.00 59.39 13 ALA F C 1
ATOM 2662 O O . ALA F 1 25 ? 33.375 46.296 -5.104 1.00 61.22 13 ALA F O 1
ATOM 2664 N N . ARG F 1 26 ? 34.730 46.375 -3.311 1.00 57.48 14 ARG F N 1
ATOM 2665 C CA . ARG F 1 26 ? 33.672 46.076 -2.333 1.00 55.01 14 ARG F CA 1
ATOM 2666 C C . ARG F 1 26 ? 32.932 47.371 -1.932 1.00 52.10 14 ARG F C 1
ATOM 2667 O O . ARG F 1 26 ? 33.576 48.360 -1.597 1.00 53.53 14 ARG F O 1
ATOM 2671 N N . PRO F 1 27 ? 31.583 47.380 -1.990 1.00 48.36 15 PRO F N 1
ATOM 2672 C CA . PRO F 1 27 ? 30.763 48.492 -1.466 1.00 45.02 15 PRO F CA 1
ATOM 2673 C C . PRO F 1 27 ? 31.286 49.078 -0.148 1.00 43.23 15 PRO F C 1
ATOM 2674 O O . PRO F 1 27 ? 31.765 48.329 0.701 1.00 45.93 15 PRO F O 1
ATOM 2678 N N . LEU F 1 28 ? 31.194 50.395 0.028 1.00 39.41 16 LEU F N 1
ATOM 2679 C CA . LEU F 1 28 ? 31.769 51.066 1.208 1.00 37.53 16 LEU F CA 1
ATOM 2680 C C . LEU F 1 28 ? 30.706 51.427 2.264 1.00 38.11 16 LEU F C 1
ATOM 2681 O O . LEU F 1 28 ? 29.727 52.096 1.946 1.00 39.61 16 LEU F O 1
ATOM 2686 N N . PRO F 1 29 ? 30.897 50.989 3.525 1.00 38.48 17 PRO F N 1
ATOM 2687 C CA . PRO F 1 29 ? 29.886 51.266 4.563 1.00 37.79 17 PRO F CA 1
ATOM 2688 C C . PRO F 1 29 ? 29.707 52.760 4.821 1.00 37.88 17 PRO F C 1
ATOM 2689 O O . PRO F 1 29 ? 30.691 53.490 4.852 1.00 39.37 17 PRO F O 1
ATOM 2693 N N . GLN F 1 30 ? 28.462 53.197 5.003 1.00 36.85 18 GLN F N 1
ATOM 2694 C CA . GLN F 1 30 ? 28.166 54.612 5.234 1.00 37.14 18 GLN F CA 1
ATOM 2695 C C . GLN F 1 30 ? 27.713 54.943 6.662 1.00 39.32 18 GLN F C 1
ATOM 2696 O O . GLN F 1 30 ? 27.288 56.066 6.918 1.00 41.50 18 GLN F O 1
ATOM 2702 N N . ASP F 1 31 ? 27.795 53.969 7.578 1.00 40.20 19 ASP F N 1
ATOM 2703 C CA . ASP F 1 31 ? 27.506 54.174 9.014 1.00 39.83 19 ASP F CA 1
ATOM 2704 C C . ASP F 1 31 ? 28.790 54.073 9.857 1.00 39.70 19 ASP F C 1
ATOM 2705 O O . ASP F 1 31 ? 29.682 53.261 9.585 1.00 40.78 19 ASP F O 1
ATOM 2710 N N . PHE F 1 32 ? 28.875 54.901 10.884 1.00 40.07 20 PHE F N 1
ATOM 2711 C CA . PHE F 1 32 ? 30.056 54.946 11.732 1.00 39.35 20 PHE F CA 1
ATOM 2712 C C . PHE F 1 32 ? 30.494 53.559 12.263 1.00 41.04 20 PHE F C 1
ATOM 2713 O O . PHE F 1 32 ? 31.697 53.258 12.276 1.00 40.33 20 PHE F O 1
ATOM 2721 N N . GLU F 1 33 ? 29.532 52.730 12.687 1.00 40.84 21 GLU F N 1
ATOM 2722 C CA . GLU F 1 33 ? 29.837 51.422 13.298 1.00 42.20 21 GLU F CA 1
ATOM 2723 C C . GLU F 1 33 ? 30.488 50.426 12.332 1.00 42.68 21 GLU F C 1
ATOM 2724 O O . GLU F 1 33 ? 31.613 49.962 12.567 1.00 43.61 21 GLU F O 1
ATOM 2726 N N . THR F 1 34 ? 29.795 50.105 11.243 1.00 41.24 22 THR F N 1
ATOM 2727 C CA . THR F 1 34 ? 30.329 49.173 10.266 1.00 39.88 22 THR F CA 1
ATOM 2728 C C . THR F 1 34 ? 31.628 49.714 9.660 1.00 39.11 22 THR F C 1
ATOM 2729 O O . THR F 1 34 ? 32.552 48.941 9.396 1.00 36.05 22 THR F O 1
ATOM 2733 N N . ALA F 1 35 ? 31.706 51.035 9.463 1.00 39.07 23 ALA F N 1
ATOM 2734 C CA . ALA F 1 35 ? 32.943 51.649 8.967 1.00 37.38 23 ALA F CA 1
ATOM 2735 C C . ALA F 1 35 ? 34.076 51.578 10.012 1.00 37.60 23 ALA F C 1
ATOM 2736 O O . ALA F 1 35 ? 35.202 51.203 9.684 1.00 39.15 23 ALA F O 1
ATOM 2738 N N . LEU F 1 36 ? 33.785 51.893 11.264 1.00 36.79 24 LEU F N 1
ATOM 2739 C CA . LEU F 1 36 ? 34.814 51.781 12.298 1.00 38.27 24 LEU F CA 1
ATOM 2740 C C . LEU F 1 36 ? 35.331 50.345 12.411 1.00 39.02 24 LEU F C 1
ATOM 2741 O O . LEU F 1 36 ? 36.547 50.110 12.412 1.00 38.83 24 LEU F O 1
ATOM 2746 N N . ALA F 1 37 ? 34.398 49.393 12.500 1.00 39.85 25 ALA F N 1
ATOM 2747 C CA . ALA F 1 37 ? 34.740 47.968 12.632 1.00 39.28 25 ALA F CA 1
ATOM 2748 C C . ALA F 1 37 ? 35.574 47.480 11.451 1.00 38.93 25 ALA F C 1
ATOM 2749 O O . ALA F 1 37 ? 36.581 46.798 11.640 1.00 41.65 25 ALA F O 1
ATOM 2751 N N . GLU F 1 38 ? 35.168 47.830 10.237 1.00 38.44 26 GLU F N 1
ATOM 2752 C CA . GLU F 1 38 ? 35.924 47.424 9.059 1.00 40.15 26 GLU F CA 1
ATOM 2753 C C . GLU F 1 38 ? 37.339 48.071 9.024 1.00 38.86 26 GLU F C 1
ATOM 2754 O O . GLU F 1 38 ? 38.321 47.421 8.673 1.00 37.99 26 GLU F O 1
ATOM 2760 N N . LEU F 1 39 ? 37.423 49.337 9.430 1.00 38.02 27 LEU F N 1
ATOM 2761 C CA . LEU F 1 39 ? 38.690 50.041 9.563 1.00 37.31 27 LEU F CA 1
ATOM 2762 C C . LEU F 1 39 ? 39.596 49.383 10.590 1.00 39.26 27 LEU F C 1
ATOM 2763 O O . LEU F 1 39 ? 40.783 49.198 10.325 1.00 39.71 27 LEU F O 1
ATOM 2768 N N . GLU F 1 40 ? 39.033 49.053 11.755 1.00 39.14 28 GLU F N 1
ATOM 2769 C CA . GLU F 1 40 ? 39.776 48.405 12.834 1.00 41.40 28 GLU F CA 1
ATOM 2770 C C . GLU F 1 40 ? 40.398 47.066 12.405 1.00 43.03 28 GLU F C 1
ATOM 2771 O O . GLU F 1 40 ? 41.536 46.766 12.783 1.00 43.49 28 GLU F O 1
ATOM 2773 N N . SER F 1 41 ? 39.674 46.269 11.615 1.00 43.52 29 SER F N 1
ATOM 2774 C CA . SER F 1 41 ? 40.188 44.943 11.242 1.00 45.55 29 SER F CA 1
ATOM 2775 C C . SER F 1 41 ? 41.187 45.090 10.103 1.00 44.80 29 SER F C 1
ATOM 2776 O O . SER F 1 41 ? 42.189 44.365 10.025 1.00 44.07 29 SER F O 1
ATOM 2779 N N . LEU F 1 42 ? 40.892 46.048 9.231 1.00 44.13 30 LEU F N 1
ATOM 2780 C CA . LEU F 1 42 ? 41.797 46.472 8.175 1.00 43.06 30 LEU F CA 1
ATOM 2781 C C . LEU F 1 42 ? 43.168 46.894 8.723 1.00 41.65 30 LEU F C 1
ATOM 2782 O O . LEU F 1 42 ? 44.182 46.456 8.219 1.00 42.71 30 LEU F O 1
ATOM 2787 N N . VAL F 1 43 ? 43.196 47.721 9.763 1.00 42.40 31 VAL F N 1
ATOM 2788 C CA . VAL F 1 43 ? 44.457 48.159 10.372 1.00 43.00 31 VAL F CA 1
ATOM 2789 C C . VAL F 1 43 ? 45.127 47.021 11.158 1.00 45.72 31 VAL F C 1
ATOM 2790 O O . VAL F 1 43 ? 46.362 46.881 11.143 1.00 45.29 31 VAL F O 1
ATOM 2794 N N . SER F 1 44 ? 44.415 46.079 11.713 1.00 60.34 32 SER F N 1
ATOM 2795 C CA . SER F 1 44 ? 45.042 44.932 12.361 1.00 63.72 32 SER F CA 1
ATOM 2796 C C . SER F 1 44 ? 45.720 43.978 11.354 1.00 66.36 32 SER F C 1
ATOM 2797 O O . SER F 1 44 ? 46.828 43.468 11.613 1.00 67.27 32 SER F O 1
ATOM 2800 N N . ALA F 1 45 ? 45.050 43.750 10.217 1.00 67.78 33 ALA F N 1
ATOM 2801 C CA . ALA F 1 45 ? 45.563 42.896 9.141 1.00 69.64 33 ALA F CA 1
ATOM 2802 C C . ALA F 1 45 ? 46.768 43.530 8.414 1.00 72.75 33 ALA F C 1
ATOM 2803 O O . ALA F 1 45 ? 47.505 42.854 7.683 1.00 72.05 33 ALA F O 1
ATOM 2813 N N . GLU F 1 47 ? 48.784 45.915 10.268 1.00 85.53 35 GLU F N 1
ATOM 2814 C CA . GLU F 1 47 ? 49.802 45.982 11.311 1.00 87.03 35 GLU F CA 1
ATOM 2815 C C . GLU F 1 47 ? 50.462 44.603 11.393 1.00 88.05 35 GLU F C 1
ATOM 2816 O O . GLU F 1 47 ? 51.696 44.493 11.395 1.00 88.46 35 GLU F O 1
ATOM 2818 N N . ASN F 1 48 ? 49.624 43.560 11.429 1.00 88.36 36 ASN F N 1
ATOM 2819 C CA . ASN F 1 48 ? 50.080 42.172 11.471 1.00 88.33 36 ASN F CA 1
ATOM 2820 C C . ASN F 1 48 ? 50.145 41.544 10.076 1.00 87.78 36 ASN F C 1
ATOM 2821 O O . ASN F 1 48 ? 50.997 41.933 9.245 1.00 86.81 36 ASN F O 1
ATOM 2823 N N . LEU F 1 51 ? 51.152 40.651 3.760 1.00 54.77 39 LEU F N 1
ATOM 2824 C CA . LEU F 1 51 ? 50.279 41.055 2.659 1.00 55.94 39 LEU F CA 1
ATOM 2825 C C . LEU F 1 51 ? 51.089 41.778 1.578 1.00 56.16 39 LEU F C 1
ATOM 2826 O O . LEU F 1 51 ? 51.856 42.690 1.904 1.00 55.99 39 LEU F O 1
ATOM 2828 N N . PRO F 1 52 ? 50.935 41.365 0.292 1.00 56.79 40 PRO F N 1
ATOM 2829 C CA . PRO F 1 52 ? 51.706 41.918 -0.854 1.00 56.68 40 PRO F CA 1
ATOM 2830 C C . PRO F 1 52 ? 51.427 43.408 -1.121 1.00 55.77 40 PRO F C 1
ATOM 2831 O O . PRO F 1 52 ? 50.362 43.911 -0.719 1.00 55.86 40 PRO F O 1
ATOM 2835 N N . LEU F 1 53 ? 52.363 44.096 -1.794 1.00 52.50 41 LEU F N 1
ATOM 2836 C CA . LEU F 1 53 ? 52.261 45.563 -2.015 1.00 50.37 41 LEU F CA 1
ATOM 2837 C C . LEU F 1 53 ? 50.922 46.060 -2.626 1.00 48.96 41 LEU F C 1
ATOM 2838 O O . LEU F 1 53 ? 50.266 46.956 -2.061 1.00 47.90 41 LEU F O 1
ATOM 2843 N N . GLU F 1 54 ? 50.549 45.472 -3.770 1.00 47.22 42 GLU F N 1
ATOM 2844 C CA . GLU F 1 54 ? 49.292 45.760 -4.459 1.00 46.10 42 GLU F CA 1
ATOM 2845 C C . GLU F 1 54 ? 48.111 45.754 -3.478 1.00 44.71 42 GLU F C 1
ATOM 2846 O O . GLU F 1 54 ? 47.413 46.758 -3.375 1.00 43.08 42 GLU F O 1
ATOM 2848 N N . GLN F 1 55 ? 47.929 44.646 -2.749 1.00 44.72 43 GLN F N 1
ATOM 2849 C CA . GLN F 1 55 ? 46.874 44.513 -1.717 1.00 45.59 43 GLN F CA 1
ATOM 2850 C C . GLN F 1 55 ? 46.992 45.557 -0.594 1.00 45.55 43 GLN F C 1
ATOM 2851 O O . GLN F 1 55 ? 45.974 46.128 -0.165 1.00 45.84 43 GLN F O 1
ATOM 2854 N N . SER F 1 56 ? 48.222 45.794 -0.124 1.00 43.54 44 SER F N 1
ATOM 2855 C CA . SER F 1 56 ? 48.491 46.800 0.908 1.00 42.04 44 SER F CA 1
ATOM 2856 C C . SER F 1 56 ? 47.965 48.182 0.532 1.00 41.44 44 SER F C 1
ATOM 2857 O O . SER F 1 56 ? 47.211 48.800 1.301 1.00 39.88 44 SER F O 1
ATOM 2860 N N . LEU F 1 57 ? 48.346 48.665 -0.652 1.00 41.46 45 LEU F N 1
ATOM 2861 C CA . LEU F 1 57 ? 47.897 49.989 -1.101 1.00 41.65 45 LEU F CA 1
ATOM 2862 C C . LEU F 1 57 ? 46.387 50.035 -1.331 1.00 42.54 45 LEU F C 1
ATOM 2863 O O . LEU F 1 57 ? 45.707 50.993 -0.932 1.00 41.91 45 LEU F O 1
ATOM 2868 N N . SER F 1 58 ? 45.883 48.986 -1.975 1.00 42.11 46 SER F N 1
ATOM 2869 C CA . SER F 1 58 ? 44.465 48.751 -2.086 1.00 42.03 46 SER F CA 1
ATOM 2870 C C . SER F 1 58 ? 43.792 48.926 -0.698 1.00 42.92 46 SER F C 1
ATOM 2871 O O . SER F 1 58 ? 42.866 49.745 -0.531 1.00 43.36 46 SER F O 1
ATOM 2874 N N . ALA F 1 59 ? 44.289 48.199 0.302 1.00 42.42 47 ALA F N 1
ATOM 2875 C CA . ALA F 1 59 ? 43.759 48.309 1.661 1.00 42.02 47 ALA F CA 1
ATOM 2876 C C . ALA F 1 59 ? 43.957 49.693 2.280 1.00 41.17 47 ALA F C 1
ATOM 2877 O O . ALA F 1 59 ? 43.067 50.177 2.996 1.00 42.39 47 ALA F O 1
ATOM 2879 N N . TYR F 1 60 ? 45.093 50.334 2.001 1.00 40.35 48 TYR F N 1
ATOM 2880 C CA . TYR F 1 60 ? 45.314 51.711 2.445 1.00 40.49 48 TYR F CA 1
ATOM 2881 C C . TYR F 1 60 ? 44.214 52.673 1.932 1.00 42.04 48 TYR F C 1
ATOM 2882 O O . TYR F 1 60 ? 43.465 53.265 2.728 1.00 41.31 48 TYR F O 1
ATOM 2891 N N . ARG F 1 61 ? 44.106 52.800 0.609 1.00 42.88 49 ARG F N 1
ATOM 2892 C CA . ARG F 1 61 ? 43.079 53.627 -0.028 1.00 45.11 49 ARG F CA 1
ATOM 2893 C C . ARG F 1 61 ? 41.704 53.359 0.595 1.00 43.24 49 ARG F C 1
ATOM 2894 O O . ARG F 1 61 ? 40.920 54.286 0.832 1.00 41.70 49 ARG F O 1
ATOM 2897 N N . ARG F 1 62 ? 41.441 52.076 0.851 1.00 41.56 50 ARG F N 1
ATOM 2898 C CA . ARG F 1 62 ? 40.218 51.599 1.481 1.00 39.16 50 ARG F CA 1
ATOM 2899 C C . ARG F 1 62 ? 40.092 52.100 2.931 1.00 38.44 50 ARG F C 1
ATOM 2900 O O . ARG F 1 62 ? 39.008 52.528 3.344 1.00 37.53 50 ARG F O 1
ATOM 2908 N N . GLY F 1 63 ? 41.190 52.044 3.693 1.00 35.80 51 GLY F N 1
ATOM 2909 C CA . GLY F 1 63 ? 41.220 52.616 5.043 1.00 33.90 51 GLY F CA 1
ATOM 2910 C C . GLY F 1 63 ? 41.005 54.124 5.056 1.00 33.70 51 GLY F C 1
ATOM 2911 O O . GLY F 1 63 ? 40.298 54.658 5.920 1.00 37.47 51 GLY F O 1
ATOM 2912 N N . VAL F 1 64 ? 41.587 54.820 4.089 1.00 33.07 52 VAL F N 1
ATOM 2913 C CA . VAL F 1 64 ? 41.412 56.272 3.993 1.00 33.13 52 VAL F CA 1
ATOM 2914 C C . VAL F 1 64 ? 39.937 56.616 3.847 1.00 33.28 52 VAL F C 1
ATOM 2915 O O . VAL F 1 64 ? 39.440 57.527 4.527 1.00 36.19 52 VAL F O 1
ATOM 2919 N N . GLU F 1 65 ? 39.245 55.850 3.002 1.00 32.73 53 GLU F N 1
ATOM 2920 C CA . GLU F 1 65 ? 37.796 55.998 2.777 1.00 33.96 53 GLU F CA 1
ATOM 2921 C C . GLU F 1 65 ? 36.916 55.694 4.004 1.00 34.34 53 GLU F C 1
ATOM 2922 O O . GLU F 1 65 ? 35.915 56.365 4.231 1.00 35.44 53 GLU F O 1
ATOM 2928 N N . LEU F 1 66 ? 37.288 54.672 4.773 1.00 33.92 54 LEU F N 1
ATOM 2929 C CA . LEU F 1 66 ? 36.556 54.293 5.964 1.00 32.16 54 LEU F CA 1
ATOM 2930 C C . LEU F 1 66 ? 36.740 55.375 7.031 1.00 34.34 54 LEU F C 1
ATOM 2931 O O . LEU F 1 66 ? 35.775 55.783 7.687 1.00 36.02 54 LEU F O 1
ATOM 2936 N N . ALA F 1 67 ? 37.970 55.865 7.183 1.00 34.67 55 ALA F N 1
ATOM 2937 C CA . ALA F 1 67 ? 38.248 56.936 8.148 1.00 33.68 55 ALA F CA 1
ATOM 2938 C C . ALA F 1 67 ? 37.477 58.198 7.791 1.00 32.67 55 ALA F C 1
ATOM 2939 O O . ALA F 1 67 ? 37.137 58.979 8.654 1.00 33.76 55 ALA F O 1
ATOM 2941 N N . ARG F 1 68 ? 37.205 58.391 6.507 1.00 32.40 56 ARG F N 1
ATOM 2942 C CA . ARG F 1 68 ? 36.568 59.621 6.066 1.00 32.54 56 ARG F CA 1
ATOM 2943 C C . ARG F 1 68 ? 35.091 59.530 6.391 1.00 33.67 56 ARG F C 1
ATOM 2944 O O . ARG F 1 68 ? 34.466 60.540 6.701 1.00 34.89 56 ARG F O 1
ATOM 2952 N N . VAL F 1 69 ? 34.544 58.317 6.320 1.00 33.27 57 VAL F N 1
ATOM 2953 C CA . VAL F 1 69 ? 33.158 58.071 6.710 1.00 36.43 57 VAL F CA 1
ATOM 2954 C C . VAL F 1 69 ? 32.992 58.324 8.214 1.00 37.92 57 VAL F C 1
ATOM 2955 O O . VAL F 1 69 ? 32.091 59.049 8.637 1.00 39.47 57 VAL F O 1
ATOM 2959 N N . CYS F 1 70 ? 33.886 57.749 9.009 1.00 38.40 58 CYS F N 1
ATOM 2960 C CA . CYS F 1 70 ? 33.869 57.952 10.450 1.00 38.49 58 CYS F CA 1
ATOM 2961 C C . CYS F 1 70 ? 33.968 59.422 10.848 1.00 39.07 58 CYS F C 1
ATOM 2962 O O . CYS F 1 70 ? 33.202 59.872 11.683 1.00 40.45 58 CYS F O 1
ATOM 2965 N N . GLN F 1 71 ? 34.880 60.176 10.246 1.00 39.59 59 GLN F N 1
ATOM 2966 C CA . GLN F 1 71 ? 35.022 61.586 10.586 1.00 41.00 59 GLN F CA 1
ATOM 2967 C C . GLN F 1 71 ? 33.814 62.428 10.208 1.00 41.95 59 GLN F C 1
ATOM 2968 O O . GLN F 1 71 ? 33.441 63.360 10.940 1.00 43.62 59 GLN F O 1
ATOM 2974 N N . ASP F 1 72 ? 33.235 62.112 9.051 1.00 41.42 60 ASP F N 1
ATOM 2975 C CA . ASP F 1 72 ? 32.028 62.755 8.561 1.00 41.09 60 ASP F CA 1
ATOM 2976 C C . ASP F 1 72 ? 30.881 62.467 9.503 1.00 39.15 60 ASP F C 1
ATOM 2977 O O . ASP F 1 72 ? 30.166 63.380 9.877 1.00 41.25 60 ASP F O 1
ATOM 2982 N N . ARG F 1 73 ? 30.716 61.207 9.895 1.00 37.61 61 ARG F N 1
ATOM 2983 C CA . ARG F 1 73 ? 29.624 60.848 10.791 1.00 37.85 61 ARG F CA 1
ATOM 2984 C C . ARG F 1 73 ? 29.746 61.555 12.138 1.00 36.55 61 ARG F C 1
ATOM 2985 O O . ARG F 1 73 ? 28.738 62.003 12.687 1.00 38.51 61 ARG F O 1
ATOM 2993 N N . LEU F 1 74 ? 30.973 61.708 12.626 1.00 36.06 62 LEU F N 1
ATOM 2994 C CA . LEU F 1 74 ? 31.221 62.341 13.926 1.00 39.09 62 LEU F CA 1
ATOM 2995 C C . LEU F 1 74 ? 30.974 63.848 13.882 1.00 40.88 62 LEU F C 1
ATOM 2996 O O . LEU F 1 74 ? 30.391 64.402 14.825 1.00 43.90 62 LEU F O 1
ATOM 3001 N N . ALA F 1 75 ? 31.405 64.486 12.791 1.00 39.12 63 ALA F N 1
ATOM 3002 C CA . ALA F 1 75 ? 31.151 65.904 12.542 1.00 39.01 63 ALA F CA 1
ATOM 3003 C C . ALA F 1 75 ? 29.656 66.212 12.523 1.00 38.97 63 ALA F C 1
ATOM 3004 O O . ALA F 1 75 ? 29.232 67.214 13.119 1.00 36.23 63 ALA F O 1
ATOM 3006 N N . GLN F 1 76 ? 28.891 65.357 11.823 1.00 39.51 64 GLN F N 1
ATOM 3007 C CA . GLN F 1 76 ? 27.423 65.420 11.753 1.00 41.19 64 GLN F CA 1
ATOM 3008 C C . GLN F 1 76 ? 26.775 65.257 13.134 1.00 40.31 64 GLN F C 1
ATOM 3009 O O . GLN F 1 76 ? 25.900 66.042 13.516 1.00 42.39 64 GLN F O 1
ATOM 3015 N N . ALA F 1 77 ? 27.192 64.226 13.863 1.00 36.47 65 ALA F N 1
ATOM 3016 C CA . ALA F 1 77 ? 26.654 63.949 15.193 1.00 36.85 65 ALA F CA 1
ATOM 3017 C C . ALA F 1 77 ? 26.991 65.055 16.192 1.00 38.06 65 ALA F C 1
ATOM 3018 O O . ALA F 1 77 ? 26.127 65.473 16.972 1.00 38.14 65 ALA F O 1
ATOM 3020 N N . GLU F 1 78 ? 28.240 65.525 16.166 1.00 37.98 66 GLU F N 1
ATOM 3021 C CA . GLU F 1 78 ? 28.671 66.665 16.988 1.00 37.77 66 GLU F CA 1
ATOM 3022 C C . GLU F 1 78 ? 27.767 67.868 16.759 1.00 38.64 66 GLU F C 1
ATOM 3023 O O . GLU F 1 78 ? 27.354 68.551 17.697 1.00 38.89 66 GLU F O 1
ATOM 3029 N N . GLN F 1 79 ? 27.482 68.115 15.484 1.00 38.87 67 GLN F N 1
ATOM 3030 C CA . GLN F 1 79 ? 26.616 69.183 15.062 1.00 41.01 67 GLN F CA 1
ATOM 3031 C C . GLN F 1 79 ? 25.220 69.033 15.668 1.00 39.77 67 GLN F C 1
ATOM 3032 O O . GLN F 1 79 ? 24.707 69.991 16.233 1.00 39.72 67 GLN F O 1
ATOM 3038 N N . GLN F 1 80 ? 24.628 67.839 15.593 1.00 38.53 68 GLN F N 1
ATOM 3039 C CA . GLN F 1 80 ? 23.272 67.654 16.105 1.00 39.77 68 GLN F CA 1
ATOM 3040 C C . GLN F 1 80 ? 23.201 67.980 17.589 1.00 39.33 68 GLN F C 1
ATOM 3041 O O . GLN F 1 80 ? 22.221 68.586 18.067 1.00 40.97 68 GLN F O 1
ATOM 3047 N N . VAL F 1 81 ? 24.258 67.582 18.290 1.00 36.12 69 VAL F N 1
ATOM 3048 C CA . VAL F 1 81 ? 24.385 67.738 19.736 1.00 36.22 69 VAL F CA 1
ATOM 3049 C C . VAL F 1 81 ? 24.552 69.213 20.130 1.00 36.78 69 VAL F C 1
ATOM 3050 O O . VAL F 1 81 ? 23.984 69.657 21.124 1.00 37.04 69 VAL F O 1
ATOM 3054 N N . LYS F 1 82 ? 25.337 69.944 19.340 1.00 37.12 70 LYS F N 1
ATOM 3055 C CA . LYS F 1 82 ? 25.575 71.363 19.542 1.00 36.80 70 LYS F CA 1
ATOM 3056 C C . LYS F 1 82 ? 24.245 72.119 19.417 1.00 36.05 70 LYS F C 1
ATOM 3057 O O . LYS F 1 82 ? 23.910 72.936 20.279 1.00 38.19 70 LYS F O 1
ATOM 3060 N N . VAL F 1 83 ? 23.487 71.825 18.358 1.00 34.16 71 VAL F N 1
ATOM 3061 C CA . VAL F 1 83 ? 22.150 72.392 18.134 1.00 31.81 71 VAL F CA 1
ATOM 3062 C C . VAL F 1 83 ? 21.199 72.090 19.308 1.00 32.82 71 VAL F C 1
ATOM 3063 O O . VAL F 1 83 ? 20.530 72.996 19.821 1.00 31.81 71 VAL F O 1
ATOM 3067 N N . LEU F 1 84 ? 21.168 70.824 19.750 1.00 32.98 72 LEU F N 1
ATOM 3068 C CA . LEU F 1 84 ? 20.280 70.436 20.838 1.00 33.98 72 LEU F CA 1
ATOM 3069 C C . LEU F 1 84 ? 20.661 71.071 22.165 1.00 34.72 72 LEU F C 1
ATOM 3070 O O . LEU F 1 84 ? 19.781 71.463 22.922 1.00 36.17 72 LEU F O 1
ATOM 3075 N N . GLU F 1 85 ? 21.960 71.198 22.435 1.00 35.32 73 GLU F N 1
ATOM 3076 C CA . GLU F 1 85 ? 22.422 71.939 23.620 1.00 36.01 73 GLU F CA 1
ATOM 3077 C C . GLU F 1 85 ? 21.966 73.391 23.540 1.00 33.20 73 GLU F C 1
ATOM 3078 O O . GLU F 1 85 ? 21.494 73.922 24.516 1.00 29.99 73 GLU F O 1
ATOM 3084 N N . GLY F 1 86 ? 22.117 74.014 22.365 1.00 32.95 74 GLY F N 1
ATOM 3085 C CA . GLY F 1 86 ? 21.593 75.353 22.116 1.00 33.11 74 GLY F CA 1
ATOM 3086 C C . GLY F 1 86 ? 20.126 75.472 22.515 1.00 34.58 74 GLY F C 1
ATOM 3087 O O . GLY F 1 86 ? 19.768 76.317 23.348 1.00 33.65 74 GLY F O 1
ATOM 3088 N N . ASP F 1 87 ? 19.296 74.603 21.930 1.00 35.22 75 ASP F N 1
ATOM 3089 C CA . ASP F 1 87 ? 17.844 74.581 22.155 1.00 36.41 75 ASP F CA 1
ATOM 3090 C C . ASP F 1 87 ? 17.454 74.240 23.570 1.00 37.89 75 ASP F C 1
ATOM 3091 O O . ASP F 1 87 ? 16.438 74.725 24.035 1.00 39.22 75 ASP F O 1
ATOM 3096 N N . LEU F 1 88 ? 18.221 73.371 24.232 1.00 36.25 76 LEU F N 1
ATOM 3097 C CA . LEU F 1 88 ? 18.049 73.123 25.656 1.00 36.76 76 LEU F CA 1
ATOM 3098 C C . LEU F 1 88 ? 18.372 74.332 26.545 1.00 38.73 76 LEU F C 1
ATOM 3099 O O . LEU F 1 88 ? 17.608 74.649 27.464 1.00 35.71 76 LEU F O 1
ATOM 3104 N N . LEU F 1 89 ? 19.522 74.964 26.293 1.00 41.00 77 LEU F N 1
ATOM 3105 C CA . LEU F 1 89 ? 20.054 76.015 27.173 1.00 44.72 77 LEU F CA 1
ATOM 3106 C C . LEU F 1 89 ? 19.249 77.326 27.102 1.00 48.20 77 LEU F C 1
ATOM 3107 O O . LEU F 1 89 ? 19.166 78.041 28.093 1.00 49.38 77 LEU F O 1
ATOM 3112 N N . ARG F 1 90 ? 18.651 77.627 25.944 1.00 52.53 78 ARG F N 1
ATOM 3113 C CA . ARG F 1 90 ? 17.599 78.654 25.838 1.00 56.70 78 ARG F CA 1
ATOM 3114 C C . ARG F 1 90 ? 16.252 77.933 25.950 1.00 60.44 78 ARG F C 1
ATOM 3115 O O . ARG F 1 90 ? 16.052 76.931 25.282 1.00 62.65 78 ARG F O 1
ATOM 3123 N N . PRO F 1 91 ? 15.299 78.427 26.759 1.00 62.91 79 PRO F N 1
ATOM 3124 C CA . PRO F 1 91 ? 15.070 79.541 27.714 1.00 65.02 79 PRO F CA 1
ATOM 3125 C C . PRO F 1 91 ? 16.219 79.899 28.712 1.00 66.05 79 PRO F C 1
ATOM 3126 O O . PRO F 1 91 ? 16.860 81.020 28.386 1.00 68.31 79 PRO F O 1
#

InterPro domains:
  IPR003761 Exonuclease VII, small subunit [MF_00337] (19-79)
  IPR003761 Exonuclease VII, small subunit [PF02609] (20-70)
  IPR003761 Exonuclease VII, small subunit [PIRSF006488] (12-83)
  IPR003761 Exonuclease VII, small subunit [PTHR34137] (17-75)
  IPR003761 Exonuclease VII, small subunit [TIGR01280] (19-73)
  IPR037004 Exonuclease VII, small subunit superfamily [G3DSA:1.10.287.1040] (13-88)
  IPR037004 Exonuclease VII, small subunit superfamily [SSF116842] (17-80)

Nearest PDB structures (foldseek):
  4afl-assembly2_F  TM=6.825E-01  e=3.834E-01  Homo sapiens
  8bqs-assembly1_De  TM=7.185E-01  e=2.253E+00  Tetrahymena thermophila SB210
  5l89-assembly3_Z  TM=7.944E-01  e=3.886E+00  Rhodospirillum rubrum
  4wpe-assembly1_A-2  TM=7.915E-01  e=6.702E+00  Saccharomyces cerevisiae S288C
  3k6c-assembly1_J  TM=7.975E-01  e=8.802E+00  Nitrosomonas europaea

Sequence (411 aa):
ARPLPQDFETALAELESLVSAENGTLPLEQSLSAYRRGVELARVCQDRLAQAEQQVKVLEGDLLRPLQTDARPLPQDFETALAELESLVSAENGTLPLEQSLSAYRRGVELARVCQDRLAQAEQQVKVLEGDLLRPLDPAALDPQTDARPLPQDFETALAELESLVSAENGTLPLEQSLSAYRRGVELARVCQDRLAQAEQQVKVLEGDLLRPARPLPQDFETALAELESLVSAELPLEQSLSAYRRGVELARVCQDRLAQAEQQVKVLEGDLLRPLDPAAARPLPQDFETALAELESLVSAENGTLPLEQSLSAYRRGVELARVCQDRLAQAEQQVKVLEGDLLRPARPLPQDFETALAELESLVSAENLPLEQSLSAYRRGVELARVCQDRLAQAEQQVKVLEGDLLRP

B-factor: mean 33.78, std 14.76, range [5.4, 109.72]

CATH classification: 1.10.287.1040

Organism: Bordetella pertussis (strain Tohama I / ATCC BAA-589 / NCTC 13251) (NCBI:txid257313)

Radius of gyration: 34.15 Å; Cα contacts (8 Å, |Δi|>4): 387; chains: 6; bounding box: 54×62×115 Å